Protein AF-A0A961FB56-F1 (afdb_monomer_lite)

Radius of gyration: 32.41 Å; chains: 1; bounding box: 97×81×76 Å

pLDDT: mean 87.28, std 13.01, range [34.78, 98.31]

Secondary structure (DSSP, 8-state):
-------PPP---PPPHHHHHHHHHHHHHHHHHHHHHHHHHHHHHHHHHHHHHHHTT-HHHHHHTTB-HHHHHHS-HHHHHHHHHH-HHHHSEEEEEEEEEEEETTEEEEEEEEEETT--EEEEEEEEEEETTEEEEEEEEEPPGGGS---S---------SHHHHHHHHHHHHTT-HHHHHHHHB-HHHHHHS-HHHHHHHHHH-GGGTSEEEEEEEEEEEETTEEEEEEEEEESS--EEEEEEEEEETTEEEEEEEEEEPPPP---HHHHHHHHHHHHHHHHHHHHHHHTT-HHHHHHTTB-HHHHHHS-HHHHHHHHHT-THHHH---EEE---EEETTEEEEEEEESS-TTTSEEEEEEEEEETTEEEEEEEEEPPP---S-------HHHHHHHHHHHHHHHHTT-HHHHHHTTS-HHHHHHS-HHHHHHHHHH-THHHHEEEEEEEEEEEETTEEEEEEEEEETT--EEEE-

Foldseek 3Di:
DDDDDDDDPPPPPDDPPVVVVVVVVVVVVVVVVVVVVVLFVQVVVLLVVLLVCLLVVNLVCSPPVAADPLCCVVAPSVNSVVVSVVPCLSRQFPDKDWDDKDDDPQKIKIWIWTQGPVRDIWIKIFIWGADPNGTHTHDIDIDPPVVPPPPDDDDDDDPDDPVVLVVQLLVCLLVVNLVCSPPVAADPLQCVVAPSVNSVVVCVVPVLSRAFPDKAKDDKDDDPQKIKTWIWGHHPVGIKIKIFIWGQDPNDTHGHDIDIADPADPDPPVVLVVVQVLVVVLVLVLLVCLLVVVLVCSPPVAADPLLCVPAPSVNSVVVSVLPCLSHPFPDKDWDTWDDDPQKIKIWIFGHDDRLPTFIKIFIWGADPNHIHTHDMDGDPNPPPVPPLPPCDPVNVQVLVVVLLVCLLVVVLVCSPPVRDDPVCCVPQPSVNSVVVCVVPVLSNFFPDKAWDDWDDDPSDTDIWIWGQGPVRDTDIDD

Structure (mmCIF, N/CA/C/O backbone):
data_AF-A0A961FB56-F1
#
_entry.id   AF-A0A961FB56-F1
#
loop_
_atom_site.group_PDB
_atom_site.id
_atom_site.type_symbol
_atom_site.label_atom_id
_atom_site.label_alt_id
_atom_site.label_comp_id
_atom_site.label_asym_id
_atom_site.label_entity_id
_atom_site.label_seq_id
_atom_site.pdbx_PDB_ins_code
_atom_site.Cartn_x
_atom_site.Cartn_y
_atom_site.Cartn_z
_atom_site.occupancy
_atom_site.B_iso_or_equiv
_atom_site.auth_seq_id
_atom_site.auth_comp_id
_atom_site.auth_asym_id
_atom_site.auth_atom_id
_atom_site.pdbx_PDB_model_num
ATOM 1 N N . MET A 1 1 ? 64.991 -54.292 48.739 1.00 47.12 1 MET A N 1
ATOM 2 C CA . MET A 1 1 ? 65.093 -53.098 47.878 1.00 47.12 1 MET A CA 1
ATOM 3 C C . MET A 1 1 ? 63.872 -53.097 46.977 1.00 47.12 1 MET A C 1
ATOM 5 O O . MET A 1 1 ? 63.775 -53.979 46.139 1.00 47.12 1 MET A O 1
ATOM 9 N N . ALA A 1 2 ? 62.910 -52.211 47.222 1.00 45.62 2 ALA A N 1
ATOM 10 C CA . ALA A 1 2 ? 61.749 -52.013 46.357 1.00 45.62 2 ALA A CA 1
ATOM 11 C C . ALA A 1 2 ? 61.564 -50.499 46.202 1.00 45.62 2 ALA A C 1
ATOM 13 O O . ALA A 1 2 ? 61.328 -49.803 47.190 1.00 45.62 2 ALA A O 1
ATOM 14 N N . GLU A 1 3 ? 61.794 -50.005 44.985 1.00 47.41 3 GLU A N 1
ATOM 15 C CA . GLU A 1 3 ? 61.679 -48.600 44.598 1.00 47.41 3 GLU A CA 1
ATOM 16 C C . GLU A 1 3 ? 60.208 -48.169 44.588 1.00 47.41 3 GLU A C 1
ATOM 18 O O . GLU A 1 3 ? 59.379 -48.728 43.871 1.00 47.41 3 GLU A O 1
ATOM 23 N N . TYR A 1 4 ? 59.889 -47.154 45.390 1.00 48.53 4 TYR A N 1
ATOM 24 C CA . TYR A 1 4 ? 58.613 -46.447 45.348 1.00 48.53 4 TYR A CA 1
ATOM 25 C C . TYR A 1 4 ? 58.614 -45.484 44.151 1.00 48.53 4 TYR A C 1
ATOM 27 O O . TYR A 1 4 ? 59.225 -44.417 44.195 1.00 48.53 4 TYR A O 1
ATOM 35 N N . GLY A 1 5 ? 57.926 -45.863 43.072 1.00 52.88 5 GLY A N 1
ATOM 36 C CA . GLY A 1 5 ? 57.632 -44.979 41.946 1.00 52.88 5 GLY A CA 1
ATOM 37 C C . GLY A 1 5 ? 56.586 -43.936 42.338 1.00 52.88 5 GLY A C 1
ATOM 38 O O . GLY A 1 5 ? 55.417 -44.262 42.534 1.00 52.88 5 GLY A O 1
ATOM 39 N N . SER A 1 6 ? 57.015 -42.680 42.465 1.00 54.81 6 SER A N 1
ATOM 40 C CA . SER A 1 6 ? 56.146 -41.529 42.716 1.00 54.81 6 SER A CA 1
ATOM 41 C C . SER A 1 6 ? 55.220 -41.271 41.522 1.00 54.81 6 SER A C 1
ATOM 43 O O . SER A 1 6 ? 55.666 -40.869 40.446 1.00 54.81 6 SER A O 1
ATOM 45 N N . ILE A 1 7 ? 53.920 -41.493 41.717 1.00 60.06 7 ILE A N 1
ATOM 46 C CA . ILE A 1 7 ? 52.865 -41.105 40.779 1.00 60.06 7 ILE A CA 1
ATOM 47 C C . ILE A 1 7 ? 52.485 -39.657 41.105 1.00 60.06 7 ILE A C 1
ATOM 49 O O . ILE A 1 7 ? 51.608 -39.407 41.928 1.00 60.06 7 ILE A O 1
ATOM 53 N N . TYR A 1 8 ? 53.154 -38.688 40.478 1.00 59.50 8 TYR A N 1
ATOM 54 C CA . TYR A 1 8 ? 52.682 -37.303 40.506 1.00 59.50 8 TYR A CA 1
ATOM 55 C C . TYR A 1 8 ? 51.472 -37.160 39.566 1.00 59.50 8 TYR A C 1
ATOM 57 O O . TYR A 1 8 ? 51.590 -37.479 38.376 1.00 59.50 8 TYR A O 1
ATOM 65 N N . PRO A 1 9 ? 50.307 -36.686 40.045 1.00 65.06 9 PRO A N 1
ATOM 66 C CA . PRO A 1 9 ? 49.178 -36.400 39.172 1.00 65.06 9 PRO A CA 1
ATOM 67 C C . PRO A 1 9 ? 49.544 -35.233 38.246 1.00 65.06 9 PRO A C 1
ATOM 69 O O . PRO A 1 9 ? 49.936 -34.161 38.704 1.00 65.06 9 PRO A O 1
ATOM 72 N N . LYS A 1 10 ? 49.435 -35.443 36.927 1.00 66.31 10 LYS A N 1
ATOM 73 C CA . LYS A 1 10 ? 49.568 -34.375 35.925 1.00 66.31 10 LYS A CA 1
ATOM 74 C C . LYS A 1 10 ? 48.579 -33.260 36.264 1.00 66.31 10 LYS A C 1
ATOM 76 O O . LYS A 1 10 ? 47.372 -33.484 36.199 1.00 66.31 10 LYS A O 1
ATOM 81 N N . GLU A 1 11 ? 49.087 -32.070 36.581 1.00 65.69 11 GLU A N 1
ATOM 82 C CA . GLU A 1 11 ? 48.279 -30.860 36.731 1.00 65.69 11 GLU A CA 1
ATOM 83 C C . GLU A 1 11 ? 47.447 -30.635 35.462 1.00 65.69 11 GLU A C 1
ATOM 85 O O . GLU A 1 11 ? 47.959 -30.261 34.402 1.00 65.69 11 GLU A O 1
ATOM 90 N N . GLN A 1 12 ? 46.140 -30.878 35.556 1.00 69.94 12 GLN A N 1
ATOM 91 C CA . GLN A 1 12 ? 45.198 -30.468 34.526 1.00 69.94 12 GLN A CA 1
ATOM 92 C C . GLN A 1 12 ? 45.058 -28.950 34.609 1.00 69.94 12 GLN A C 1
ATOM 94 O O . GLN A 1 12 ? 44.354 -28.415 35.463 1.00 69.94 12 GLN A O 1
ATOM 99 N N . LYS A 1 13 ? 45.754 -28.243 33.714 1.00 75.12 13 LYS A N 1
ATOM 100 C CA . LYS A 1 13 ? 45.573 -26.804 33.521 1.00 75.12 13 LYS A CA 1
ATOM 101 C C . LYS A 1 13 ? 44.148 -26.546 33.027 1.00 75.12 13 LYS A C 1
ATOM 103 O O . LYS A 1 13 ? 43.870 -26.625 31.833 1.00 75.12 13 LYS A O 1
ATOM 108 N N . CYS A 1 14 ? 43.237 -26.249 33.950 1.00 74.94 14 CYS A N 1
ATOM 109 C CA . CYS A 1 14 ? 41.925 -25.711 33.619 1.00 74.94 14 CYS A CA 1
ATOM 110 C C . CYS A 1 14 ? 42.109 -24.370 32.905 1.00 74.94 14 CYS A C 1
ATOM 112 O O . CYS A 1 14 ? 42.721 -23.449 33.444 1.00 74.94 14 CYS A O 1
ATOM 114 N N . LEU A 1 15 ? 41.572 -24.262 31.688 1.00 84.50 15 LEU A N 1
ATOM 115 C CA . LEU A 1 15 ? 41.516 -22.991 30.973 1.00 84.50 15 LEU A CA 1
ATOM 116 C C . LEU A 1 15 ? 40.802 -21.941 31.844 1.00 84.50 15 LEU A C 1
ATOM 118 O O . LEU A 1 15 ? 39.754 -22.256 32.426 1.00 84.50 15 LEU A O 1
ATOM 122 N N . PRO A 1 16 ? 41.333 -20.709 31.929 1.00 90.44 16 PRO A N 1
ATOM 123 C CA . PRO A 1 16 ? 40.699 -19.642 32.686 1.00 90.44 16 PRO A CA 1
ATOM 124 C C . PRO A 1 16 ? 39.315 -19.331 32.101 1.00 90.44 16 PRO A C 1
ATOM 126 O O . PRO A 1 16 ? 39.078 -19.497 30.904 1.00 90.44 16 PRO A O 1
ATOM 129 N N . PHE A 1 17 ? 38.392 -18.879 32.950 1.00 85.31 17 PHE A N 1
ATOM 130 C CA . PHE A 1 17 ? 36.987 -18.651 32.591 1.00 85.31 17 PHE A CA 1
ATOM 131 C C . PHE A 1 17 ? 36.812 -17.794 31.320 1.00 85.31 17 PHE A C 1
ATOM 133 O O . PHE A 1 17 ? 36.027 -18.151 30.444 1.00 85.31 17 PHE A O 1
ATOM 140 N N . TRP A 1 18 ? 37.617 -16.739 31.156 1.00 86.81 18 TRP A N 1
ATOM 141 C CA . TRP A 1 18 ? 37.578 -15.862 29.979 1.00 86.81 18 TRP A CA 1
ATOM 142 C C . TRP A 1 18 ? 37.905 -16.585 28.660 1.00 86.81 18 TRP A C 1
ATOM 144 O O . TRP A 1 18 ? 37.318 -16.269 27.627 1.00 86.81 18 TRP A O 1
ATOM 154 N N . ALA A 1 19 ? 38.784 -17.594 28.680 1.00 89.44 19 ALA A N 1
ATOM 155 C CA . ALA A 1 19 ? 39.139 -18.360 27.485 1.00 89.44 19 ALA A CA 1
ATOM 156 C C . ALA A 1 19 ? 37.982 -19.264 27.033 1.00 89.44 19 ALA A C 1
ATOM 158 O O . ALA A 1 19 ? 37.758 -19.430 25.837 1.00 89.44 19 ALA A O 1
ATOM 159 N N . LYS A 1 20 ? 37.195 -19.797 27.979 1.00 85.62 20 LYS A N 1
ATOM 160 C CA . LYS A 1 20 ? 35.983 -20.573 27.669 1.00 85.62 20 LYS A CA 1
ATOM 161 C C . LYS A 1 20 ? 34.913 -19.698 27.008 1.00 85.62 20 LYS A C 1
ATOM 163 O O . LYS A 1 20 ? 34.306 -20.132 26.035 1.00 85.62 20 LYS A O 1
ATOM 168 N N . VAL A 1 21 ? 34.734 -18.464 27.490 1.00 86.00 21 VAL A N 1
ATOM 169 C CA . VAL A 1 21 ? 33.812 -17.477 26.895 1.00 86.00 21 VAL A CA 1
ATOM 170 C C . VAL A 1 21 ? 34.254 -17.092 25.479 1.00 86.00 21 VAL A C 1
ATOM 172 O O . VAL A 1 21 ? 33.435 -17.098 24.564 1.00 86.00 21 VAL A O 1
ATOM 175 N N . ALA A 1 22 ? 35.548 -16.831 25.269 1.00 86.62 22 ALA A N 1
ATOM 176 C CA . ALA A 1 22 ? 36.084 -16.501 23.947 1.00 86.62 22 ALA A CA 1
ATOM 177 C C . ALA A 1 22 ? 35.884 -17.638 22.926 1.00 86.62 22 ALA A C 1
ATOM 179 O O . ALA A 1 22 ? 35.495 -17.380 21.788 1.00 86.62 22 ALA A O 1
ATOM 180 N N . ILE A 1 23 ? 36.090 -18.897 23.336 1.00 90.94 23 ILE A N 1
ATOM 181 C CA . ILE A 1 23 ? 35.834 -20.071 22.485 1.00 90.94 23 ILE A CA 1
ATOM 182 C C . ILE A 1 23 ? 34.345 -20.166 22.125 1.00 90.94 23 ILE A C 1
ATOM 184 O O . ILE A 1 23 ? 34.016 -20.375 20.961 1.00 90.94 23 ILE A O 1
ATOM 188 N N . TRP A 1 24 ? 33.444 -19.968 23.091 1.00 92.38 24 TRP A N 1
ATOM 189 C CA . TRP A 1 24 ? 31.999 -20.005 22.845 1.00 92.38 24 TRP A CA 1
ATOM 190 C C . TRP A 1 24 ? 31.548 -18.924 21.853 1.00 92.38 24 TRP A C 1
ATOM 192 O O . TRP A 1 24 ? 30.795 -19.214 20.925 1.00 92.38 24 TRP A O 1
ATOM 202 N N . LEU A 1 25 ? 32.057 -17.695 21.994 1.00 84.62 25 LEU A N 1
ATOM 203 C CA . LEU A 1 25 ? 31.776 -16.598 21.061 1.00 84.62 25 LEU A CA 1
ATOM 204 C C . LEU A 1 25 ? 32.316 -16.878 19.654 1.00 84.62 25 LEU A C 1
ATOM 206 O O . LEU A 1 25 ? 31.621 -16.618 18.673 1.00 84.62 25 LEU A O 1
ATOM 210 N N . ALA A 1 26 ? 33.520 -17.444 19.542 1.00 88.31 26 ALA A N 1
ATOM 211 C CA . ALA A 1 26 ? 34.091 -17.821 18.252 1.00 88.31 26 ALA A CA 1
ATOM 212 C C . ALA A 1 26 ? 33.255 -18.906 17.548 1.00 88.31 26 ALA A C 1
ATOM 214 O O . ALA A 1 26 ? 33.010 -18.806 16.346 1.00 88.31 26 ALA A O 1
ATOM 215 N N . VAL A 1 27 ? 32.767 -19.907 18.291 1.00 89.12 27 VAL A N 1
ATOM 216 C CA . VAL A 1 27 ? 31.864 -20.943 17.760 1.00 89.12 27 VAL A CA 1
ATOM 217 C C . VAL A 1 27 ? 30.537 -20.333 17.310 1.00 89.12 27 VAL A C 1
ATOM 219 O O . VAL A 1 27 ? 30.083 -20.624 16.208 1.00 89.12 27 VAL A O 1
ATOM 222 N N . LEU A 1 28 ? 29.940 -19.441 18.105 1.00 84.06 28 LEU A N 1
ATOM 223 C CA . LEU A 1 28 ? 28.677 -18.785 17.758 1.00 84.06 28 LEU A CA 1
ATOM 224 C C . LEU A 1 28 ? 28.812 -17.915 16.499 1.00 84.06 28 LEU A C 1
ATOM 226 O O . LEU A 1 28 ? 27.962 -17.987 15.612 1.00 84.06 28 LEU A O 1
ATOM 230 N N . ALA A 1 29 ? 29.908 -17.161 16.372 1.00 81.25 29 ALA A N 1
ATOM 231 C CA . ALA A 1 29 ? 30.210 -16.385 15.171 1.00 81.25 29 ALA A CA 1
ATOM 232 C C . ALA A 1 29 ? 30.402 -17.282 13.933 1.00 81.25 29 ALA A C 1
ATOM 234 O O . ALA A 1 29 ? 29.872 -16.980 12.864 1.00 81.25 29 ALA A O 1
ATOM 235 N N . ALA A 1 30 ? 31.099 -18.415 14.077 1.00 81.88 30 ALA A N 1
ATOM 236 C CA . ALA A 1 30 ? 31.269 -19.388 12.999 1.00 81.88 30 ALA A CA 1
ATOM 237 C C . ALA A 1 30 ? 29.938 -20.048 12.588 1.00 81.88 30 ALA A C 1
ATOM 239 O O . ALA A 1 30 ? 29.674 -20.200 11.396 1.00 81.88 30 ALA A O 1
ATOM 240 N N . CYS A 1 31 ? 29.068 -20.384 13.547 1.00 81.88 31 CYS A N 1
ATOM 241 C CA . CYS A 1 31 ? 27.727 -20.904 13.276 1.00 81.88 31 CYS A CA 1
ATOM 242 C C . CYS A 1 31 ? 26.851 -19.870 12.559 1.00 81.88 31 CYS A C 1
ATOM 244 O O . CYS A 1 31 ? 26.213 -20.209 11.566 1.00 81.88 31 CYS A O 1
ATOM 246 N N . ALA A 1 32 ? 26.853 -18.610 13.004 1.00 71.81 32 ALA A N 1
ATOM 247 C CA . ALA A 1 32 ? 26.110 -17.534 12.350 1.00 71.81 32 ALA A CA 1
ATOM 248 C C . ALA A 1 32 ? 26.585 -17.311 10.902 1.00 71.81 32 ALA A C 1
ATOM 250 O O . ALA A 1 32 ? 25.761 -17.214 9.991 1.00 71.81 32 ALA A O 1
ATOM 251 N N . ALA A 1 33 ? 27.903 -17.314 10.669 1.00 72.44 33 ALA A N 1
ATOM 252 C CA . ALA A 1 33 ? 28.476 -17.231 9.327 1.00 72.44 33 ALA A CA 1
ATOM 253 C C . ALA A 1 33 ? 28.091 -18.441 8.455 1.00 72.44 33 ALA A C 1
ATOM 255 O O . ALA A 1 33 ? 27.725 -18.270 7.292 1.00 72.44 33 ALA A O 1
ATOM 256 N N . GLY A 1 34 ? 28.111 -19.655 9.018 1.00 74.19 34 GLY A N 1
ATOM 257 C CA . GLY A 1 34 ? 27.692 -20.878 8.327 1.00 74.19 34 GLY A CA 1
ATOM 258 C C . GLY A 1 34 ? 26.208 -20.876 7.947 1.00 74.19 34 GLY A C 1
ATOM 259 O O . GLY A 1 34 ? 25.860 -21.238 6.824 1.00 74.19 34 GLY A O 1
ATOM 260 N N . ILE A 1 35 ? 25.336 -20.403 8.841 1.00 70.69 35 ILE A N 1
ATOM 261 C CA . ILE A 1 35 ? 23.894 -20.275 8.592 1.00 70.69 35 ILE A CA 1
ATOM 262 C C . ILE A 1 35 ? 23.634 -19.236 7.493 1.00 70.69 35 ILE A C 1
ATOM 264 O O . ILE A 1 35 ? 22.925 -19.528 6.530 1.00 70.69 35 ILE A O 1
ATOM 268 N N . ALA A 1 36 ? 24.247 -18.052 7.579 1.00 65.62 36 ALA A N 1
ATOM 269 C CA . ALA A 1 36 ? 24.113 -17.017 6.551 1.00 65.62 36 ALA A CA 1
ATOM 270 C C . ALA A 1 36 ? 24.601 -17.501 5.171 1.00 65.62 36 ALA A C 1
ATOM 272 O O . ALA A 1 36 ? 23.979 -17.221 4.141 1.00 65.62 36 ALA A O 1
ATOM 273 N N . TYR A 1 37 ? 25.682 -18.284 5.140 1.00 73.69 37 TYR A N 1
ATOM 274 C CA . TYR A 1 37 ? 26.187 -18.898 3.916 1.00 73.69 37 TYR A CA 1
ATOM 275 C C . TYR A 1 37 ? 25.198 -19.923 3.332 1.00 73.69 37 TYR A C 1
ATOM 277 O O . TYR A 1 37 ? 24.889 -19.864 2.143 1.00 73.69 37 TYR A O 1
ATOM 285 N N . PHE A 1 38 ? 24.620 -20.795 4.164 1.00 75.06 38 PHE A N 1
ATOM 286 C CA . PHE A 1 38 ? 23.645 -21.801 3.728 1.00 75.06 38 PHE A CA 1
ATOM 287 C C . PHE A 1 38 ? 22.368 -21.179 3.133 1.00 75.06 38 PHE A C 1
ATOM 289 O O . PHE A 1 38 ? 21.880 -21.624 2.096 1.00 75.06 38 PHE A O 1
ATOM 296 N N . PHE A 1 39 ? 21.848 -20.097 3.724 1.00 71.19 39 PHE A N 1
ATOM 297 C CA . PHE A 1 39 ? 20.644 -19.426 3.213 1.00 71.19 39 PHE A CA 1
ATOM 298 C C . PHE A 1 39 ? 20.860 -18.684 1.882 1.00 71.19 39 PHE A C 1
ATOM 300 O O . PHE A 1 39 ? 19.917 -18.541 1.098 1.00 71.19 39 PHE A O 1
ATOM 307 N N . THR A 1 40 ? 22.085 -18.223 1.609 1.00 72.25 40 THR A N 1
ATOM 308 C CA . THR A 1 40 ? 22.410 -17.412 0.420 1.00 72.25 40 THR A CA 1
ATOM 309 C C . THR A 1 40 ? 22.870 -18.228 -0.790 1.00 72.25 40 THR A C 1
ATOM 311 O O . THR A 1 40 ? 22.855 -17.697 -1.904 1.00 72.25 40 THR A O 1
ATOM 314 N N . GLN A 1 41 ? 23.257 -19.498 -0.616 1.00 80.25 41 GLN A N 1
ATOM 315 C CA . GLN A 1 41 ? 23.646 -20.379 -1.728 1.00 80.25 41 GLN A CA 1
ATOM 316 C C . GLN A 1 41 ? 22.485 -20.635 -2.698 1.00 80.25 41 GLN A C 1
ATOM 318 O O . GLN A 1 41 ? 22.658 -20.483 -3.907 1.00 80.25 41 GLN A O 1
ATOM 323 N N . GLY A 1 42 ? 21.276 -20.870 -2.179 1.00 92.25 42 GLY A N 1
ATOM 324 C CA . GLY A 1 42 ? 20.138 -21.272 -3.009 1.00 92.25 42 GLY A CA 1
ATOM 325 C C . GLY A 1 42 ? 19.745 -20.278 -4.115 1.00 92.25 42 GLY A C 1
ATOM 326 O O . GLY A 1 42 ? 19.312 -20.713 -5.177 1.00 92.25 42 GLY A O 1
ATOM 327 N N . MET A 1 43 ? 19.923 -18.962 -3.925 1.00 94.69 43 MET A N 1
ATOM 328 C CA . MET A 1 43 ? 19.654 -17.975 -4.990 1.00 94.69 43 MET A CA 1
ATOM 329 C C . MET A 1 43 ? 20.655 -18.086 -6.143 1.00 94.69 43 MET A C 1
ATOM 331 O O . MET A 1 43 ? 20.275 -18.027 -7.310 1.00 94.69 43 MET A O 1
ATOM 335 N N . VAL A 1 44 ? 21.940 -18.246 -5.816 1.00 96.00 44 VAL A N 1
ATOM 336 C CA . VAL A 1 44 ? 23.000 -18.364 -6.823 1.00 96.00 44 VAL A CA 1
ATOM 337 C C . VAL A 1 44 ? 22.874 -19.666 -7.589 1.00 96.00 44 VAL A C 1
ATOM 339 O O . VAL A 1 44 ? 23.040 -19.661 -8.806 1.00 96.00 44 VAL A O 1
ATOM 342 N N . ASP A 1 45 ? 22.546 -20.751 -6.896 1.00 95.81 45 ASP A N 1
ATOM 343 C CA . ASP A 1 45 ? 22.339 -22.049 -7.528 1.00 95.81 45 ASP A CA 1
ATOM 344 C C . ASP A 1 45 ? 21.130 -21.992 -8.470 1.00 95.81 45 ASP A C 1
ATOM 346 O O . ASP A 1 45 ? 21.259 -22.344 -9.637 1.00 95.81 45 ASP A O 1
ATOM 350 N N . THR A 1 46 ? 20.015 -21.388 -8.038 1.00 97.25 46 THR A N 1
ATOM 351 C CA . THR A 1 46 ? 18.835 -21.154 -8.895 1.00 97.25 46 THR A CA 1
ATOM 352 C C . THR A 1 46 ? 19.191 -20.355 -10.157 1.00 97.25 46 THR A C 1
ATOM 354 O O . THR A 1 46 ? 18.788 -20.727 -11.257 1.00 97.25 46 THR A O 1
ATOM 357 N N . ALA A 1 47 ? 19.966 -19.270 -10.028 1.00 97.81 47 ALA A N 1
ATOM 358 C CA . ALA A 1 47 ? 20.389 -18.459 -11.174 1.00 97.81 47 ALA A CA 1
ATOM 359 C C . ALA A 1 47 ? 21.309 -19.232 -12.134 1.00 97.81 47 ALA A C 1
ATOM 361 O O . ALA A 1 47 ? 21.169 -19.127 -13.351 1.00 97.81 47 ALA A O 1
ATOM 362 N N . ARG A 1 48 ? 22.256 -20.011 -11.599 1.00 97.69 48 ARG A N 1
ATOM 363 C CA . ARG A 1 48 ? 23.177 -20.829 -12.401 1.00 97.69 48 ARG A CA 1
ATOM 364 C C . ARG A 1 48 ? 22.448 -21.944 -13.131 1.00 97.69 48 ARG A C 1
ATOM 366 O O . ARG A 1 48 ? 22.635 -22.083 -14.331 1.00 97.69 48 ARG A O 1
ATOM 373 N N . GLU A 1 49 ? 21.587 -22.680 -12.437 1.00 97.88 49 GLU A N 1
ATOM 374 C CA . GLU A 1 49 ? 20.815 -23.773 -13.026 1.00 97.88 49 GLU A CA 1
ATOM 375 C C . GLU A 1 49 ? 19.848 -23.267 -14.106 1.00 97.88 49 GLU A C 1
ATOM 377 O O . GLU A 1 49 ? 19.702 -23.908 -15.149 1.00 97.88 49 GLU A O 1
ATOM 382 N N . GLN A 1 50 ? 19.252 -22.082 -13.915 1.00 98.19 50 GLN A N 1
ATOM 383 C CA . GLN A 1 50 ? 18.473 -21.428 -14.962 1.00 98.19 50 GLN A CA 1
ATOM 384 C C . GLN A 1 50 ? 19.350 -21.087 -16.176 1.00 98.19 50 GLN A C 1
ATOM 386 O O . GLN A 1 50 ? 19.001 -21.461 -17.295 1.00 98.19 50 GLN A O 1
ATOM 391 N N . LEU A 1 51 ? 20.488 -20.411 -15.979 1.00 97.88 51 LEU A N 1
ATOM 392 C CA . LEU A 1 51 ? 21.408 -20.062 -17.068 1.00 97.88 51 LEU A CA 1
ATOM 393 C C . LEU A 1 51 ? 21.924 -21.308 -17.802 1.00 97.88 51 LEU A C 1
ATOM 395 O O . LEU A 1 51 ? 22.021 -21.295 -19.026 1.00 97.88 51 LEU A O 1
ATOM 399 N N . ASP A 1 52 ? 22.190 -22.401 -17.092 1.00 97.88 52 ASP A N 1
ATOM 400 C CA . ASP A 1 52 ? 22.585 -23.674 -17.692 1.00 97.88 52 ASP A CA 1
ATOM 401 C C . ASP A 1 52 ? 21.438 -24.300 -18.499 1.00 97.88 52 ASP A C 1
ATOM 403 O O . ASP A 1 52 ? 21.659 -24.806 -19.601 1.00 97.88 52 ASP A O 1
ATOM 407 N N . ALA A 1 53 ? 20.193 -24.232 -18.018 1.00 97.81 53 ALA A N 1
ATOM 408 C CA . ALA A 1 53 ? 19.032 -24.656 -18.799 1.00 97.81 53 ALA A CA 1
ATOM 409 C C . ALA A 1 53 ? 18.873 -23.821 -20.084 1.00 97.81 53 ALA A C 1
ATOM 411 O O . ALA A 1 53 ? 18.598 -24.387 -21.144 1.00 97.81 53 ALA A O 1
ATOM 412 N N . LEU A 1 54 ? 19.112 -22.505 -20.013 1.00 97.31 54 LEU A N 1
ATOM 413 C CA . LEU A 1 54 ? 19.085 -21.604 -21.170 1.00 97.31 54 LEU A CA 1
ATOM 414 C C . LEU A 1 54 ? 20.194 -21.925 -22.181 1.00 97.31 54 LEU A C 1
ATOM 416 O O . LEU A 1 54 ? 19.903 -22.033 -23.372 1.00 97.31 54 LEU A O 1
ATOM 420 N N . LYS A 1 55 ? 21.433 -22.154 -21.725 1.00 96.56 55 LYS A N 1
ATOM 421 C CA . LYS A 1 55 ? 22.562 -22.574 -22.581 1.00 96.56 55 LYS A CA 1
ATOM 422 C C . LYS A 1 55 ? 22.284 -23.865 -23.338 1.00 96.56 55 LYS A C 1
ATOM 424 O O . LYS A 1 55 ? 22.647 -23.998 -24.500 1.00 96.56 55 LYS A O 1
ATOM 429 N N . ASN A 1 56 ? 21.606 -24.805 -22.686 1.00 97.44 56 ASN A N 1
ATOM 430 C CA . ASN A 1 56 ? 21.239 -26.090 -23.275 1.00 97.44 56 ASN A CA 1
ATOM 431 C C . ASN A 1 56 ? 19.971 -26.022 -24.151 1.00 97.44 56 ASN A C 1
ATOM 433 O O . ASN A 1 56 ? 19.460 -27.060 -24.568 1.00 97.44 56 ASN A O 1
ATOM 437 N N . GLY A 1 57 ? 19.422 -24.826 -24.404 1.00 96.50 57 GLY A N 1
ATOM 438 C CA . GLY A 1 57 ? 18.206 -24.636 -25.201 1.00 96.50 57 GLY A CA 1
ATOM 439 C C . GLY A 1 57 ? 16.928 -25.163 -24.538 1.00 96.50 57 GLY A C 1
ATOM 440 O O . GLY A 1 57 ? 15.887 -25.252 -25.190 1.00 96.50 57 GLY A O 1
ATOM 441 N N . ASN A 1 58 ? 16.969 -25.506 -23.247 1.00 98.06 58 ASN A N 1
ATOM 442 C CA . ASN A 1 58 ? 15.826 -26.031 -22.508 1.00 98.06 58 ASN A CA 1
ATOM 443 C C . ASN A 1 58 ? 15.011 -24.892 -21.877 1.00 98.06 58 ASN A C 1
ATOM 445 O O . ASN A 1 58 ? 14.941 -24.739 -20.654 1.00 98.06 58 ASN A O 1
ATOM 449 N N . PHE A 1 59 ? 14.390 -24.078 -22.733 1.00 96.94 59 PHE A N 1
ATOM 450 C CA . PHE A 1 59 ? 13.569 -22.942 -22.306 1.00 96.94 59 PHE A CA 1
ATOM 451 C C . PHE A 1 59 ? 12.390 -23.329 -21.397 1.00 96.94 59 PHE A C 1
ATOM 453 O O . PHE A 1 59 ? 12.179 -22.622 -20.412 1.00 96.94 59 PHE A O 1
ATOM 460 N N . PRO A 1 60 ? 11.646 -24.434 -21.638 1.00 97.62 60 PRO A N 1
ATOM 461 C CA . PRO A 1 60 ? 10.563 -24.835 -20.741 1.00 97.62 60 PRO A CA 1
ATOM 462 C C . PRO A 1 60 ? 11.053 -25.113 -19.321 1.00 97.62 60 PRO A C 1
ATOM 464 O O . PRO A 1 60 ? 10.425 -24.671 -18.364 1.00 97.62 60 PRO A O 1
ATOM 467 N N . ARG A 1 61 ? 12.201 -25.785 -19.169 1.00 98.00 61 ARG A N 1
ATOM 468 C CA . ARG A 1 61 ? 12.802 -26.020 -17.854 1.00 98.00 61 ARG A CA 1
ATOM 469 C C . ARG A 1 61 ? 13.244 -24.713 -17.202 1.00 98.00 61 ARG A C 1
ATOM 471 O O . ARG A 1 61 ? 12.889 -24.465 -16.054 1.00 98.00 61 ARG A O 1
ATOM 478 N N . ALA A 1 62 ? 13.962 -23.869 -17.950 1.00 98.25 62 ALA A N 1
ATOM 479 C CA . ALA A 1 62 ? 14.412 -22.556 -17.485 1.00 98.25 62 ALA A CA 1
ATOM 480 C C . ALA A 1 62 ? 13.253 -21.704 -16.926 1.00 98.25 62 ALA A C 1
ATOM 482 O O . ALA A 1 62 ? 13.415 -20.993 -15.937 1.00 98.25 62 ALA A O 1
ATOM 483 N N . TYR A 1 63 ? 12.083 -21.814 -17.556 1.00 98.19 63 TYR A N 1
ATOM 484 C CA . TYR A 1 63 ? 10.855 -21.137 -17.168 1.00 98.19 63 TYR A CA 1
ATOM 485 C C . TYR A 1 63 ? 10.161 -21.833 -15.981 1.00 98.19 63 TYR A C 1
ATOM 487 O O . TYR A 1 63 ? 10.151 -21.307 -14.872 1.00 98.19 63 TYR A O 1
ATOM 495 N N . TYR A 1 64 ? 9.640 -23.052 -16.148 1.00 97.56 64 TYR A N 1
ATOM 496 C CA . TYR A 1 64 ? 8.788 -23.684 -15.131 1.00 97.56 64 TYR A CA 1
ATOM 497 C C . TYR A 1 64 ? 9.524 -24.036 -13.827 1.00 97.56 64 TYR A C 1
ATOM 499 O O . TYR A 1 64 ? 8.943 -23.946 -12.738 1.00 97.56 64 TYR A O 1
ATOM 507 N N . GLU A 1 65 ? 10.799 -24.434 -13.900 1.00 97.62 65 GLU A N 1
ATOM 508 C CA . GLU A 1 65 ? 11.544 -24.890 -12.720 1.00 97.62 65 GLU A CA 1
ATOM 509 C C . GLU A 1 65 ? 12.174 -23.755 -11.920 1.00 97.62 65 GLU A C 1
ATOM 511 O O . GLU A 1 65 ? 12.295 -23.899 -10.702 1.00 97.62 65 GLU A O 1
ATOM 516 N N . PHE A 1 66 ? 12.512 -22.624 -12.540 1.00 98.31 66 PHE A N 1
ATOM 517 C CA . PHE A 1 66 ? 13.294 -21.584 -11.864 1.00 98.31 66 PHE A CA 1
ATOM 518 C C . PHE A 1 66 ? 12.564 -20.263 -11.686 1.00 98.31 66 PHE A C 1
ATOM 520 O O . PHE A 1 66 ? 12.950 -19.517 -10.792 1.00 98.31 66 PHE A O 1
ATOM 527 N N . THR A 1 67 ? 11.507 -19.963 -12.444 1.00 96.81 67 THR A N 1
ATOM 528 C CA . THR A 1 67 ? 10.738 -18.724 -12.241 1.00 96.81 67 THR A CA 1
ATOM 529 C C . THR A 1 67 ? 9.622 -18.909 -11.210 1.00 96.81 67 THR A C 1
ATOM 531 O O . THR A 1 67 ? 9.189 -20.035 -10.936 1.00 96.81 67 THR A O 1
ATOM 534 N N . SER A 1 68 ? 9.187 -17.806 -10.597 1.00 96.50 68 SER A N 1
ATOM 535 C CA . SER A 1 68 ? 8.089 -17.781 -9.622 1.00 96.50 68 SER A CA 1
ATOM 536 C C . SER A 1 68 ? 6.729 -17.952 -10.296 1.00 96.50 68 SER A C 1
ATOM 538 O O . SER A 1 68 ? 6.598 -17.774 -11.512 1.00 96.50 68 SER A O 1
ATOM 540 N N . ARG A 1 69 ? 5.693 -18.254 -9.508 1.00 90.31 69 ARG A N 1
ATOM 541 C CA . ARG A 1 69 ? 4.312 -18.301 -10.012 1.00 90.31 69 ARG A CA 1
ATOM 542 C C . ARG A 1 69 ? 3.860 -16.950 -10.552 1.00 90.31 69 ARG A C 1
ATOM 544 O O . ARG A 1 69 ? 3.223 -16.913 -11.598 1.00 90.31 69 ARG A O 1
ATOM 551 N N . ASP A 1 70 ? 4.243 -15.857 -9.898 1.00 70.44 70 ASP A N 1
ATOM 552 C CA . ASP A 1 70 ? 3.910 -14.499 -10.348 1.00 70.44 70 ASP A CA 1
ATOM 553 C C . ASP A 1 70 ? 4.586 -14.152 -11.681 1.00 70.44 70 ASP A C 1
ATOM 555 O O . ASP A 1 70 ? 3.965 -13.552 -12.564 1.00 70.44 70 ASP A O 1
ATOM 559 N N . PHE A 1 71 ? 5.836 -14.587 -11.879 1.00 90.81 71 PHE A N 1
ATOM 560 C CA . PHE A 1 71 ? 6.509 -14.462 -13.172 1.00 90.81 71 PHE A CA 1
ATOM 561 C C . PHE A 1 71 ? 5.754 -15.250 -14.251 1.00 90.81 71 PHE A C 1
ATOM 563 O O . PHE A 1 71 ? 5.486 -14.728 -15.330 1.00 90.81 71 PHE A O 1
ATOM 570 N N . GLN A 1 72 ? 5.354 -16.489 -13.947 1.00 93.62 72 GLN A N 1
ATOM 571 C CA . GLN A 1 72 ? 4.644 -17.357 -14.894 1.00 93.62 72 GLN A CA 1
ATOM 572 C C . GLN A 1 72 ? 3.230 -16.855 -15.214 1.00 93.62 72 GLN A C 1
ATOM 574 O O . GLN A 1 72 ? 2.753 -17.005 -16.335 1.00 93.62 72 GLN A O 1
ATOM 579 N N . ALA A 1 73 ? 2.563 -16.227 -14.246 1.00 80.25 73 ALA A N 1
ATOM 580 C CA . ALA A 1 73 ? 1.251 -15.620 -14.435 1.00 80.25 73 ALA A CA 1
ATOM 581 C C . ALA A 1 73 ? 1.306 -14.339 -15.284 1.00 80.25 73 ALA A C 1
ATOM 583 O O . ALA A 1 73 ? 0.313 -13.982 -15.916 1.00 80.25 73 ALA A O 1
ATOM 584 N N . SER A 1 74 ? 2.444 -13.635 -15.288 1.00 71.62 74 SER A N 1
ATOM 585 C CA . SER A 1 74 ? 2.605 -12.338 -15.963 1.00 71.62 74 SER A CA 1
ATOM 586 C C . SER A 1 74 ? 3.334 -12.404 -17.306 1.00 71.62 74 SER A C 1
ATOM 588 O O . SER A 1 74 ? 3.136 -11.518 -18.134 1.00 71.62 74 SER A O 1
ATOM 590 N N . THR A 1 75 ? 4.151 -13.432 -17.535 1.00 78.81 75 THR A N 1
ATOM 591 C CA . THR A 1 75 ? 4.957 -13.611 -18.750 1.00 78.81 75 THR A CA 1
ATOM 592 C C . THR A 1 75 ? 4.699 -14.997 -19.310 1.00 78.81 75 THR A C 1
ATOM 594 O O . THR A 1 75 ? 4.963 -15.976 -18.617 1.00 78.81 75 THR A O 1
ATOM 597 N N . THR A 1 76 ? 4.213 -15.116 -20.547 1.00 91.94 76 THR A N 1
ATOM 598 C CA . THR A 1 76 ? 3.991 -16.434 -21.165 1.00 91.94 76 THR A CA 1
ATOM 599 C C . THR A 1 76 ? 5.320 -17.128 -21.491 1.00 91.94 76 THR A C 1
ATOM 601 O O . THR A 1 76 ? 6.368 -16.485 -21.583 1.00 91.94 76 THR A O 1
ATOM 604 N N . LEU A 1 77 ? 5.300 -18.451 -21.693 1.00 96.19 77 LEU A N 1
ATOM 605 C CA . LEU A 1 77 ? 6.498 -19.187 -22.118 1.00 96.19 77 LEU A CA 1
ATOM 606 C C . LEU A 1 77 ? 7.048 -18.661 -23.458 1.00 96.19 77 LEU A C 1
ATOM 608 O O . LEU A 1 77 ? 8.265 -18.592 -23.626 1.00 96.19 77 LEU A O 1
ATOM 612 N N . ASP A 1 78 ? 6.177 -18.271 -24.389 1.00 93.50 78 ASP A N 1
ATOM 613 C CA . ASP A 1 78 ? 6.588 -17.744 -25.694 1.00 93.50 78 ASP A CA 1
ATOM 614 C C . ASP A 1 78 ? 7.246 -16.365 -25.559 1.00 93.50 78 ASP A C 1
ATOM 616 O O . ASP A 1 78 ? 8.315 -16.138 -26.131 1.00 93.50 78 ASP A O 1
ATOM 620 N N . ASP A 1 79 ? 6.686 -15.475 -24.732 1.00 85.81 79 ASP A N 1
ATOM 621 C CA . ASP A 1 79 ? 7.292 -14.169 -24.434 1.00 85.81 79 ASP A CA 1
ATOM 622 C C . ASP A 1 79 ? 8.656 -14.329 -23.764 1.00 85.81 79 ASP A C 1
ATOM 624 O O . ASP A 1 79 ? 9.624 -13.663 -24.136 1.00 85.81 79 ASP A O 1
ATOM 628 N N . PHE A 1 80 ? 8.760 -15.267 -22.819 1.00 94.69 80 PHE A N 1
ATOM 629 C CA . PHE A 1 80 ? 10.023 -15.617 -22.186 1.00 94.69 80 PHE A CA 1
ATOM 630 C C . PHE A 1 80 ? 11.049 -16.095 -23.221 1.00 94.69 80 PHE A C 1
ATOM 632 O O . PHE A 1 80 ? 12.177 -15.607 -23.241 1.00 94.69 80 PHE A O 1
ATOM 639 N N . GLN A 1 81 ? 10.674 -17.004 -24.125 1.00 96.56 81 GLN A N 1
ATOM 640 C CA . GLN A 1 81 ? 11.571 -17.472 -25.184 1.00 96.56 81 GLN A CA 1
ATOM 641 C C . GLN A 1 81 ? 12.014 -16.342 -26.115 1.00 96.56 81 GLN A C 1
ATOM 643 O O . GLN A 1 81 ? 13.192 -16.269 -26.469 1.00 96.56 81 GLN A O 1
ATOM 648 N N . ASN A 1 82 ? 11.093 -15.463 -26.507 1.00 92.62 82 ASN A N 1
ATOM 649 C CA . ASN A 1 82 ? 11.394 -14.314 -27.357 1.00 92.62 82 ASN A CA 1
ATOM 650 C C . ASN A 1 82 ? 12.359 -13.352 -26.659 1.00 92.62 82 ASN A C 1
ATOM 652 O O . ASN A 1 82 ? 13.345 -12.927 -27.266 1.00 92.62 82 ASN A O 1
ATOM 656 N N . PHE A 1 83 ? 12.144 -13.090 -25.367 1.00 93.38 83 PHE A N 1
ATOM 657 C CA . PHE A 1 83 ? 13.066 -12.316 -24.545 1.00 93.38 83 PHE A CA 1
ATOM 658 C C . PHE A 1 83 ? 14.463 -12.946 -24.528 1.00 93.38 83 PHE A C 1
ATOM 660 O O . PHE A 1 83 ? 15.429 -12.268 -24.877 1.00 93.38 83 PHE A O 1
ATOM 667 N N . ILE A 1 84 ? 14.586 -14.244 -24.220 1.00 96.19 84 ILE A N 1
ATOM 668 C CA . ILE A 1 84 ? 15.891 -14.922 -24.192 1.00 96.19 84 ILE A CA 1
ATOM 669 C C . ILE A 1 84 ? 16.585 -14.869 -25.557 1.00 96.19 84 ILE A C 1
ATOM 671 O O . ILE A 1 84 ? 17.765 -14.537 -25.629 1.00 96.19 84 ILE A O 1
ATOM 675 N N . ARG A 1 85 ? 15.868 -15.156 -26.651 1.00 95.31 85 ARG A N 1
ATOM 676 C CA . ARG A 1 85 ? 16.430 -15.127 -28.014 1.00 95.31 85 ARG A CA 1
ATOM 677 C C . ARG A 1 85 ? 16.895 -13.731 -28.423 1.00 95.31 85 ARG A C 1
ATOM 679 O O . ARG A 1 85 ? 17.859 -13.615 -29.173 1.00 95.31 85 ARG A O 1
ATOM 686 N N . SER A 1 86 ? 16.250 -12.681 -27.912 1.00 93.19 86 SER A N 1
ATOM 687 C CA . SER A 1 86 ? 16.674 -11.295 -28.142 1.00 93.19 86 SER A CA 1
ATOM 688 C C . SER A 1 86 ? 17.951 -10.911 -27.383 1.00 93.19 86 SER A C 1
ATOM 690 O O . SER A 1 86 ? 18.550 -9.883 -27.690 1.00 93.19 86 SER A O 1
ATOM 692 N N . GLN A 1 87 ? 18.378 -11.725 -26.410 1.00 93.69 87 GLN A N 1
ATOM 693 C CA . GLN A 1 87 ? 19.507 -11.450 -25.524 1.00 93.69 87 GLN A CA 1
ATOM 694 C C . GLN A 1 87 ? 20.532 -12.601 -25.541 1.00 93.69 87 GLN A C 1
ATOM 696 O O . GLN A 1 87 ? 20.561 -13.421 -24.616 1.00 93.69 87 GLN A O 1
ATOM 701 N N . PRO A 1 88 ? 21.423 -12.661 -26.553 1.00 93.06 88 PRO A N 1
ATOM 702 C CA . PRO A 1 88 ? 22.417 -13.727 -26.687 1.00 93.06 88 PRO A CA 1
ATOM 703 C C . PRO A 1 88 ? 23.271 -13.977 -25.444 1.00 93.06 88 PRO A C 1
ATOM 705 O O . PRO A 1 88 ? 23.621 -15.118 -25.165 1.00 93.06 88 PRO A O 1
ATOM 708 N N . SER A 1 89 ? 23.553 -12.951 -24.639 1.00 92.56 89 SER A N 1
ATOM 709 C CA . SER A 1 89 ? 24.320 -13.094 -23.397 1.00 92.56 89 SER A CA 1
ATOM 710 C C . SER A 1 89 ? 23.678 -14.051 -22.381 1.00 92.56 89 SER A C 1
ATOM 712 O O . SER A 1 89 ? 24.393 -14.645 -21.579 1.00 92.56 89 SER A O 1
ATOM 714 N N . LEU A 1 90 ? 22.363 -14.287 -22.421 1.00 94.81 90 LEU A N 1
ATOM 715 C CA . LEU A 1 90 ? 21.689 -15.201 -21.490 1.00 94.81 90 LEU A CA 1
ATOM 716 C C . LEU A 1 90 ? 21.918 -16.683 -21.814 1.00 94.81 90 LEU A C 1
ATOM 718 O O . LEU A 1 90 ? 22.014 -17.490 -20.893 1.00 94.81 90 LEU A O 1
ATOM 722 N N . TYR A 1 91 ? 22.045 -17.044 -23.094 1.00 94.81 91 TYR A N 1
ATOM 723 C CA . TYR A 1 91 ? 22.182 -18.443 -23.528 1.00 94.81 91 TYR A CA 1
ATOM 724 C C . TYR A 1 91 ? 23.526 -18.761 -24.205 1.00 94.81 91 TYR A C 1
ATOM 726 O O . TYR A 1 91 ? 23.888 -19.926 -24.313 1.00 94.81 91 TYR A O 1
ATOM 734 N N . ALA A 1 92 ? 24.293 -17.752 -24.615 1.00 93.94 92 ALA A N 1
ATOM 735 C CA . ALA A 1 92 ? 25.632 -17.875 -25.194 1.00 93.94 92 ALA A CA 1
ATOM 736 C C . ALA A 1 92 ? 26.706 -17.222 -24.297 1.00 93.94 92 ALA A C 1
ATOM 738 O O . ALA A 1 92 ? 27.670 -16.630 -24.782 1.00 93.94 92 ALA A O 1
ATOM 739 N N . ASN A 1 93 ? 26.538 -17.290 -22.968 1.00 94.56 93 ASN A N 1
ATOM 740 C CA . ASN A 1 93 ? 27.601 -16.899 -22.037 1.00 94.56 93 ASN A CA 1
ATOM 741 C C . ASN A 1 93 ? 28.571 -18.050 -21.759 1.00 94.56 93 ASN A C 1
ATOM 743 O O . ASN A 1 93 ? 28.178 -19.184 -21.479 1.00 94.56 93 ASN A O 1
ATOM 747 N N . LYS A 1 94 ? 29.856 -17.712 -21.723 1.00 96.06 94 LYS A N 1
ATOM 748 C CA . LYS A 1 94 ? 30.951 -18.571 -21.286 1.00 96.06 94 LYS A CA 1
ATOM 749 C C . LYS A 1 94 ? 30.951 -18.756 -19.770 1.00 96.06 94 LYS A C 1
ATOM 751 O O . LYS A 1 94 ? 31.142 -19.868 -19.284 1.00 96.06 94 LYS A O 1
ATOM 756 N N . SER A 1 95 ? 30.715 -17.687 -19.011 1.00 96.06 95 SER A N 1
ATOM 757 C CA . SER A 1 95 ? 30.678 -17.733 -17.546 1.00 96.06 95 SER A CA 1
ATOM 758 C C . SER A 1 95 ? 29.727 -16.697 -16.945 1.00 96.06 95 SER A C 1
ATOM 760 O O . SER A 1 95 ? 29.368 -15.709 -17.586 1.00 96.06 95 SER A O 1
ATOM 762 N N . ALA A 1 96 ? 29.335 -16.937 -15.691 1.00 97.00 96 ALA A N 1
ATOM 763 C CA . ALA A 1 96 ? 28.535 -16.030 -14.876 1.00 97.00 96 ALA A CA 1
ATOM 764 C C . ALA A 1 96 ? 29.196 -15.840 -13.502 1.00 97.00 96 ALA A C 1
ATOM 766 O O . ALA A 1 96 ? 29.602 -16.815 -12.861 1.00 97.00 96 ALA A O 1
ATOM 767 N N . SER A 1 97 ? 29.296 -14.593 -13.044 1.00 95.75 97 SER A N 1
ATOM 768 C CA . SER A 1 97 ? 29.812 -14.226 -11.720 1.00 95.75 97 SER A CA 1
ATOM 769 C C . SER A 1 97 ? 28.776 -13.396 -10.976 1.00 95.75 97 SER A C 1
ATOM 771 O O . SER A 1 97 ? 28.139 -12.545 -11.583 1.00 95.75 97 SER A O 1
ATOM 773 N N . PHE A 1 98 ? 28.610 -13.618 -9.673 1.00 95.50 98 PHE A N 1
ATOM 774 C CA . PHE A 1 98 ? 27.633 -12.898 -8.853 1.00 95.50 98 PHE A CA 1
ATOM 775 C C . PHE A 1 98 ? 28.320 -12.288 -7.633 1.00 95.50 98 PHE A C 1
ATOM 777 O O . PHE A 1 98 ? 28.791 -13.028 -6.761 1.00 95.50 98 PHE A O 1
ATOM 784 N N . SER A 1 99 ? 28.396 -10.956 -7.599 1.00 85.69 99 SER A N 1
ATOM 785 C CA . SER A 1 99 ? 29.144 -10.181 -6.603 1.00 85.69 99 SER A CA 1
ATOM 786 C C . SER A 1 99 ? 28.296 -9.782 -5.403 1.00 85.69 99 SER A C 1
ATOM 788 O O . SER A 1 99 ? 28.774 -9.875 -4.277 1.00 85.69 99 SER A O 1
ATOM 790 N N . ASP A 1 100 ? 27.033 -9.412 -5.627 1.00 84.25 100 ASP A N 1
ATOM 791 C CA . ASP A 1 100 ? 26.212 -8.771 -4.599 1.00 84.25 100 ASP A CA 1
ATOM 792 C C . ASP A 1 100 ? 24.911 -9.523 -4.372 1.00 84.25 100 ASP A C 1
ATOM 794 O O . ASP A 1 100 ? 24.203 -9.893 -5.313 1.00 84.25 100 ASP A O 1
ATOM 798 N N . ARG A 1 101 ? 24.602 -9.753 -3.093 1.00 91.12 101 ARG A N 1
ATOM 799 C CA . ARG A 1 101 ? 23.427 -10.504 -2.651 1.00 91.12 101 ARG A CA 1
ATOM 800 C C . ARG A 1 101 ? 22.776 -9.780 -1.490 1.00 91.12 101 ARG A C 1
ATOM 802 O O . ARG A 1 101 ? 23.459 -9.372 -0.554 1.00 91.12 101 ARG A O 1
ATOM 809 N N . THR A 1 102 ? 21.457 -9.687 -1.515 1.00 80.88 102 THR A N 1
ATOM 810 C CA . THR A 1 102 ? 20.679 -9.143 -0.399 1.00 80.88 102 THR A CA 1
ATOM 811 C C . THR A 1 102 ? 19.471 -10.032 -0.183 1.00 80.88 102 THR A C 1
ATOM 813 O O . THR A 1 102 ? 18.859 -10.470 -1.151 1.00 80.88 102 THR A O 1
ATOM 816 N N . ILE A 1 103 ? 19.152 -10.328 1.076 1.00 84.88 103 ILE A N 1
ATOM 817 C CA . ILE A 1 103 ? 17.952 -11.068 1.467 1.00 84.88 103 ILE A CA 1
ATOM 818 C C . ILE A 1 103 ? 17.198 -10.207 2.472 1.00 84.88 103 ILE A C 1
ATOM 820 O O . ILE A 1 103 ? 17.789 -9.723 3.437 1.00 84.88 103 ILE A O 1
ATOM 824 N N . GLN A 1 104 ? 15.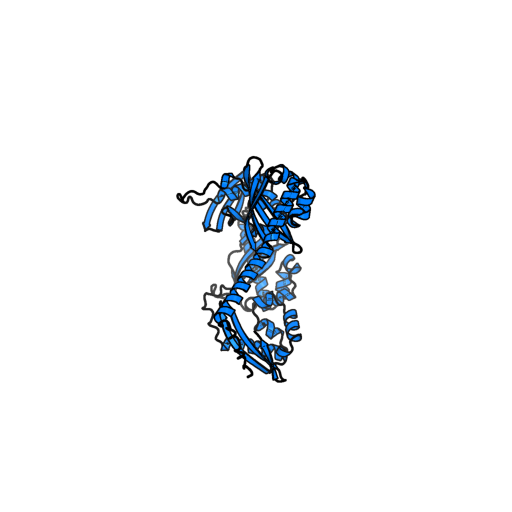900 -10.039 2.250 1.00 75.75 104 GLN A N 1
ATOM 825 C CA . GLN A 1 104 ? 14.990 -9.386 3.177 1.00 75.75 104 GLN A CA 1
ATOM 826 C C . GLN A 1 104 ? 13.706 -10.215 3.249 1.00 75.75 104 GLN A C 1
ATOM 828 O O . GLN A 1 104 ? 12.891 -10.198 2.328 1.00 75.75 104 GLN A O 1
ATOM 833 N N . ASN A 1 105 ? 13.537 -10.952 4.350 1.00 86.50 105 ASN A N 1
ATOM 834 C CA . ASN A 1 105 ? 12.477 -11.952 4.516 1.00 86.50 105 ASN A CA 1
ATOM 835 C C . ASN A 1 105 ? 12.531 -13.012 3.395 1.00 86.50 105 ASN A C 1
ATOM 837 O O . ASN A 1 105 ? 13.589 -13.584 3.136 1.00 86.50 105 ASN A O 1
ATOM 841 N N . ASP A 1 106 ? 11.407 -13.252 2.720 1.00 89.25 106 ASP A N 1
ATOM 842 C CA . ASP A 1 106 ? 11.289 -14.183 1.596 1.00 89.25 106 ASP A CA 1
ATOM 843 C C . ASP A 1 106 ? 11.622 -13.550 0.237 1.00 89.25 106 ASP A C 1
ATOM 845 O O . ASP A 1 106 ? 11.362 -14.159 -0.798 1.00 89.25 106 ASP A O 1
ATOM 849 N N . LEU A 1 107 ? 12.202 -12.344 0.220 1.00 86.31 107 LEU A N 1
ATOM 850 C CA . LEU A 1 107 ? 12.678 -11.674 -0.988 1.00 86.31 107 LEU A CA 1
ATOM 851 C C . LEU A 1 107 ? 14.202 -11.636 -1.027 1.00 86.31 107 LEU A C 1
ATOM 853 O O . LEU A 1 107 ? 14.871 -11.457 -0.007 1.00 86.31 107 LEU A O 1
ATOM 857 N N . GLY A 1 108 ? 14.753 -11.761 -2.229 1.00 87.44 108 GLY A N 1
ATOM 858 C CA . GLY A 1 108 ? 16.187 -11.688 -2.451 1.00 87.44 108 GLY A CA 1
ATOM 859 C C . GLY A 1 108 ? 16.549 -10.940 -3.725 1.00 87.44 108 GLY A C 1
ATOM 860 O O . GLY A 1 108 ? 15.772 -10.888 -4.675 1.00 87.44 108 GLY A O 1
ATOM 861 N N . SER A 1 109 ? 17.742 -10.360 -3.764 1.00 88.69 109 SER A N 1
ATOM 862 C CA . SER A 1 109 ? 18.318 -9.762 -4.968 1.00 88.69 109 SER A CA 1
ATOM 863 C C . SER A 1 109 ? 19.728 -10.273 -5.199 1.00 88.69 109 SER A C 1
ATOM 865 O O . SER A 1 109 ? 20.500 -10.420 -4.248 1.00 88.69 109 SER A O 1
ATOM 867 N N . LEU A 1 110 ? 20.065 -10.506 -6.465 1.00 93.69 110 LEU A N 1
ATOM 868 C CA . LEU A 1 110 ? 21.374 -10.978 -6.900 1.00 93.69 110 LEU A CA 1
ATOM 869 C C . LEU A 1 110 ? 21.855 -10.129 -8.074 1.00 93.69 110 LEU A C 1
ATOM 871 O O . LEU A 1 110 ? 21.161 -10.032 -9.086 1.00 93.69 110 LEU A O 1
ATOM 875 N N . HIS A 1 111 ? 23.050 -9.563 -7.951 1.00 92.88 111 HIS A N 1
ATOM 876 C CA . HIS A 1 111 ? 23.706 -8.823 -9.026 1.00 92.88 111 HIS A CA 1
ATOM 877 C C . HIS A 1 111 ? 24.939 -9.588 -9.486 1.00 92.88 111 HIS A C 1
ATOM 879 O O . HIS A 1 111 ? 25.651 -10.213 -8.692 1.00 92.88 111 HIS A O 1
ATOM 885 N N . GLY A 1 112 ? 25.181 -9.552 -10.788 1.00 94.44 112 GLY A N 1
ATOM 886 C CA . GLY A 1 112 ? 26.290 -10.260 -11.386 1.00 94.44 112 GLY A CA 1
ATOM 887 C C . GLY A 1 112 ? 26.641 -9.776 -12.776 1.00 94.44 112 GLY A C 1
ATOM 888 O O . GLY A 1 112 ? 26.134 -8.774 -13.276 1.00 94.44 112 GLY A O 1
ATOM 889 N N . THR A 1 113 ? 27.531 -10.521 -13.410 1.00 95.94 113 THR A N 1
ATOM 890 C CA . THR A 1 113 ? 27.996 -10.291 -14.769 1.00 95.94 113 THR A CA 1
ATOM 891 C C . THR A 1 113 ? 28.034 -11.604 -15.535 1.00 95.94 113 THR A C 1
ATOM 893 O O . THR A 1 113 ? 28.401 -12.654 -15.004 1.00 95.94 113 THR A O 1
ATOM 896 N N . LEU A 1 114 ? 27.644 -11.535 -16.802 1.00 96.62 114 LEU A N 1
ATOM 897 C CA . LEU A 1 114 ? 27.764 -12.602 -17.782 1.00 96.62 114 LEU A CA 1
ATOM 898 C C . LEU A 1 114 ? 28.908 -12.256 -18.725 1.00 96.62 114 LEU A C 1
ATOM 900 O O . LEU A 1 114 ? 28.984 -11.128 -19.210 1.00 96.62 114 LEU A O 1
ATOM 904 N N . VAL A 1 115 ? 29.783 -13.217 -18.990 1.00 95.06 115 VAL A N 1
ATOM 905 C CA . VAL A 1 115 ? 30.875 -13.073 -19.956 1.00 95.06 115 VAL A CA 1
ATOM 906 C C . VAL A 1 115 ? 30.534 -13.923 -21.169 1.00 95.06 115 VAL A C 1
ATOM 908 O O . VAL A 1 115 ? 30.410 -15.140 -21.038 1.00 95.06 115 VAL A O 1
ATOM 911 N N . ALA A 1 116 ? 30.352 -13.297 -22.328 1.00 91.44 116 ALA A N 1
ATOM 912 C CA . ALA A 1 116 ? 30.121 -13.983 -23.599 1.00 91.44 116 ALA A CA 1
ATOM 913 C C . ALA A 1 116 ? 31.428 -14.534 -24.207 1.00 91.44 116 ALA A C 1
ATOM 915 O O . ALA A 1 116 ? 32.525 -14.268 -23.708 1.00 91.44 116 ALA A O 1
ATOM 916 N N . ASP A 1 117 ? 31.319 -15.333 -25.272 1.00 88.25 117 ASP A N 1
ATOM 917 C CA . ASP A 1 117 ? 32.481 -15.940 -25.945 1.00 88.25 117 ASP A CA 1
ATOM 918 C C . ASP A 1 117 ? 33.440 -14.905 -26.556 1.00 88.25 117 ASP A C 1
ATOM 920 O O . ASP A 1 117 ? 34.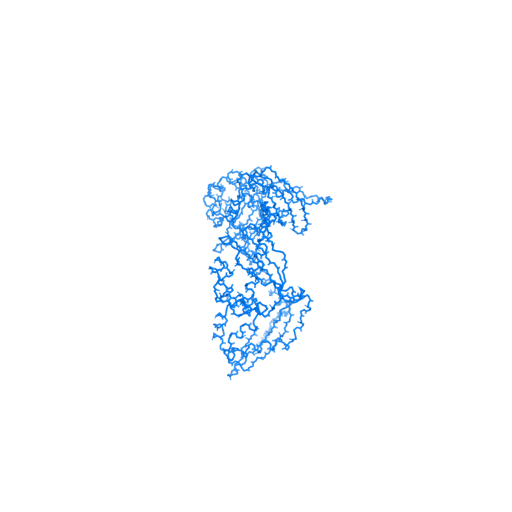654 -15.111 -26.576 1.00 88.25 117 ASP A O 1
ATOM 924 N N . ASP A 1 118 ? 32.908 -13.759 -26.980 1.00 88.69 118 ASP A N 1
ATOM 925 C CA . ASP A 1 118 ? 33.657 -12.599 -27.474 1.00 88.69 118 ASP A CA 1
ATOM 926 C C . ASP A 1 118 ? 34.271 -11.738 -26.348 1.00 88.69 118 ASP A C 1
ATOM 928 O O . ASP A 1 118 ? 34.839 -10.683 -26.616 1.00 88.69 118 ASP A O 1
ATOM 932 N N . GLN A 1 119 ? 34.184 -12.198 -25.092 1.00 89.94 119 GLN A N 1
ATOM 933 C CA . GLN A 1 119 ? 34.581 -11.492 -23.867 1.00 89.94 119 GLN A CA 1
ATOM 934 C C . GLN A 1 119 ? 33.716 -10.273 -23.513 1.00 89.94 119 GLN A C 1
ATOM 936 O O . GLN A 1 119 ? 34.047 -9.549 -22.570 1.00 89.94 119 GLN A O 1
ATOM 941 N N . THR A 1 120 ? 32.583 -10.058 -24.189 1.00 89.75 120 THR A N 1
ATOM 942 C CA . THR A 1 120 ? 31.636 -9.005 -23.817 1.00 89.75 120 THR A CA 1
ATOM 943 C C . THR A 1 120 ? 31.075 -9.278 -22.422 1.00 89.75 120 THR A C 1
ATOM 945 O O . THR A 1 120 ? 30.509 -10.341 -22.152 1.00 89.75 120 THR A O 1
ATOM 948 N N . ILE A 1 121 ? 31.219 -8.297 -21.526 1.00 91.75 121 ILE A N 1
ATOM 949 C CA . ILE A 1 121 ? 30.696 -8.349 -20.159 1.00 91.75 121 ILE A CA 1
ATOM 950 C C . ILE A 1 121 ? 29.320 -7.683 -20.135 1.00 91.75 121 ILE A C 1
ATOM 952 O O . ILE A 1 121 ? 29.189 -6.483 -20.384 1.00 91.75 121 ILE A O 1
ATOM 956 N N . THR A 1 122 ? 28.293 -8.464 -19.808 1.00 93.31 122 THR A N 1
ATOM 957 C CA . THR A 1 122 ? 26.916 -7.987 -19.654 1.00 93.31 122 THR A CA 1
ATOM 958 C C . THR A 1 122 ? 26.506 -8.083 -18.186 1.00 93.31 122 THR A C 1
ATOM 960 O O . THR A 1 122 ? 26.403 -9.194 -17.665 1.00 93.31 122 THR A O 1
ATOM 963 N N . PRO A 1 123 ? 26.269 -6.965 -17.487 1.00 92.75 123 PRO A N 1
ATOM 964 C CA . PRO A 1 123 ? 25.754 -7.014 -16.128 1.00 92.75 123 PRO A CA 1
ATOM 965 C C . PRO A 1 123 ? 24.311 -7.528 -16.110 1.00 92.75 123 PRO A C 1
ATOM 967 O O . PRO A 1 123 ? 23.508 -7.213 -16.992 1.00 92.75 123 PRO A O 1
ATOM 970 N N . ILE A 1 124 ? 23.991 -8.324 -15.097 1.00 95.19 124 ILE A N 1
ATOM 971 C CA . ILE A 1 124 ? 22.691 -8.960 -14.919 1.00 95.19 124 ILE A CA 1
ATOM 972 C C . ILE A 1 124 ? 22.207 -8.791 -13.485 1.00 95.19 124 ILE A C 1
ATOM 974 O O . ILE A 1 124 ? 22.983 -8.870 -12.531 1.00 95.19 124 ILE A O 1
ATOM 978 N N . GLU A 1 125 ? 20.903 -8.596 -13.348 1.00 92.00 125 GLU A N 1
ATOM 979 C CA . GLU A 1 125 ? 20.226 -8.492 -12.066 1.00 92.00 125 GLU A CA 1
ATOM 980 C C . GLU A 1 125 ? 19.061 -9.469 -12.011 1.00 92.00 125 GLU A C 1
ATOM 982 O O . GLU A 1 125 ? 18.267 -9.567 -12.951 1.00 92.00 125 GLU A O 1
ATOM 987 N N . TYR A 1 126 ? 18.944 -10.150 -10.878 1.00 95.06 126 TYR A N 1
ATOM 988 C CA . TYR A 1 126 ? 17.830 -11.023 -10.546 1.00 95.06 126 TYR A CA 1
ATOM 989 C C . TYR A 1 126 ? 17.157 -10.550 -9.264 1.00 95.06 126 TYR A C 1
ATOM 991 O O . TYR A 1 126 ? 17.817 -10.113 -8.314 1.00 95.06 126 TYR A O 1
ATOM 999 N N . GLN A 1 127 ? 15.842 -10.723 -9.209 1.00 86.75 127 GLN A N 1
ATOM 1000 C CA . GLN A 1 127 ? 15.087 -10.714 -7.964 1.00 86.75 127 GLN A CA 1
ATOM 1001 C C . GLN A 1 127 ? 14.477 -12.087 -7.743 1.00 86.75 127 GLN A C 1
ATOM 1003 O O . GLN A 1 127 ? 14.050 -12.744 -8.692 1.00 86.75 127 GLN A O 1
ATOM 1008 N N . PHE A 1 128 ? 14.421 -12.499 -6.485 1.00 94.06 128 PHE A N 1
ATOM 1009 C CA . PHE A 1 128 ? 13.918 -13.792 -6.067 1.00 94.06 128 PHE A CA 1
ATOM 1010 C C . PHE A 1 128 ? 12.812 -13.638 -5.039 1.00 94.06 128 PHE A C 1
ATOM 1012 O O . PHE A 1 128 ? 12.805 -12.694 -4.248 1.00 94.06 128 PHE A O 1
ATOM 1019 N N . VAL A 1 129 ? 11.935 -14.631 -5.022 1.00 93.31 129 VAL A N 1
ATOM 1020 C CA . VAL A 1 129 ? 10.970 -14.879 -3.956 1.00 93.31 129 VAL A CA 1
ATOM 1021 C C . VAL A 1 129 ? 11.089 -16.333 -3.505 1.00 93.31 129 VAL A C 1
ATOM 1023 O O . VAL A 1 129 ? 11.444 -17.210 -4.300 1.00 93.31 129 VAL A O 1
ATOM 1026 N N . LYS A 1 130 ? 10.846 -16.605 -2.224 1.00 93.38 130 LYS A N 1
ATOM 1027 C CA . LYS A 1 130 ? 10.868 -17.962 -1.680 1.00 93.38 130 LYS A CA 1
ATOM 1028 C C . LYS A 1 130 ? 9.488 -18.611 -1.808 1.00 93.38 130 LYS A C 1
ATOM 1030 O O . LYS A 1 130 ? 8.524 -18.167 -1.199 1.00 93.38 130 LYS A O 1
ATOM 1035 N N . GLU A 1 131 ? 9.396 -19.701 -2.566 1.00 91.69 131 GLU A N 1
ATOM 1036 C CA . GLU A 1 131 ? 8.169 -20.483 -2.759 1.00 91.69 131 GLU A CA 1
ATOM 1037 C C . GLU A 1 131 ? 8.398 -21.938 -2.342 1.00 91.69 131 GLU A C 1
ATOM 1039 O O . GLU A 1 131 ? 9.268 -22.632 -2.876 1.00 91.69 131 GLU A O 1
ATOM 1044 N N . GLY A 1 132 ? 7.618 -22.427 -1.373 1.00 90.31 132 GLY A N 1
ATOM 1045 C CA . GLY A 1 132 ? 7.748 -23.809 -0.894 1.00 90.31 132 GLY A CA 1
ATOM 1046 C C . GLY A 1 132 ? 9.162 -24.135 -0.397 1.00 90.31 132 GLY A C 1
ATOM 1047 O O . GLY A 1 132 ? 9.688 -25.208 -0.684 1.00 90.31 132 GLY A O 1
ATOM 1048 N N . GLY A 1 133 ? 9.810 -23.175 0.272 1.00 90.88 133 GLY A N 1
ATOM 1049 C CA . GLY A 1 133 ? 11.166 -23.315 0.807 1.00 90.88 133 GLY A CA 1
ATOM 1050 C C . GLY A 1 133 ? 12.300 -23.176 -0.217 1.00 90.88 133 GLY A C 1
ATOM 1051 O O . GLY A 1 133 ? 13.460 -23.209 0.188 1.00 90.88 133 GLY A O 1
ATOM 1052 N N . ARG A 1 134 ? 12.000 -22.979 -1.507 1.00 95.25 134 ARG A N 1
ATOM 1053 C CA . ARG A 1 134 ? 12.993 -22.826 -2.583 1.00 95.25 134 ARG A CA 1
ATOM 1054 C C . ARG A 1 134 ? 12.967 -21.418 -3.160 1.00 95.25 134 ARG A C 1
ATOM 1056 O O . ARG A 1 134 ? 11.913 -20.795 -3.223 1.00 95.25 134 ARG A O 1
ATOM 1063 N N . TRP A 1 135 ? 14.120 -20.926 -3.597 1.00 97.06 135 TRP A N 1
ATOM 1064 C CA . TRP A 1 135 ? 14.199 -19.651 -4.301 1.00 97.06 135 TRP A CA 1
ATOM 1065 C C . TRP A 1 135 ? 13.678 -19.795 -5.730 1.00 97.06 135 TRP A C 1
ATOM 1067 O O . TRP A 1 135 ? 13.946 -20.787 -6.406 1.00 97.06 135 TRP A O 1
ATOM 1077 N N . LYS A 1 136 ? 12.920 -18.798 -6.175 1.00 97.94 136 LYS A N 1
ATOM 1078 C CA . LYS A 1 136 ? 12.368 -18.688 -7.521 1.00 97.94 136 LYS A CA 1
ATOM 1079 C C . LYS A 1 136 ? 12.614 -17.289 -8.056 1.00 97.94 136 LYS A C 1
ATOM 1081 O O . LYS A 1 136 ? 12.496 -16.319 -7.315 1.00 97.94 136 LYS A O 1
ATOM 1086 N N . ILE A 1 137 ? 12.953 -17.187 -9.332 1.00 97.75 137 ILE A N 1
ATOM 1087 C CA . ILE A 1 137 ? 13.219 -15.930 -10.026 1.00 97.75 137 ILE A CA 1
ATOM 1088 C C . ILE A 1 137 ? 11.894 -15.193 -10.208 1.00 97.75 137 ILE A C 1
ATOM 1090 O O . ILE A 1 137 ? 11.022 -15.634 -10.954 1.00 97.75 137 ILE A O 1
ATOM 1094 N N . LEU A 1 138 ? 11.764 -14.074 -9.502 1.00 86.31 138 LEU A N 1
ATOM 1095 C CA . LEU A 1 138 ? 10.637 -13.156 -9.590 1.00 86.31 138 LEU A CA 1
ATOM 1096 C C . LEU A 1 138 ? 10.789 -12.205 -10.777 1.00 86.31 138 LEU A C 1
ATOM 1098 O O . LEU A 1 138 ? 9.813 -11.937 -11.461 1.00 86.31 138 LEU A O 1
ATOM 1102 N N . THR A 1 139 ? 12.001 -11.701 -11.028 1.00 88.12 139 THR A N 1
ATOM 1103 C CA . THR A 1 139 ? 12.339 -10.896 -12.214 1.00 88.12 139 THR A CA 1
ATOM 1104 C C . THR A 1 139 ? 13.803 -11.103 -12.599 1.00 88.12 139 THR A C 1
ATOM 1106 O O . THR A 1 139 ? 14.637 -11.436 -11.754 1.00 88.12 139 THR A O 1
ATOM 1109 N N . MET A 1 140 ? 14.129 -10.886 -13.875 1.00 93.88 140 MET A N 1
ATOM 1110 C CA . MET A 1 140 ? 15.509 -10.853 -14.364 1.00 93.88 140 MET A CA 1
ATOM 1111 C C . MET A 1 140 ? 15.669 -9.770 -15.429 1.00 93.88 140 MET A C 1
ATOM 1113 O O . MET A 1 140 ? 14.771 -9.574 -16.249 1.00 93.88 140 MET A O 1
ATOM 1117 N N . ARG A 1 141 ? 16.802 -9.064 -15.433 1.00 87.50 141 ARG A N 1
ATOM 1118 C CA . ARG A 1 141 ? 17.099 -8.039 -16.442 1.00 87.50 141 ARG A CA 1
ATOM 1119 C C . ARG A 1 141 ? 18.591 -7.902 -16.710 1.00 87.50 141 ARG A C 1
ATOM 1121 O O . ARG A 1 141 ? 19.409 -8.041 -15.805 1.00 87.50 141 ARG A O 1
ATOM 1128 N N . LEU A 1 142 ? 18.927 -7.563 -17.951 1.00 89.69 142 LEU A N 1
ATOM 1129 C CA . LEU A 1 142 ? 20.271 -7.134 -18.326 1.00 89.69 142 LEU A CA 1
ATOM 1130 C C . LEU A 1 142 ? 20.399 -5.624 -18.127 1.00 89.69 142 LEU A C 1
ATOM 1132 O O . LEU A 1 142 ? 19.495 -4.863 -18.482 1.00 89.69 142 LEU A O 1
ATOM 1136 N N . VAL A 1 143 ? 21.521 -5.182 -17.567 1.00 81.38 143 VAL A N 1
ATOM 1137 C CA . VAL A 1 143 ? 21.818 -3.757 -17.398 1.00 81.38 143 VAL A CA 1
ATOM 1138 C C . VAL A 1 143 ? 22.629 -3.292 -18.609 1.00 81.38 143 VAL A C 1
ATOM 1140 O O . VAL A 1 143 ? 23.678 -3.871 -18.884 1.00 81.38 143 VAL A O 1
ATOM 1143 N N . PRO A 1 144 ? 22.199 -2.250 -19.344 1.00 74.25 144 PRO A N 1
ATOM 1144 C CA . PRO A 1 144 ? 22.954 -1.753 -20.489 1.00 74.25 144 PRO A CA 1
ATOM 1145 C C . PRO A 1 144 ? 24.369 -1.320 -20.080 1.00 74.25 144 PRO A C 1
ATOM 1147 O O . PRO A 1 144 ? 24.538 -0.436 -19.237 1.00 74.25 144 PRO A O 1
ATOM 1150 N N . THR A 1 145 ? 25.390 -1.901 -20.716 1.00 66.56 145 THR A N 1
ATOM 1151 C CA . THR A 1 145 ? 26.817 -1.683 -20.410 1.00 66.56 145 THR A CA 1
ATOM 1152 C C . THR A 1 145 ? 27.241 -0.206 -20.510 1.00 66.56 145 THR A C 1
ATOM 1154 O O . THR A 1 145 ? 28.201 0.210 -19.867 1.00 66.56 145 THR A O 1
ATOM 1157 N N . GLY A 1 146 ? 26.476 0.631 -21.223 1.00 57.34 146 GLY A N 1
ATOM 1158 C CA . GLY A 1 146 ? 26.700 2.078 -21.330 1.00 57.34 146 GLY A CA 1
ATOM 1159 C C . GLY A 1 146 ? 26.477 2.896 -20.046 1.00 57.34 146 GLY A C 1
ATOM 1160 O O . GLY A 1 146 ? 26.827 4.071 -20.029 1.00 57.34 146 GLY A O 1
ATOM 1161 N N . MET A 1 147 ? 25.919 2.317 -18.974 1.00 49.38 147 MET A N 1
ATOM 1162 C CA . MET A 1 147 ? 25.680 3.031 -17.705 1.00 49.38 147 MET A CA 1
ATOM 1163 C C . MET A 1 147 ? 26.778 2.844 -16.645 1.00 49.38 147 MET A C 1
ATOM 1165 O O . MET A 1 147 ? 26.800 3.586 -15.669 1.00 49.38 147 MET A O 1
ATOM 1169 N N . LEU A 1 148 ? 27.712 1.905 -16.827 1.00 48.66 148 LEU A N 1
ATOM 1170 C CA . LEU A 1 148 ? 28.752 1.603 -15.828 1.00 48.66 148 LEU A CA 1
ATOM 1171 C C . LEU A 1 148 ? 30.059 2.399 -16.009 1.00 48.66 148 LEU A C 1
ATOM 1173 O O . LEU A 1 148 ? 31.003 2.216 -15.246 1.00 48.66 148 LEU A O 1
ATOM 1177 N N . ALA A 1 149 ? 30.127 3.312 -16.984 1.00 45.12 149 ALA A N 1
ATOM 1178 C CA . ALA A 1 149 ? 31.329 4.097 -17.287 1.00 45.12 149 ALA A CA 1
ATOM 1179 C C . ALA A 1 149 ? 31.460 5.422 -16.497 1.00 45.12 149 ALA A C 1
ATOM 1181 O O . ALA A 1 149 ? 32.335 6.227 -16.804 1.00 45.12 149 ALA A O 1
ATOM 1182 N N . SER A 1 150 ? 30.625 5.674 -15.481 1.00 41.59 150 SER A N 1
ATOM 1183 C CA . SER A 1 150 ? 30.632 6.933 -14.713 1.00 41.59 150 SER A CA 1
ATOM 1184 C C . SER A 1 150 ? 31.194 6.775 -13.292 1.00 41.59 150 SER A C 1
ATOM 1186 O O . SER A 1 150 ? 30.558 7.173 -12.321 1.00 41.59 150 SER A O 1
ATOM 1188 N N . ASN A 1 151 ? 32.410 6.244 -13.164 1.00 41.72 151 ASN A N 1
ATOM 1189 C CA . ASN A 1 151 ? 33.217 6.401 -11.947 1.00 41.72 151 ASN A CA 1
ATOM 1190 C C . ASN A 1 151 ? 34.361 7.389 -12.220 1.00 41.72 151 ASN A C 1
ATOM 1192 O O . ASN A 1 151 ? 35.510 7.005 -12.422 1.00 41.72 151 ASN A O 1
ATOM 1196 N N . GLY A 1 152 ? 34.016 8.678 -12.255 1.00 34.78 152 GLY A N 1
ATOM 1197 C CA . GLY A 1 152 ? 34.943 9.812 -12.246 1.00 34.78 152 GLY A CA 1
ATOM 1198 C C . GLY A 1 152 ? 34.582 10.788 -11.115 1.00 34.78 152 GLY A C 1
ATOM 1199 O O . GLY A 1 152 ? 33.430 10.803 -10.675 1.00 34.78 152 GLY A O 1
ATOM 1200 N N . PRO A 1 153 ? 35.540 11.580 -10.599 1.00 42.34 153 PRO A N 1
ATOM 1201 C CA . PRO A 1 153 ? 35.332 12.404 -9.416 1.00 42.34 153 PRO A CA 1
ATOM 1202 C C . PRO A 1 153 ? 34.348 13.548 -9.695 1.00 42.34 153 PRO A C 1
ATOM 1204 O O . PRO A 1 153 ? 34.543 14.356 -10.599 1.00 42.34 153 PRO A O 1
ATOM 1207 N N . ILE A 1 154 ? 33.293 13.556 -8.878 1.00 49.38 154 ILE A N 1
ATOM 1208 C CA . ILE A 1 154 ? 32.314 14.606 -8.562 1.00 49.38 154 ILE A CA 1
ATOM 1209 C C . ILE A 1 154 ? 32.538 15.922 -9.328 1.00 49.38 154 ILE A C 1
ATOM 1211 O O . ILE A 1 154 ? 33.320 16.776 -8.913 1.00 49.38 154 ILE A O 1
ATOM 1215 N N . SER A 1 155 ? 31.768 16.115 -10.401 1.00 38.81 155 SER A N 1
ATOM 1216 C CA . SER A 1 155 ? 31.579 17.419 -11.036 1.00 38.81 155 SER A CA 1
ATOM 1217 C C . SER A 1 155 ? 30.147 17.889 -10.780 1.00 38.81 155 SER A C 1
ATOM 1219 O O . SER A 1 155 ? 29.193 17.187 -11.100 1.00 38.81 155 SER A O 1
ATOM 1221 N N . THR A 1 156 ? 30.038 19.043 -10.115 1.00 39.47 156 THR A N 1
ATOM 1222 C CA . THR A 1 156 ? 28.886 19.964 -10.027 1.00 39.47 156 THR A CA 1
ATOM 1223 C C . THR A 1 156 ? 27.499 19.366 -10.298 1.00 39.47 156 THR A C 1
ATOM 1225 O O . THR A 1 156 ? 27.083 19.211 -11.444 1.00 39.47 156 THR A O 1
ATOM 1228 N N . ARG A 1 157 ? 26.767 19.100 -9.204 1.00 45.84 157 ARG A N 1
ATOM 1229 C CA . ARG A 1 157 ? 25.373 18.630 -9.161 1.00 45.84 157 ARG A CA 1
ATOM 1230 C C . ARG A 1 157 ? 24.451 19.522 -10.000 1.00 45.84 157 ARG A C 1
ATOM 1232 O O . ARG A 1 157 ? 23.943 20.530 -9.516 1.00 45.84 157 ARG A O 1
ATOM 1239 N N . VAL A 1 158 ? 24.190 19.110 -11.234 1.00 47.69 158 VAL A N 1
ATOM 1240 C CA . VAL A 1 158 ? 22.946 19.466 -11.918 1.00 47.69 158 VAL A CA 1
ATOM 1241 C C . VAL A 1 158 ? 21.815 18.809 -11.114 1.00 47.69 158 VAL A C 1
ATOM 1243 O O . VAL A 1 158 ? 21.947 17.627 -10.782 1.00 47.69 158 VAL A O 1
ATOM 1246 N N . PRO A 1 159 ? 20.747 19.534 -10.734 1.00 59.91 159 PRO A N 1
ATOM 1247 C CA . PRO A 1 159 ? 19.593 18.927 -10.083 1.00 59.91 159 PRO A CA 1
ATOM 1248 C C . PRO A 1 159 ? 19.094 17.758 -10.934 1.00 59.91 159 PRO A C 1
ATOM 1250 O O . PRO A 1 159 ? 18.853 17.912 -12.131 1.00 59.91 159 PRO A O 1
ATOM 1253 N N . GLU A 1 160 ? 19.002 16.577 -10.334 1.00 75.31 160 GLU A N 1
ATOM 1254 C CA . GLU A 1 160 ? 18.549 15.371 -11.018 1.00 75.31 160 GLU A CA 1
ATOM 1255 C C . GLU A 1 160 ? 17.077 15.562 -11.421 1.00 75.31 160 GLU A C 1
ATOM 1257 O O . GLU A 1 160 ? 16.202 15.648 -10.561 1.00 75.31 160 GLU A O 1
ATOM 1262 N N . SER A 1 161 ? 16.816 15.716 -12.722 1.00 90.50 161 SER A N 1
ATOM 1263 C CA . SER A 1 161 ? 15.471 15.988 -13.244 1.00 90.50 161 SER A CA 1
ATOM 1264 C C . SER A 1 161 ? 14.586 14.742 -13.172 1.00 90.50 161 SER A C 1
ATOM 1266 O O . SER A 1 161 ? 14.990 13.653 -13.590 1.00 90.50 161 SER A O 1
ATOM 1268 N N . LEU A 1 162 ? 13.353 14.917 -12.686 1.00 95.50 162 LEU A N 1
ATOM 1269 C CA . LEU A 1 162 ? 12.336 13.860 -12.619 1.00 95.50 162 LEU A CA 1
ATOM 1270 C C . LEU A 1 162 ? 11.617 13.634 -13.961 1.00 95.50 162 LEU A C 1
ATOM 1272 O O . LEU A 1 162 ? 10.897 12.648 -14.108 1.00 95.50 162 LEU A O 1
ATOM 1276 N N . GLU A 1 163 ? 11.806 14.522 -14.941 1.00 95.94 163 GLU A N 1
ATOM 1277 C CA . GLU A 1 163 ? 11.061 14.515 -16.208 1.00 95.94 163 GLU A CA 1
ATOM 1278 C C . GLU A 1 163 ? 11.338 13.256 -17.029 1.00 95.94 163 GLU A C 1
ATOM 1280 O O . GLU A 1 163 ? 10.409 12.589 -17.472 1.00 95.94 163 GLU A O 1
ATOM 1285 N N . ARG A 1 164 ? 12.612 12.875 -17.177 1.00 94.69 164 ARG A N 1
ATOM 1286 C CA . ARG A 1 164 ? 13.019 11.747 -18.028 1.00 94.69 164 ARG A CA 1
ATOM 1287 C C . ARG A 1 164 ? 12.430 10.395 -17.580 1.00 94.69 164 ARG A C 1
ATOM 1289 O O . ARG A 1 164 ? 11.900 9.690 -18.436 1.00 94.69 164 ARG A O 1
ATOM 1296 N N . PRO A 1 165 ? 12.492 9.996 -16.293 1.00 96.25 165 PRO A N 1
ATOM 1297 C CA . PRO A 1 165 ? 11.817 8.786 -15.817 1.00 96.25 165 PRO A CA 1
ATOM 1298 C C . PRO A 1 165 ? 10.305 8.784 -16.081 1.00 96.25 165 PRO A C 1
ATOM 1300 O O . PRO A 1 165 ? 9.746 7.758 -16.467 1.00 96.25 165 PRO A O 1
ATOM 1303 N N . VAL A 1 166 ? 9.644 9.933 -15.899 1.00 97.56 166 VAL A N 1
ATOM 1304 C CA . VAL A 1 166 ? 8.200 10.064 -16.141 1.00 97.56 166 VAL A CA 1
ATOM 1305 C C . VAL A 1 166 ? 7.885 10.009 -17.635 1.00 97.56 166 VAL A C 1
ATOM 1307 O O . VAL A 1 166 ? 6.952 9.324 -18.037 1.00 97.56 166 VAL A O 1
ATOM 1310 N N . GLU A 1 167 ? 8.688 10.644 -18.483 1.00 97.06 167 GLU A N 1
ATOM 1311 C CA . GLU A 1 167 ? 8.549 10.560 -19.937 1.00 97.06 167 GLU A CA 1
ATOM 1312 C C . GLU A 1 167 ? 8.698 9.117 -20.438 1.00 97.06 167 GLU A C 1
ATOM 1314 O O . GLU A 1 167 ? 7.918 8.673 -21.278 1.00 97.06 167 GLU A O 1
ATOM 1319 N N . GLN A 1 168 ? 9.646 8.352 -19.884 1.00 95.44 168 GLN A N 1
ATOM 1320 C CA . GLN A 1 168 ? 9.812 6.930 -20.206 1.00 95.44 168 GLN A CA 1
ATOM 1321 C C . GLN A 1 168 ? 8.575 6.104 -19.840 1.00 95.44 168 GLN A C 1
ATOM 1323 O O . GLN A 1 168 ? 8.148 5.270 -20.639 1.00 95.44 168 GLN A O 1
ATOM 1328 N N . PHE A 1 169 ? 7.986 6.359 -18.670 1.00 97.69 169 PHE A N 1
ATOM 1329 C CA . PHE A 1 169 ? 6.745 5.716 -18.244 1.00 97.69 169 PHE A CA 1
ATOM 1330 C C . PHE A 1 169 ? 5.594 6.003 -19.216 1.00 97.69 169 PHE A C 1
ATOM 1332 O O . PHE A 1 169 ? 4.977 5.074 -19.734 1.00 97.69 169 PHE A O 1
ATOM 1339 N N . PHE A 1 170 ? 5.338 7.279 -19.516 1.00 97.69 170 PHE A N 1
ATOM 1340 C CA . PHE A 1 170 ? 4.256 7.674 -20.419 1.00 97.69 170 PHE A CA 1
ATOM 1341 C C . PHE A 1 170 ? 4.492 7.218 -21.861 1.00 97.69 170 PHE A C 1
ATOM 1343 O O . PHE A 1 170 ? 3.548 6.788 -22.518 1.00 97.69 170 PHE A O 1
ATOM 1350 N N . SER A 1 171 ? 5.737 7.219 -22.348 1.00 96.62 171 SER A N 1
ATOM 1351 C CA . SER A 1 171 ? 6.041 6.665 -23.670 1.00 96.62 171 SER A CA 1
ATOM 1352 C C . SER A 1 171 ? 5.706 5.178 -23.743 1.00 96.62 171 SER A C 1
ATOM 1354 O O . SER A 1 171 ? 5.146 4.748 -24.743 1.00 96.62 171 SER A O 1
ATOM 1356 N N . ALA A 1 172 ? 6.003 4.399 -22.697 1.00 95.69 172 ALA A N 1
ATOM 1357 C CA . ALA A 1 172 ? 5.640 2.985 -22.665 1.00 95.69 172 ALA A CA 1
ATOM 1358 C C . ALA A 1 172 ? 4.117 2.773 -22.667 1.00 95.69 172 ALA A C 1
ATOM 1360 O O . ALA A 1 172 ? 3.638 1.880 -23.359 1.00 95.69 172 ALA A O 1
ATOM 1361 N N . LEU A 1 173 ? 3.355 3.630 -21.975 1.00 96.75 173 LEU A N 1
ATOM 1362 C CA . LEU A 1 173 ? 1.888 3.620 -22.034 1.00 96.75 173 LEU A CA 1
ATOM 1363 C C . LEU A 1 173 ? 1.346 3.982 -23.424 1.00 96.75 173 LEU A C 1
ATOM 1365 O O . LEU A 1 173 ? 0.410 3.339 -23.893 1.00 96.75 173 LEU A O 1
ATOM 1369 N N . ARG A 1 174 ? 1.933 4.982 -24.093 1.00 96.81 174 ARG A N 1
ATOM 1370 C CA . ARG A 1 174 ? 1.554 5.387 -25.457 1.00 96.81 174 ARG A CA 1
ATOM 1371 C C . ARG A 1 174 ? 1.826 4.300 -26.492 1.00 96.81 174 ARG A C 1
ATOM 1373 O O . ARG A 1 174 ? 1.065 4.165 -27.441 1.00 96.81 174 ARG A O 1
ATOM 1380 N N . ASP A 1 175 ? 2.883 3.519 -26.293 1.00 95.81 175 ASP A N 1
ATOM 1381 C CA . ASP A 1 175 ? 3.222 2.370 -27.139 1.00 95.81 175 ASP A CA 1
ATOM 1382 C C . ASP A 1 175 ? 2.351 1.129 -26.823 1.00 95.81 175 ASP A C 1
ATOM 1384 O O . ASP A 1 175 ? 2.669 0.029 -27.268 1.00 95.81 175 ASP A O 1
ATOM 1388 N N . GLU A 1 176 ? 1.296 1.285 -26.009 1.00 94.00 176 GLU A N 1
ATOM 1389 C CA . GLU A 1 176 ? 0.403 0.225 -25.507 1.00 94.00 176 GLU A CA 1
ATOM 1390 C C . GLU A 1 176 ? 1.121 -0.893 -24.715 1.00 94.00 176 GLU A C 1
ATOM 1392 O O . GLU A 1 176 ? 0.545 -1.931 -24.381 1.00 94.00 176 GLU A O 1
ATOM 1397 N N . ASP A 1 177 ? 2.372 -0.656 -24.315 1.00 95.56 177 ASP A N 1
ATOM 1398 C CA . ASP A 1 177 ? 3.210 -1.586 -23.564 1.00 95.56 177 ASP A CA 1
ATOM 1399 C C . ASP A 1 177 ? 3.097 -1.326 -22.055 1.00 95.56 177 ASP A C 1
ATOM 1401 O O . ASP A 1 177 ? 4.015 -0.862 -21.365 1.00 95.56 177 ASP A O 1
ATOM 1405 N N . VAL A 1 178 ? 1.910 -1.636 -21.528 1.00 93.00 178 VAL A N 1
ATOM 1406 C CA . VAL A 1 178 ? 1.570 -1.438 -20.110 1.00 93.00 178 VAL A CA 1
ATOM 1407 C C . VAL A 1 178 ? 2.497 -2.240 -19.187 1.00 93.00 178 VAL A C 1
ATOM 1409 O O . VAL A 1 178 ? 2.803 -1.796 -18.081 1.00 93.00 178 VAL A O 1
ATOM 1412 N N . ALA A 1 179 ? 2.985 -3.401 -19.636 1.00 87.81 179 ALA A N 1
ATOM 1413 C CA . ALA A 1 179 ? 3.907 -4.226 -18.861 1.00 87.81 179 ALA A CA 1
ATOM 1414 C C . ALA A 1 179 ? 5.275 -3.545 -18.702 1.00 87.81 179 ALA A C 1
ATOM 1416 O O . ALA A 1 179 ? 5.797 -3.488 -17.588 1.00 87.81 179 ALA A O 1
ATOM 1417 N N . ARG A 1 180 ? 5.833 -2.966 -19.774 1.00 90.75 180 ARG A N 1
ATOM 1418 C CA . ARG A 1 180 ? 7.083 -2.196 -19.698 1.00 90.75 180 ARG A CA 1
ATOM 1419 C C . ARG A 1 180 ? 6.934 -0.939 -18.853 1.00 90.75 180 ARG A C 1
ATOM 1421 O O . ARG A 1 180 ? 7.831 -0.660 -18.061 1.00 90.75 180 ARG A O 1
ATOM 1428 N N . ALA A 1 181 ? 5.816 -0.218 -18.967 1.00 95.19 181 ALA A N 1
ATOM 1429 C CA . ALA A 1 181 ? 5.537 0.935 -18.108 1.00 95.19 181 ALA A CA 1
ATOM 1430 C C . ALA A 1 181 ? 5.520 0.528 -16.625 1.00 95.19 181 ALA A C 1
ATOM 1432 O O . ALA A 1 181 ? 6.160 1.162 -15.785 1.00 95.19 181 ALA A O 1
ATOM 1433 N N . TYR A 1 182 ? 4.842 -0.579 -16.315 1.00 94.38 182 TYR A N 1
ATOM 1434 C CA . TYR A 1 182 ? 4.738 -1.109 -14.964 1.00 94.38 182 TYR A CA 1
ATOM 1435 C C . TYR A 1 182 ? 6.098 -1.582 -14.430 1.00 94.38 182 TYR A C 1
ATOM 1437 O O . TYR A 1 182 ? 6.633 -0.983 -13.501 1.00 94.38 182 TYR A O 1
ATOM 1445 N N . PHE A 1 183 ? 6.721 -2.597 -15.029 1.00 90.12 183 PHE A N 1
ATOM 1446 C CA . PHE A 1 183 ? 7.951 -3.187 -14.484 1.00 90.12 183 PHE A CA 1
ATOM 1447 C C . PHE A 1 183 ? 9.189 -2.297 -14.646 1.00 90.12 183 PHE A C 1
ATOM 1449 O O . PHE A 1 183 ? 10.109 -2.355 -13.828 1.00 90.12 183 PHE A O 1
ATOM 1456 N N . GLY A 1 184 ? 9.235 -1.486 -15.706 1.00 87.25 184 GLY A N 1
ATOM 1457 C CA . GLY A 1 184 ? 10.398 -0.672 -16.054 1.00 87.25 184 GLY A CA 1
ATOM 1458 C C . GLY A 1 184 ? 10.469 0.662 -15.318 1.00 87.25 184 GLY A C 1
ATOM 1459 O O . GLY A 1 184 ? 11.573 1.143 -15.054 1.00 87.25 184 GLY A O 1
ATOM 1460 N N . SER A 1 185 ? 9.319 1.246 -14.971 1.00 95.50 185 SER A N 1
ATOM 1461 C CA . SER A 1 185 ? 9.256 2.629 -14.484 1.00 95.50 185 SER A CA 1
ATOM 1462 C C . SER A 1 185 ? 8.582 2.799 -13.123 1.00 95.50 185 SER A C 1
ATOM 1464 O O . SER A 1 185 ? 8.675 3.889 -12.558 1.00 95.50 185 SER A O 1
ATOM 1466 N N . THR A 1 186 ? 7.952 1.762 -12.560 1.00 96.00 186 THR A N 1
ATOM 1467 C CA . THR A 1 186 ? 7.382 1.820 -11.202 1.00 96.00 186 THR A CA 1
ATOM 1468 C C . THR A 1 186 ? 8.312 1.204 -10.155 1.00 96.00 186 THR A C 1
ATOM 1470 O O . THR A 1 186 ? 9.172 0.378 -10.466 1.00 96.00 186 THR A O 1
ATOM 1473 N N . SER A 1 187 ? 8.186 1.653 -8.908 1.00 95.62 187 SER A N 1
ATOM 1474 C CA . SER A 1 187 ? 8.996 1.207 -7.773 1.00 95.62 187 SER A CA 1
ATOM 1475 C C . SER A 1 187 ? 8.609 -0.202 -7.318 1.00 95.62 187 SER A C 1
ATOM 1477 O O . SER A 1 187 ? 7.492 -0.658 -7.570 1.00 95.62 187 SER A O 1
ATOM 1479 N N . LYS A 1 188 ? 9.493 -0.896 -6.589 1.00 87.81 188 LYS A N 1
ATOM 1480 C CA . LYS A 1 188 ? 9.146 -2.221 -6.030 1.00 87.81 188 LYS A CA 1
ATOM 1481 C C . LYS A 1 188 ? 7.966 -2.114 -5.063 1.00 87.81 188 LYS A C 1
ATOM 1483 O O . LYS A 1 188 ? 7.085 -2.965 -5.056 1.00 87.81 188 LYS A O 1
ATOM 1488 N N . ALA A 1 189 ? 7.916 -1.034 -4.282 1.00 72.69 189 ALA A N 1
ATOM 1489 C CA . ALA A 1 189 ? 6.806 -0.763 -3.372 1.00 72.69 189 ALA A CA 1
ATOM 1490 C C . ALA A 1 189 ? 5.467 -0.598 -4.117 1.00 72.69 189 ALA A C 1
ATOM 1492 O O . ALA A 1 189 ? 4.452 -1.133 -3.670 1.00 72.69 189 ALA A O 1
ATOM 1493 N N . PHE A 1 190 ? 5.462 0.085 -5.268 1.00 90.81 190 PHE A N 1
ATOM 1494 C CA . PHE A 1 190 ? 4.274 0.184 -6.120 1.00 90.81 190 PHE A CA 1
ATOM 1495 C C . PHE A 1 190 ? 3.849 -1.203 -6.617 1.00 90.81 190 PHE A C 1
ATOM 1497 O O . PHE A 1 190 ? 2.694 -1.589 -6.462 1.00 90.81 190 PHE A O 1
ATOM 1504 N N . GLN A 1 191 ? 4.795 -1.988 -7.135 1.00 89.00 191 GLN A N 1
ATOM 1505 C CA . GLN A 1 191 ? 4.515 -3.318 -7.686 1.00 89.00 191 GLN A CA 1
ATOM 1506 C C . GLN A 1 191 ? 3.977 -4.300 -6.632 1.00 89.00 191 GLN A C 1
ATOM 1508 O O . GLN A 1 191 ? 3.062 -5.070 -6.910 1.00 89.00 191 GLN A O 1
ATOM 1513 N N . ASN A 1 192 ? 4.477 -4.220 -5.397 1.00 74.25 192 ASN A N 1
ATOM 1514 C CA . ASN A 1 192 ? 4.020 -5.055 -4.284 1.00 74.25 192 ASN A CA 1
ATOM 1515 C C . ASN A 1 192 ? 2.596 -4.720 -3.810 1.00 74.25 192 ASN A C 1
ATOM 1517 O O . ASN A 1 192 ? 1.934 -5.562 -3.210 1.00 74.25 192 ASN A O 1
ATOM 1521 N N . THR A 1 193 ? 2.141 -3.483 -4.023 1.00 67.25 193 THR A N 1
ATOM 1522 C CA . THR A 1 193 ? 0.837 -2.992 -3.538 1.00 67.25 193 THR A CA 1
ATOM 1523 C C . THR A 1 193 ? -0.235 -2.977 -4.620 1.00 67.25 193 THR A C 1
ATOM 1525 O O . THR A 1 193 ? -1.412 -3.158 -4.322 1.00 67.25 193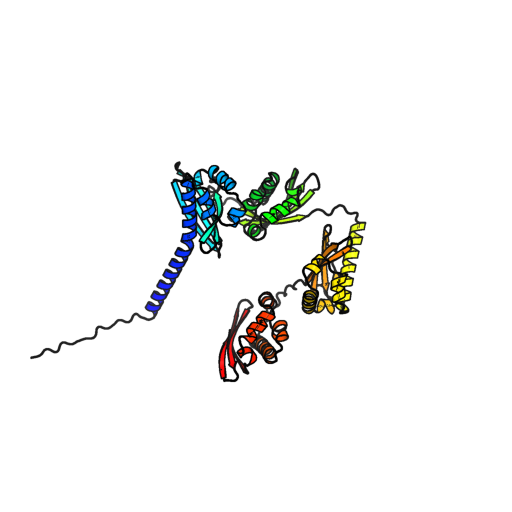 THR A O 1
ATOM 1528 N N . THR A 1 194 ? 0.159 -2.791 -5.878 1.00 79.00 194 THR A N 1
ATOM 1529 C CA . THR A 1 194 ? -0.745 -2.711 -7.026 1.00 79.00 194 THR A CA 1
ATOM 1530 C C . THR A 1 194 ? -0.351 -3.766 -8.038 1.00 79.00 194 THR A C 1
ATOM 1532 O O . THR A 1 194 ? 0.668 -3.615 -8.702 1.00 79.00 194 THR A O 1
ATOM 1535 N N . SER A 1 195 ? -1.154 -4.820 -8.194 1.00 87.75 195 SER A N 1
ATOM 1536 C CA . SER A 1 195 ? -0.886 -5.868 -9.188 1.00 87.75 195 SER A CA 1
ATOM 1537 C C . SER A 1 195 ? -0.896 -5.317 -10.623 1.00 87.75 195 SER A C 1
ATOM 1539 O O . SER A 1 195 ? -1.615 -4.360 -10.920 1.00 87.75 195 SER A O 1
ATOM 1541 N N . LEU A 1 196 ? -0.176 -5.960 -11.553 1.00 89.00 196 LEU A N 1
ATOM 1542 C CA . LEU A 1 196 ? -0.211 -5.591 -12.979 1.00 89.00 196 LEU A CA 1
ATOM 1543 C C . LEU A 1 196 ? -1.641 -5.601 -13.549 1.00 89.00 196 LEU A C 1
ATOM 1545 O O . LEU A 1 196 ? -1.968 -4.771 -14.395 1.00 89.00 196 LEU A O 1
ATOM 1549 N N . LYS A 1 197 ? -2.503 -6.521 -13.091 1.00 87.31 197 LYS A N 1
ATOM 1550 C CA . LYS A 1 197 ? -3.912 -6.582 -13.506 1.00 87.31 197 LYS A CA 1
ATOM 1551 C C . LYS A 1 197 ? -4.662 -5.316 -13.083 1.00 87.31 197 LYS A C 1
ATOM 1553 O O . LYS A 1 197 ? -5.245 -4.654 -13.934 1.00 87.31 197 LYS A O 1
ATOM 1558 N N . THR A 1 198 ? -4.578 -4.954 -11.804 1.00 80.06 198 THR A N 1
ATOM 1559 C CA . THR A 1 198 ? -5.175 -3.724 -11.257 1.00 80.06 198 THR A CA 1
ATOM 1560 C C . THR A 1 198 ? -4.634 -2.484 -11.966 1.00 80.06 198 THR A C 1
ATOM 1562 O O . THR A 1 198 ? -5.383 -1.569 -12.291 1.00 80.06 198 THR A O 1
ATOM 1565 N N . PHE A 1 199 ? -3.335 -2.469 -12.271 1.00 94.62 199 PHE A N 1
ATOM 1566 C CA . PHE A 1 199 ? -2.722 -1.383 -13.024 1.00 94.62 199 PHE A CA 1
ATOM 1567 C C . PHE A 1 199 ? -3.260 -1.290 -14.463 1.00 94.62 199 PHE A C 1
ATOM 1569 O O . PHE A 1 199 ? -3.585 -0.197 -14.915 1.00 94.62 199 PHE A O 1
ATOM 1576 N N . ARG A 1 200 ? -3.432 -2.412 -15.179 1.00 94.19 200 ARG A N 1
ATOM 1577 C CA . ARG A 1 200 ? -4.068 -2.425 -16.513 1.00 94.19 200 ARG A CA 1
ATOM 1578 C C . ARG A 1 200 ? -5.506 -1.911 -16.468 1.00 94.19 200 ARG A C 1
ATOM 1580 O O . ARG A 1 200 ? -5.885 -1.125 -17.331 1.00 94.19 200 ARG A O 1
ATOM 1587 N N . GLU A 1 201 ? -6.284 -2.330 -15.472 1.00 86.31 201 GLU A N 1
ATOM 1588 C CA . GLU A 1 201 ? -7.654 -1.845 -15.261 1.00 86.31 201 GLU A CA 1
ATOM 1589 C C . GLU A 1 201 ? -7.664 -0.327 -15.040 1.00 86.31 201 GLU A C 1
ATOM 1591 O O . GLU A 1 201 ? -8.403 0.383 -15.720 1.00 86.31 201 GLU A O 1
ATOM 1596 N N . PHE A 1 202 ? -6.773 0.187 -14.191 1.00 94.50 202 PHE A N 1
ATOM 1597 C CA . PHE A 1 202 ? -6.597 1.624 -13.982 1.00 94.50 202 PHE A CA 1
ATOM 1598 C C . PHE A 1 202 ? -6.254 2.373 -15.282 1.00 94.50 202 PHE A C 1
ATOM 1600 O O . PHE A 1 202 ? -6.900 3.365 -15.608 1.00 94.50 202 PHE A O 1
ATOM 1607 N N . ILE A 1 203 ? -5.288 1.884 -16.069 1.00 96.25 203 ILE A N 1
ATOM 1608 C CA . ILE A 1 203 ? -4.930 2.508 -17.354 1.00 96.25 203 ILE A CA 1
ATOM 1609 C C . ILE A 1 203 ? -6.109 2.474 -18.340 1.00 96.25 203 ILE A C 1
ATOM 1611 O O . ILE A 1 203 ? -6.335 3.450 -19.051 1.00 96.25 203 ILE A O 1
ATOM 1615 N N . SER A 1 204 ? -6.910 1.402 -18.350 1.00 92.75 204 SER A N 1
ATOM 1616 C CA . SER A 1 204 ? -8.096 1.303 -19.216 1.00 92.75 204 SER A CA 1
ATOM 1617 C C . SER A 1 204 ? -9.203 2.305 -18.863 1.00 92.75 204 SER A C 1
ATOM 1619 O O . SER A 1 204 ? -9.954 2.719 -19.743 1.00 92.75 204 SER A O 1
ATOM 1621 N N . GLN A 1 205 ? -9.279 2.727 -17.596 1.00 91.88 205 GLN A N 1
ATOM 1622 C CA . GLN A 1 205 ? -10.211 3.759 -17.125 1.00 91.88 205 GLN A CA 1
ATOM 1623 C C . GLN A 1 205 ? -9.739 5.184 -17.454 1.00 91.88 205 GLN A C 1
ATOM 1625 O O . GLN A 1 205 ? -10.528 6.122 -17.354 1.00 91.88 205 GLN A O 1
ATOM 1630 N N . HIS A 1 206 ? -8.480 5.348 -17.868 1.00 93.75 206 HIS A N 1
ATOM 1631 C CA . HIS A 1 206 ? -7.860 6.633 -18.184 1.00 93.75 206 HIS A CA 1
ATOM 1632 C C . HIS A 1 206 ? -7.191 6.597 -19.569 1.00 93.75 206 HIS A C 1
ATOM 1634 O O . HIS A 1 206 ? -5.958 6.668 -19.670 1.00 93.75 206 HIS A O 1
ATOM 1640 N N . PRO A 1 207 ? -7.976 6.482 -20.661 1.00 94.62 207 PRO A N 1
ATOM 1641 C CA . PRO A 1 207 ? -7.440 6.408 -22.021 1.00 94.62 207 PRO A CA 1
ATOM 1642 C C . PRO A 1 207 ? -6.557 7.612 -22.382 1.00 94.62 207 PRO A C 1
ATOM 1644 O O . PRO A 1 207 ? -5.646 7.479 -23.197 1.00 94.62 207 PRO A O 1
ATOM 1647 N N . GLU A 1 208 ? -6.739 8.761 -21.728 1.00 94.50 208 GLU A N 1
ATOM 1648 C CA . GLU A 1 208 ? -5.910 9.958 -21.884 1.00 94.50 208 GLU A CA 1
ATOM 1649 C C . GLU A 1 208 ? -4.430 9.701 -21.564 1.00 94.50 208 GLU A C 1
ATOM 1651 O O . GLU A 1 208 ? -3.569 10.357 -22.141 1.00 94.50 208 GLU A O 1
ATOM 1656 N N . LEU A 1 209 ? -4.112 8.733 -20.694 1.00 95.81 209 LEU A N 1
ATOM 1657 C CA . LEU A 1 209 ? -2.730 8.366 -20.355 1.00 95.81 209 LEU A CA 1
ATOM 1658 C C . LEU A 1 209 ? -2.016 7.605 -21.483 1.00 95.81 209 LEU A C 1
ATOM 1660 O O . LEU A 1 209 ? -0.788 7.567 -21.506 1.00 95.81 209 LEU A O 1
ATOM 1664 N N . THR A 1 210 ? -2.771 7.008 -22.409 1.00 96.31 210 THR A N 1
ATOM 1665 C CA . THR A 1 210 ? -2.242 6.242 -23.555 1.00 96.31 210 THR A CA 1
ATOM 1666 C C . THR A 1 210 ? -2.387 7.009 -24.872 1.00 96.31 210 THR A C 1
ATOM 1668 O O . THR A 1 210 ? -1.531 6.910 -25.744 1.00 96.31 210 THR A O 1
ATOM 1671 N N . GLN A 1 211 ? -3.421 7.846 -25.000 1.00 95.19 211 GLN A N 1
ATOM 1672 C CA . GLN A 1 211 ? -3.770 8.583 -26.223 1.00 95.19 211 GLN A CA 1
ATOM 1673 C C . GLN A 1 211 ? -3.425 10.079 -26.146 1.00 95.19 211 GLN A C 1
ATOM 1675 O O . GLN A 1 211 ? -4.108 10.922 -26.738 1.00 95.19 211 GLN A O 1
ATOM 1680 N N . TYR A 1 212 ? -2.389 10.440 -25.390 1.00 95.81 212 TYR A N 1
ATOM 1681 C CA . TYR A 1 212 ? -1.985 11.836 -25.249 1.00 95.81 212 TYR A CA 1
ATOM 1682 C C . TYR A 1 212 ? -1.234 12.354 -26.481 1.00 95.81 212 TYR A C 1
ATOM 1684 O O . TYR A 1 212 ? -0.429 11.658 -27.100 1.00 95.81 212 TYR A O 1
ATOM 1692 N N . GLU A 1 213 ? -1.449 13.628 -26.796 1.00 97.00 213 GLU A N 1
ATOM 1693 C CA . GLU A 1 213 ? -0.732 14.350 -27.850 1.00 97.00 213 GLU A CA 1
ATOM 1694 C C . GLU A 1 213 ? 0.527 15.027 -27.298 1.00 97.00 213 GLU A C 1
ATOM 1696 O O . GLU A 1 213 ? 1.559 15.089 -27.967 1.00 97.00 213 GLU A O 1
ATOM 1701 N N . LYS A 1 214 ? 0.460 15.532 -26.058 1.00 96.75 214 LYS A N 1
ATOM 1702 C CA . LYS A 1 214 ? 1.551 16.289 -25.434 1.00 96.75 214 LYS A CA 1
ATOM 1703 C C . LYS A 1 214 ? 1.578 16.119 -23.916 1.00 96.75 214 LYS A C 1
ATOM 1705 O O . LYS A 1 214 ? 0.536 16.171 -23.266 1.00 96.75 214 LYS A O 1
ATOM 1710 N N . LEU A 1 215 ? 2.786 16.007 -23.362 1.00 97.19 215 LEU A N 1
ATOM 1711 C CA . LEU A 1 215 ? 3.057 16.127 -21.928 1.00 97.19 215 LEU A CA 1
ATOM 1712 C C . LEU A 1 215 ? 3.605 17.528 -21.636 1.00 97.19 215 LEU A C 1
ATOM 1714 O O . LEU A 1 215 ? 4.478 18.020 -22.354 1.00 97.19 215 LEU A O 1
ATOM 1718 N N . GLN A 1 216 ? 3.090 18.180 -20.599 1.00 96.19 216 GLN A N 1
ATOM 1719 C CA . GLN A 1 216 ? 3.609 19.455 -20.104 1.00 96.19 216 GLN A CA 1
ATOM 1720 C C . GLN A 1 216 ? 4.010 19.290 -18.644 1.00 96.19 216 GLN A C 1
ATOM 1722 O O . GLN A 1 216 ? 3.146 19.134 -17.784 1.00 96.19 216 GLN A O 1
ATOM 1727 N N . PHE A 1 217 ? 5.313 19.298 -18.370 1.00 96.19 217 PHE A N 1
ATOM 1728 C CA . PHE A 1 217 ? 5.835 19.169 -17.014 1.00 96.19 217 PHE A CA 1
ATOM 1729 C C . PHE A 1 217 ? 5.639 20.470 -16.231 1.00 96.19 217 PHE A C 1
ATOM 1731 O O . PHE A 1 217 ? 5.907 21.564 -16.726 1.00 96.19 217 PHE A O 1
ATOM 1738 N N . GLY A 1 218 ? 5.119 20.329 -15.017 1.00 93.44 218 GLY A N 1
ATOM 1739 C CA . GLY A 1 218 ? 4.812 21.407 -14.092 1.00 93.44 218 GLY A CA 1
ATOM 1740 C C . GLY A 1 218 ? 5.837 21.511 -12.967 1.00 93.44 218 GLY A C 1
ATOM 1741 O O . GLY A 1 218 ? 7.047 21.402 -13.165 1.00 93.44 218 GLY A O 1
ATOM 1742 N N . LYS A 1 219 ? 5.344 21.758 -11.751 1.00 92.38 219 LYS A N 1
ATOM 1743 C CA . LYS A 1 219 ? 6.194 21.924 -10.571 1.00 92.38 219 LYS A CA 1
ATOM 1744 C C . LYS A 1 219 ? 6.849 20.589 -10.220 1.00 92.38 219 LYS A C 1
ATOM 1746 O O . LYS A 1 219 ? 6.165 19.579 -10.073 1.00 92.38 219 LYS A O 1
ATOM 1751 N N . GLN A 1 220 ? 8.162 20.622 -10.007 1.00 95.44 220 GLN A N 1
ATOM 1752 C CA . GLN A 1 220 ? 8.916 19.506 -9.447 1.00 95.44 220 GLN A CA 1
ATOM 1753 C C . GLN A 1 220 ? 9.480 19.857 -8.069 1.00 95.44 220 GLN A C 1
ATOM 1755 O O . GLN A 1 220 ? 9.792 21.010 -7.772 1.00 95.44 220 GLN A O 1
ATOM 1760 N N . THR A 1 221 ? 9.582 18.864 -7.195 1.00 89.50 221 THR A N 1
ATOM 1761 C CA . THR A 1 221 ? 10.223 18.964 -5.880 1.00 89.50 221 THR A CA 1
ATOM 1762 C C . THR A 1 221 ? 11.067 17.719 -5.680 1.00 89.50 221 THR A C 1
ATOM 1764 O O . THR A 1 221 ? 10.547 16.610 -5.740 1.00 89.50 221 THR A O 1
ATOM 1767 N N . VAL A 1 222 ? 12.369 17.900 -5.463 1.00 90.38 222 VAL A N 1
ATOM 1768 C CA . VAL A 1 222 ? 13.330 16.804 -5.305 1.00 90.38 222 VAL A CA 1
ATOM 1769 C C . VAL A 1 222 ? 13.899 16.874 -3.893 1.00 90.38 222 VAL A C 1
ATOM 1771 O O . VAL A 1 222 ? 14.613 17.815 -3.556 1.00 90.38 222 VAL A O 1
ATOM 1774 N N . ASN A 1 223 ? 13.563 15.887 -3.065 1.00 81.00 223 ASN A N 1
ATOM 1775 C CA . ASN A 1 223 ? 14.101 15.704 -1.719 1.00 81.00 223 ASN A CA 1
ATOM 1776 C C . ASN A 1 223 ? 14.518 14.232 -1.556 1.00 81.00 223 ASN A C 1
ATOM 1778 O O . ASN A 1 223 ? 13.729 13.425 -1.050 1.00 81.00 223 ASN A O 1
ATOM 1782 N N . PRO A 1 224 ? 15.709 13.850 -2.061 1.00 80.25 224 PRO A N 1
ATOM 1783 C CA . PRO A 1 224 ? 16.131 12.459 -2.122 1.00 80.25 224 PRO A CA 1
ATOM 1784 C C . PRO A 1 224 ? 15.996 11.750 -0.762 1.00 80.25 224 PRO A C 1
ATOM 1786 O O . PRO A 1 224 ? 16.330 12.334 0.267 1.00 80.25 224 PRO A O 1
ATOM 1789 N N . PRO A 1 225 ? 15.503 10.500 -0.746 1.00 87.88 225 PRO A N 1
ATOM 1790 C CA . PRO A 1 225 ? 15.270 9.645 -1.909 1.00 87.88 225 PRO A CA 1
ATOM 1791 C C . PRO A 1 225 ? 13.903 9.856 -2.582 1.00 87.88 225 PRO A C 1
ATOM 1793 O O . PRO A 1 225 ? 13.514 9.019 -3.382 1.00 87.88 225 PRO A O 1
ATOM 1796 N N . LYS A 1 226 ? 13.145 10.916 -2.270 1.00 87.50 226 LYS A N 1
ATOM 1797 C CA . LYS A 1 226 ? 11.796 11.158 -2.807 1.00 87.50 226 LYS A CA 1
ATOM 1798 C C . LYS A 1 226 ? 11.741 12.348 -3.764 1.00 87.50 226 LYS A C 1
ATOM 1800 O O . LYS A 1 226 ? 12.502 13.307 -3.654 1.00 87.50 226 LYS A O 1
ATOM 1805 N N . GLY A 1 227 ? 10.810 12.291 -4.701 1.00 92.44 227 GLY A N 1
ATOM 1806 C CA . GLY A 1 227 ? 10.556 13.360 -5.650 1.00 92.44 227 GLY A CA 1
ATOM 1807 C C . GLY A 1 227 ? 9.080 13.425 -5.999 1.00 92.44 227 GLY A C 1
ATOM 1808 O O . GLY A 1 227 ? 8.397 12.408 -5.978 1.00 92.44 227 GLY A O 1
ATOM 1809 N N . THR A 1 228 ? 8.591 14.607 -6.336 1.00 92.50 228 THR A N 1
ATOM 1810 C CA . THR A 1 228 ? 7.238 14.794 -6.861 1.00 92.50 228 THR A CA 1
ATOM 1811 C C . THR A 1 228 ? 7.318 15.661 -8.101 1.00 92.50 228 THR A C 1
ATOM 1813 O O . THR A 1 228 ? 8.038 16.660 -8.105 1.00 92.50 228 THR A O 1
ATOM 1816 N N . ILE A 1 229 ? 6.577 15.297 -9.140 1.00 96.69 229 ILE A N 1
ATOM 1817 C CA . ILE A 1 229 ? 6.421 16.101 -10.348 1.00 96.69 229 ILE A CA 1
ATOM 1818 C C . ILE A 1 229 ? 4.963 16.071 -10.792 1.00 96.69 229 ILE A C 1
ATOM 1820 O O . ILE A 1 229 ? 4.345 15.009 -10.855 1.00 96.69 229 ILE A O 1
ATOM 1824 N N . THR A 1 230 ? 4.410 17.244 -11.083 1.00 95.44 230 THR A N 1
ATOM 1825 C CA . THR A 1 230 ? 3.097 17.359 -11.719 1.00 95.44 230 THR A CA 1
ATOM 1826 C C . THR A 1 230 ? 3.263 17.500 -13.224 1.00 95.44 230 THR A C 1
ATOM 1828 O O . THR A 1 230 ? 4.238 18.083 -13.695 1.00 95.44 230 THR A O 1
ATOM 1831 N N . LEU A 1 231 ? 2.322 16.973 -13.998 1.00 96.75 231 LEU A N 1
ATOM 1832 C CA . LEU A 1 231 ? 2.271 17.174 -15.438 1.00 96.75 231 LEU A CA 1
ATOM 1833 C C . LEU A 1 231 ? 0.833 17.292 -15.937 1.00 96.75 231 LEU A C 1
ATOM 1835 O O . LEU A 1 231 ? -0.085 16.703 -15.377 1.00 96.75 231 LEU A O 1
ATOM 1839 N N . THR A 1 232 ? 0.640 18.056 -17.006 1.00 95.62 232 THR A N 1
ATOM 1840 C CA . THR A 1 232 ? -0.615 18.087 -17.762 1.00 95.62 232 THR A CA 1
ATOM 1841 C C . THR A 1 232 ? -0.476 17.199 -18.992 1.00 95.62 232 THR A C 1
ATOM 1843 O O . THR A 1 232 ? 0.381 17.429 -19.849 1.00 95.62 232 THR A O 1
ATOM 1846 N N . VAL A 1 233 ? -1.329 16.188 -19.077 1.00 96.12 233 VAL A N 1
ATOM 1847 C CA . VAL A 1 233 ? -1.450 15.243 -20.184 1.00 96.12 233 VAL A CA 1
ATOM 1848 C C . VAL A 1 233 ? -2.547 15.763 -21.109 1.00 96.12 233 VAL A C 1
ATOM 1850 O O . VAL A 1 233 ? -3.728 15.719 -20.780 1.00 96.12 233 VAL A O 1
ATOM 1853 N N . SER A 1 234 ? -2.162 16.336 -22.248 1.00 93.44 234 SER A N 1
ATOM 1854 C CA . SER A 1 234 ? -3.115 16.866 -23.232 1.00 93.44 234 SER A CA 1
ATOM 1855 C C . SER A 1 234 ? -3.567 15.744 -24.164 1.00 93.44 234 SER A C 1
ATOM 1857 O O . SER A 1 234 ? -2.727 15.130 -24.819 1.00 93.44 234 SER A O 1
ATOM 1859 N N . SER A 1 235 ? -4.874 15.494 -24.239 1.00 91.44 235 SER A N 1
ATOM 1860 C CA . SER A 1 235 ? -5.492 14.508 -25.135 1.00 91.44 235 SER A CA 1
ATOM 1861 C C . SER A 1 235 ? -6.638 15.143 -25.933 1.00 91.44 235 SER A C 1
ATOM 1863 O O . SER A 1 235 ? -7.042 16.272 -25.649 1.00 91.44 235 SER A O 1
ATOM 1865 N N . LYS A 1 236 ? -7.196 14.407 -26.902 1.00 89.38 236 LYS A N 1
ATOM 1866 C CA . LYS A 1 236 ? -8.353 14.861 -27.696 1.00 89.38 236 LYS A CA 1
ATOM 1867 C C . LYS A 1 236 ? -9.636 15.036 -26.881 1.00 89.38 236 LYS A C 1
ATOM 1869 O O . LYS A 1 236 ? -10.481 15.837 -27.267 1.00 89.38 236 LYS A O 1
ATOM 1874 N N . ASN A 1 237 ? -9.790 14.283 -25.792 1.00 82.81 237 ASN A N 1
ATOM 1875 C CA . ASN A 1 237 ? -11.023 14.267 -25.003 1.00 82.81 237 ASN A CA 1
ATOM 1876 C C . ASN A 1 237 ? -11.030 15.400 -23.975 1.00 82.81 237 ASN A C 1
ATOM 1878 O O . ASN A 1 237 ? -11.977 16.180 -23.911 1.00 82.81 237 ASN A O 1
ATOM 1882 N N . ALA A 1 238 ? -9.957 15.498 -23.190 1.00 84.31 238 ALA A N 1
ATOM 1883 C CA . ALA A 1 238 ? -9.728 16.558 -22.218 1.00 84.31 238 ALA A CA 1
ATOM 1884 C C . ALA A 1 238 ? -8.261 16.545 -21.749 1.00 84.31 238 ALA A C 1
ATOM 1886 O O . ALA A 1 238 ? -7.614 15.489 -21.769 1.00 84.31 238 ALA A O 1
ATOM 1887 N N . PRO A 1 239 ? -7.710 17.691 -21.311 1.00 88.50 239 PRO A N 1
ATOM 1888 C CA . PRO A 1 239 ? -6.461 17.698 -20.567 1.00 88.50 239 PRO A CA 1
ATOM 1889 C C . PRO A 1 239 ? -6.665 17.055 -19.190 1.00 88.50 239 PRO A C 1
ATOM 1891 O O . PRO A 1 239 ? -7.667 17.294 -18.521 1.00 88.50 239 PRO A O 1
ATOM 1894 N N . LEU A 1 240 ? -5.686 16.270 -18.760 1.00 92.44 240 LEU A N 1
ATOM 1895 C CA . LEU A 1 240 ? -5.666 15.584 -17.476 1.00 92.44 240 LEU A CA 1
ATOM 1896 C C . LEU A 1 240 ? -4.455 16.056 -16.673 1.00 92.44 240 LEU A C 1
ATOM 1898 O O . LEU A 1 240 ? -3.352 16.125 -17.214 1.00 92.44 240 LEU A O 1
ATOM 1902 N N . THR A 1 241 ? -4.624 16.358 -15.389 1.00 93.81 241 THR A N 1
ATOM 1903 C CA . THR A 1 241 ? -3.483 16.650 -14.513 1.00 93.81 241 THR A CA 1
ATOM 1904 C C . THR A 1 241 ? -3.053 15.364 -13.827 1.00 93.81 241 THR A C 1
ATOM 1906 O O . THR A 1 241 ? -3.874 14.647 -13.265 1.00 93.81 241 THR A O 1
ATOM 1909 N N . VAL A 1 242 ? -1.762 15.056 -13.861 1.00 96.44 242 VAL A N 1
ATOM 1910 C CA . VAL A 1 242 ? -1.191 13.877 -13.211 1.00 96.44 242 VAL A CA 1
ATOM 1911 C C . VAL A 1 242 ? -0.115 14.324 -12.234 1.00 96.44 242 VAL A C 1
ATOM 1913 O O . VAL A 1 242 ? 0.757 15.118 -12.579 1.00 96.44 242 VAL A O 1
ATOM 1916 N N . GLU A 1 243 ? -0.167 13.818 -11.008 1.00 95.94 243 GLU A N 1
ATOM 1917 C CA . GLU A 1 243 ? 0.912 13.935 -10.032 1.00 95.94 243 GLU A CA 1
ATOM 1918 C C . GLU A 1 243 ? 1.628 12.587 -9.926 1.00 95.94 243 GLU A C 1
ATOM 1920 O O . GLU A 1 243 ? 1.030 11.568 -9.571 1.00 95.94 243 GLU A O 1
ATOM 1925 N N . CYS A 1 244 ? 2.925 12.591 -10.221 1.00 96.88 244 CYS A N 1
ATOM 1926 C CA . CYS A 1 244 ? 3.804 11.447 -10.036 1.00 96.88 244 CYS A CA 1
ATOM 1927 C C . CYS A 1 244 ? 4.636 11.667 -8.773 1.00 96.88 244 CYS A C 1
ATOM 1929 O O . CYS A 1 244 ? 5.382 12.646 -8.681 1.00 96.88 244 CYS A O 1
ATOM 1931 N N . GLN A 1 245 ? 4.567 10.729 -7.832 1.00 90.62 245 GLN A N 1
ATOM 1932 C CA . GLN A 1 245 ? 5.510 10.654 -6.719 1.00 90.62 245 GLN A CA 1
ATOM 1933 C C . GLN A 1 245 ? 6.529 9.568 -7.039 1.00 90.62 245 GLN A C 1
ATOM 1935 O O . GLN A 1 245 ? 6.171 8.445 -7.395 1.00 90.62 245 GLN A O 1
ATOM 1940 N N . LEU A 1 246 ? 7.806 9.909 -6.933 1.00 97.31 246 LEU A N 1
ATOM 1941 C CA . LEU A 1 246 ? 8.931 9.067 -7.288 1.00 97.31 246 LEU A CA 1
ATOM 1942 C C . LEU A 1 246 ? 9.789 8.771 -6.063 1.00 97.31 246 LEU A C 1
ATOM 1944 O O . LEU A 1 246 ? 9.906 9.578 -5.138 1.00 97.31 246 LEU A O 1
ATOM 1948 N N . VAL A 1 247 ? 10.431 7.612 -6.094 1.00 92.19 247 VAL A N 1
ATOM 1949 C CA . VAL A 1 247 ? 11.461 7.204 -5.143 1.00 92.19 247 VAL A CA 1
ATOM 1950 C C . VAL A 1 247 ? 12.712 6.792 -5.911 1.00 92.19 247 VAL A C 1
ATOM 1952 O O . VAL A 1 247 ? 12.620 6.210 -6.993 1.00 92.19 247 VAL A O 1
ATOM 1955 N N . LYS A 1 248 ? 13.883 7.128 -5.378 1.00 92.25 248 LYS A N 1
ATOM 1956 C CA . LYS A 1 248 ? 15.168 6.735 -5.941 1.00 92.25 248 LYS A CA 1
ATOM 1957 C C . LYS A 1 248 ? 15.509 5.320 -5.468 1.00 92.25 248 LYS A C 1
ATOM 1959 O O . LYS A 1 248 ? 15.758 5.104 -4.286 1.00 92.25 248 LYS A O 1
ATOM 1964 N N . GLU A 1 249 ? 15.493 4.368 -6.395 1.00 87.44 249 GLU A N 1
ATOM 1965 C CA . GLU A 1 249 ? 15.876 2.965 -6.211 1.00 87.44 249 GLU A CA 1
ATOM 1966 C C . GLU A 1 249 ? 17.027 2.636 -7.162 1.00 87.44 249 GLU A C 1
ATOM 1968 O O . GLU A 1 249 ? 16.913 2.879 -8.364 1.00 87.44 249 GLU A O 1
ATOM 1973 N N . ASP A 1 250 ? 18.113 2.058 -6.647 1.00 85.75 250 ASP A N 1
ATOM 1974 C CA . ASP A 1 250 ? 19.271 1.645 -7.456 1.00 85.75 250 ASP A CA 1
ATOM 1975 C C . ASP A 1 250 ? 19.819 2.803 -8.321 1.00 85.75 250 ASP A C 1
ATOM 1977 O O . ASP A 1 250 ? 20.038 2.669 -9.525 1.00 85.75 250 ASP A O 1
ATOM 1981 N N . GLU A 1 251 ? 19.956 3.988 -7.713 1.00 86.94 251 GLU A N 1
ATOM 1982 C CA . GLU A 1 251 ? 20.344 5.244 -8.374 1.00 86.94 251 GLU A CA 1
ATOM 1983 C C . GLU A 1 251 ? 19.404 5.725 -9.501 1.00 86.94 251 GLU A C 1
ATOM 1985 O O . GLU A 1 251 ? 19.762 6.613 -10.273 1.00 86.94 251 GLU A O 1
ATOM 1990 N N . ARG A 1 252 ? 18.174 5.199 -9.590 1.00 90.56 252 ARG A N 1
ATOM 1991 C CA . ARG A 1 252 ? 17.171 5.618 -10.580 1.00 90.56 252 ARG A CA 1
ATOM 1992 C C . ARG A 1 252 ? 15.865 6.033 -9.924 1.00 90.56 252 ARG A C 1
ATOM 1994 O O . ARG A 1 252 ? 15.348 5.363 -9.038 1.00 90.56 252 ARG A O 1
ATOM 2001 N N . TRP A 1 253 ? 15.284 7.118 -10.413 1.00 96.12 253 TRP A N 1
ATOM 2002 C CA . TRP A 1 253 ? 13.934 7.518 -10.037 1.00 96.12 253 TRP A CA 1
ATOM 2003 C C . TRP A 1 253 ? 12.902 6.565 -10.639 1.00 96.12 253 TRP A C 1
ATOM 2005 O O . TRP A 1 253 ? 12.889 6.343 -11.849 1.00 96.12 253 TRP A O 1
ATOM 2015 N N . LYS A 1 254 ? 12.023 6.028 -9.795 1.00 96.31 254 LYS A N 1
ATOM 2016 C CA . LYS A 1 254 ? 10.886 5.198 -10.197 1.00 96.31 254 LYS A CA 1
ATOM 2017 C C . LYS A 1 254 ? 9.602 5.720 -9.581 1.00 96.31 254 LYS A C 1
ATOM 2019 O O . LYS A 1 254 ? 9.615 6.232 -8.464 1.00 96.31 254 LYS A O 1
ATOM 2024 N N . ILE A 1 255 ? 8.495 5.567 -10.293 1.00 97.50 255 ILE A N 1
ATOM 2025 C CA . ILE A 1 255 ? 7.173 6.002 -9.848 1.00 97.50 255 ILE A CA 1
ATOM 2026 C C . ILE A 1 255 ? 6.722 5.108 -8.694 1.00 97.50 255 ILE A C 1
ATOM 2028 O O . ILE A 1 255 ? 6.530 3.907 -8.854 1.00 97.50 255 ILE A O 1
ATOM 2032 N N . TRP A 1 256 ? 6.576 5.706 -7.519 1.00 89.06 256 TRP A N 1
ATOM 2033 C CA . TRP A 1 256 ? 6.034 5.064 -6.328 1.00 89.06 256 TRP A CA 1
ATOM 2034 C C . TRP A 1 256 ? 4.529 5.291 -6.186 1.00 89.06 256 TRP A C 1
ATOM 2036 O O . TRP A 1 256 ? 3.844 4.441 -5.630 1.00 89.06 256 TRP A O 1
ATOM 2046 N N . ASN A 1 257 ? 4.005 6.404 -6.694 1.00 91.12 257 ASN A N 1
ATOM 2047 C CA . ASN A 1 257 ? 2.576 6.685 -6.679 1.00 91.12 257 ASN A CA 1
ATOM 2048 C C . ASN A 1 257 ? 2.187 7.530 -7.895 1.00 91.12 257 ASN A C 1
ATOM 2050 O O . ASN A 1 257 ? 2.963 8.376 -8.348 1.00 91.12 257 ASN A O 1
ATOM 2054 N N . LEU A 1 258 ? 0.977 7.307 -8.395 1.00 94.31 258 LEU A N 1
ATOM 2055 C CA . LEU A 1 258 ? 0.409 8.004 -9.538 1.00 94.31 258 LEU A CA 1
ATOM 2056 C C . LEU A 1 258 ? -0.992 8.478 -9.160 1.00 94.31 258 LEU A C 1
ATOM 2058 O O . LEU A 1 258 ? -1.869 7.667 -8.873 1.00 94.31 258 LEU A O 1
ATOM 2062 N N . LYS A 1 259 ? -1.207 9.791 -9.171 1.00 91.00 259 LYS A N 1
ATOM 2063 C CA . LYS A 1 259 ? -2.508 10.394 -8.888 1.00 91.00 259 LYS A CA 1
ATOM 2064 C C . LYS A 1 259 ? -3.001 11.120 -10.128 1.00 91.00 259 LYS A C 1
ATOM 2066 O O . LYS A 1 259 ? -2.354 12.044 -10.612 1.00 91.00 259 LYS A O 1
ATOM 2071 N N . VAL A 1 260 ? -4.156 10.700 -10.623 1.00 92.81 260 VAL A N 1
ATOM 2072 C CA . VAL A 1 260 ? -4.825 11.316 -11.766 1.00 92.81 260 VAL A CA 1
ATOM 2073 C C . VAL A 1 260 ? -5.907 12.263 -11.257 1.00 92.81 260 VAL A C 1
ATOM 2075 O O . VAL A 1 260 ? -6.804 11.863 -10.517 1.00 92.81 260 VAL A O 1
ATOM 2078 N N . GLU A 1 261 ? -5.819 13.528 -11.647 1.00 86.75 261 GLU A N 1
ATOM 2079 C CA . GLU A 1 261 ? -6.822 14.549 -11.381 1.00 86.75 261 GLU A CA 1
ATOM 2080 C C . GLU A 1 261 ? -7.516 14.914 -12.690 1.00 86.75 261 GLU A C 1
ATOM 2082 O O . GLU A 1 261 ? -6.968 15.606 -13.553 1.00 86.75 261 GLU A O 1
ATOM 2087 N N . VAL A 1 262 ? -8.748 14.424 -12.836 1.00 76.75 262 VAL A N 1
ATOM 2088 C CA . VAL A 1 262 ? -9.650 14.898 -13.882 1.00 76.75 262 VAL A CA 1
ATOM 2089 C C . VAL A 1 262 ? -10.054 16.314 -13.474 1.00 76.75 262 VAL A C 1
ATOM 2091 O O . VAL A 1 262 ? -10.602 16.473 -12.375 1.00 76.75 262 VAL A O 1
ATOM 2094 N N . PRO A 1 263 ? -9.760 17.354 -14.280 1.00 66.12 263 PRO A N 1
ATOM 2095 C CA . PRO A 1 263 ? -10.287 18.676 -13.988 1.00 66.12 263 PRO A CA 1
ATOM 2096 C C . PRO A 1 263 ? -11.805 18.542 -13.871 1.00 66.12 263 PRO A C 1
ATOM 2098 O O . PRO A 1 263 ? -12.400 17.820 -14.679 1.00 66.12 263 PRO A O 1
ATOM 2101 N N . PRO A 1 264 ? -12.437 19.164 -12.858 1.00 58.47 264 PRO A N 1
ATOM 2102 C CA . PRO A 1 264 ? -13.877 19.067 -12.714 1.00 58.47 264 PRO A CA 1
ATOM 2103 C C . PRO A 1 264 ? -14.491 19.418 -14.073 1.00 58.47 264 PRO A C 1
ATOM 2105 O O . PRO A 1 264 ? -14.058 20.413 -14.676 1.00 58.47 264 PRO A O 1
ATOM 2108 N N . PRO A 1 265 ? -15.434 18.604 -14.598 1.00 57.56 265 PRO A N 1
ATOM 2109 C CA . PRO A 1 265 ? -16.175 19.006 -15.785 1.00 57.56 265 PRO A CA 1
ATOM 2110 C C . PRO A 1 265 ? -16.638 20.430 -15.523 1.00 57.56 265 PRO A C 1
ATOM 2112 O O . PRO A 1 265 ? -16.960 20.735 -14.375 1.00 57.56 265 PRO A O 1
ATOM 2115 N N . SER A 1 266 ? -16.585 21.310 -16.524 1.00 52.72 266 SER A N 1
ATOM 2116 C CA . SER A 1 266 ? -17.019 22.702 -16.389 1.00 52.72 266 SER A CA 1
ATOM 2117 C C . SER A 1 266 ? -18.514 22.740 -16.051 1.00 52.72 266 SER A C 1
ATOM 2119 O O . SER A 1 266 ? -19.365 22.995 -16.894 1.00 52.72 266 SER A O 1
ATOM 2121 N N . GLN A 1 267 ? -18.839 22.395 -14.812 1.00 53.88 267 GLN A N 1
ATOM 2122 C CA . GLN A 1 267 ? -20.141 22.449 -14.207 1.00 53.88 267 GLN A CA 1
ATOM 2123 C C . GLN A 1 267 ? -20.366 23.926 -13.958 1.00 53.88 267 GLN A C 1
ATOM 2125 O O . GLN A 1 267 ? -19.506 24.623 -13.413 1.00 53.88 267 GLN A O 1
ATOM 2130 N N . SER A 1 268 ? -21.505 24.428 -14.420 1.00 56.25 268 SER A N 1
ATOM 2131 C CA . SER A 1 268 ? -21.925 25.783 -14.100 1.00 56.25 268 SER A CA 1
ATOM 2132 C C . SER A 1 268 ? -21.829 25.981 -12.588 1.00 56.25 268 SER A C 1
ATOM 2134 O O . SER A 1 268 ? -22.320 25.130 -11.845 1.00 56.25 268 SER A O 1
ATOM 2136 N N . VAL A 1 269 ? -21.243 27.097 -12.151 1.00 65.69 269 VAL A N 1
ATOM 2137 C CA . VAL A 1 269 ? -21.026 27.458 -10.736 1.00 65.69 269 VAL A CA 1
ATOM 2138 C C . VAL A 1 269 ? -22.259 27.171 -9.860 1.00 65.69 269 VAL A C 1
ATOM 2140 O O . VAL A 1 269 ? -22.127 26.628 -8.771 1.00 65.69 269 VAL A O 1
ATOM 2143 N N . ALA A 1 270 ? -23.464 27.392 -10.396 1.00 70.44 270 ALA A N 1
ATOM 2144 C CA . ALA A 1 270 ? -24.733 27.130 -9.717 1.00 70.44 270 ALA A CA 1
ATOM 2145 C C . ALA A 1 270 ? -24.973 25.662 -9.288 1.00 70.44 270 ALA A C 1
ATOM 2147 O O . ALA A 1 270 ? -25.594 25.429 -8.257 1.00 70.44 270 ALA A O 1
ATOM 2148 N N . VAL A 1 271 ? -24.500 24.669 -10.052 1.00 74.94 271 VAL A N 1
ATOM 2149 C CA . VAL A 1 271 ? -24.683 23.238 -9.718 1.00 74.94 271 VAL A CA 1
ATOM 2150 C C . VAL A 1 271 ? -23.739 22.826 -8.588 1.00 74.94 271 VAL A C 1
ATOM 2152 O O . VAL A 1 271 ? -24.130 22.081 -7.694 1.00 74.94 271 VAL A O 1
ATOM 2155 N N . VAL A 1 272 ? -22.519 23.370 -8.590 1.00 80.31 272 VAL A N 1
ATOM 2156 C CA . VAL A 1 272 ? -21.517 23.103 -7.550 1.00 80.31 272 VAL A CA 1
ATOM 2157 C C . VAL A 1 272 ? -21.991 23.633 -6.197 1.00 80.31 272 VAL A C 1
ATOM 2159 O O . VAL A 1 272 ? -21.853 22.941 -5.191 1.00 80.31 272 VAL A O 1
ATOM 2162 N N . ASP A 1 273 ? -22.594 24.822 -6.167 1.00 86.94 273 ASP A N 1
ATOM 2163 C CA . ASP A 1 273 ? -23.117 25.404 -4.927 1.00 86.94 273 ASP A CA 1
ATOM 2164 C C . ASP A 1 273 ? -24.284 24.584 -4.352 1.00 86.94 273 ASP A C 1
ATOM 2166 O O . ASP A 1 273 ? -24.341 24.352 -3.143 1.00 86.94 273 ASP A O 1
ATOM 2170 N N . GLN A 1 274 ? -25.171 24.064 -5.209 1.00 91.56 274 GLN A N 1
ATOM 2171 C CA . GLN A 1 274 ? -26.266 23.190 -4.779 1.00 91.56 274 GLN A CA 1
ATOM 2172 C C . GLN A 1 274 ? -25.753 21.869 -4.185 1.00 91.56 274 GLN A C 1
ATOM 2174 O O . GLN A 1 274 ? -26.259 21.417 -3.159 1.00 91.56 274 GLN A O 1
ATOM 2179 N N . ASP A 1 275 ? -24.745 21.251 -4.805 1.00 93.00 275 ASP A N 1
ATOM 2180 C CA . ASP A 1 275 ? -24.166 20.007 -4.297 1.00 93.00 275 ASP A CA 1
ATOM 2181 C C . ASP A 1 275 ? -23.440 20.208 -2.963 1.00 93.00 275 ASP A C 1
ATOM 2183 O O . ASP A 1 275 ? -23.550 19.369 -2.069 1.00 93.00 275 ASP A O 1
ATOM 2187 N N . LYS A 1 276 ? -22.728 21.329 -2.800 1.00 94.81 276 LYS A N 1
ATOM 2188 C CA . LYS A 1 276 ? -22.058 21.658 -1.536 1.00 94.81 276 LYS A CA 1
ATOM 2189 C C . LYS A 1 276 ? -23.047 21.773 -0.384 1.00 94.81 276 LYS A C 1
ATOM 2191 O O . LYS A 1 276 ? -22.794 21.232 0.690 1.00 94.81 276 LYS A O 1
ATOM 2196 N N . GLU A 1 277 ? -24.163 22.455 -0.618 1.00 95.31 277 GLU A N 1
ATOM 2197 C CA . GLU A 1 277 ? -25.215 22.615 0.382 1.00 95.31 277 GLU A CA 1
ATOM 2198 C C . GLU A 1 277 ? -25.890 21.273 0.703 1.00 95.31 277 GLU A C 1
ATOM 2200 O O . GLU A 1 277 ? -26.055 20.927 1.871 1.00 95.31 277 GLU A O 1
ATOM 2205 N N . ALA A 1 278 ? -26.182 20.457 -0.316 1.00 96.38 278 ALA A N 1
ATOM 2206 C CA . ALA A 1 278 ? -26.748 19.121 -0.125 1.00 96.38 278 ALA A CA 1
ATOM 2207 C C . ALA A 1 278 ? -25.829 18.197 0.700 1.00 96.38 278 ALA A C 1
ATOM 2209 O O . ALA A 1 278 ? -26.310 17.441 1.542 1.00 96.38 278 ALA A O 1
ATOM 2210 N N . ILE A 1 279 ? -24.508 18.269 0.492 1.00 97.25 279 ILE A N 1
ATOM 2211 C CA . ILE A 1 279 ? -23.522 17.504 1.271 1.00 97.25 279 ILE A CA 1
ATOM 2212 C C . ILE A 1 279 ? -23.505 17.950 2.739 1.00 97.25 279 ILE A C 1
ATOM 2214 O O . ILE A 1 279 ? -23.478 17.097 3.627 1.00 97.25 279 ILE A O 1
ATOM 2218 N N . LYS A 1 280 ? -23.526 19.263 3.006 1.00 96.62 280 LYS A N 1
ATOM 2219 C CA . LYS A 1 280 ? -23.550 19.791 4.381 1.00 96.62 280 LYS A CA 1
ATOM 2220 C C . LYS A 1 280 ? -24.820 19.346 5.114 1.00 96.62 280 LYS A C 1
ATOM 2222 O O . LYS A 1 280 ? -24.719 18.773 6.194 1.0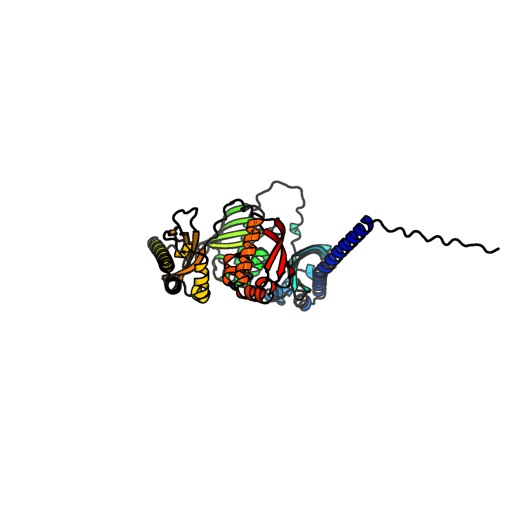0 96.62 280 LYS A O 1
ATOM 2227 N N . GLN A 1 281 ? -25.984 19.480 4.474 1.00 96.69 281 GLN A N 1
ATOM 2228 C CA . GLN A 1 281 ? -27.273 19.052 5.034 1.00 96.69 281 GLN A CA 1
ATOM 2229 C C . GLN A 1 281 ? -27.323 17.552 5.353 1.00 96.69 281 GLN A C 1
ATOM 2231 O O . GLN A 1 281 ? -27.831 17.164 6.403 1.00 96.69 281 GLN A O 1
ATOM 2236 N N . LEU A 1 282 ? -26.774 16.710 4.475 1.00 97.88 282 LEU A N 1
ATOM 2237 C CA . LEU A 1 282 ? -26.673 15.265 4.693 1.00 97.88 282 LEU A CA 1
ATOM 2238 C C . LEU A 1 282 ? -25.853 14.928 5.949 1.00 97.88 282 LEU A C 1
ATOM 2240 O O . LEU A 1 282 ? -26.257 14.091 6.755 1.00 97.88 282 LEU A O 1
ATOM 2244 N N . ILE A 1 283 ? -24.705 15.583 6.129 1.00 97.50 283 ILE A N 1
ATOM 2245 C CA . ILE A 1 283 ? -23.829 15.329 7.278 1.00 97.50 283 ILE A CA 1
ATOM 2246 C C . ILE A 1 283 ? -24.452 15.867 8.569 1.00 97.50 283 ILE A C 1
ATOM 2248 O O . ILE A 1 283 ? -24.435 15.173 9.587 1.00 97.50 283 ILE A O 1
ATOM 2252 N N . ASP A 1 284 ? -25.071 17.046 8.523 1.00 96.38 284 ASP A N 1
ATOM 2253 C CA . ASP A 1 284 ? -25.811 17.598 9.659 1.00 96.38 284 ASP A CA 1
ATOM 2254 C C . ASP A 1 284 ? -26.963 16.677 10.087 1.00 96.38 284 ASP A C 1
ATOM 2256 O O . ASP A 1 284 ? -27.140 16.429 11.283 1.00 96.38 284 ASP A O 1
ATOM 2260 N N . SER A 1 285 ? -27.699 16.111 9.122 1.00 97.25 285 SER A N 1
ATOM 2261 C CA . SER A 1 285 ? -28.762 15.129 9.370 1.00 97.25 285 SER A CA 1
ATOM 2262 C C . SER A 1 285 ? -28.219 13.868 10.050 1.00 97.25 285 SER A C 1
ATOM 2264 O O . SER A 1 285 ? -28.733 13.448 11.091 1.00 97.25 285 SER A O 1
ATOM 2266 N N . GLN A 1 286 ? -27.113 13.306 9.545 1.00 97.62 286 GLN A N 1
ATOM 2267 C CA . GLN A 1 286 ? -26.499 12.126 10.158 1.00 97.62 286 GLN A CA 1
ATOM 2268 C C . GLN A 1 286 ? -26.061 12.392 11.603 1.00 97.62 286 GLN A C 1
ATOM 2270 O O . GLN A 1 286 ? -26.392 11.613 12.500 1.00 97.62 286 GLN A O 1
ATOM 2275 N N . LEU A 1 287 ? -25.347 13.494 11.848 1.00 96.62 287 LEU A N 1
ATOM 2276 C CA . LEU A 1 287 ? -24.893 13.853 13.191 1.00 96.62 287 LEU A CA 1
ATOM 2277 C C . LEU A 1 287 ? -26.074 14.137 14.129 1.00 96.62 287 LEU A C 1
ATOM 2279 O O . LEU A 1 287 ? -26.023 13.778 15.304 1.00 96.62 287 LEU A O 1
ATOM 2283 N N . ALA A 1 288 ? -27.165 14.729 13.634 1.00 96.81 288 ALA A N 1
ATOM 2284 C CA . ALA A 1 288 ? -28.384 14.920 14.415 1.00 96.81 288 ALA A CA 1
ATOM 2285 C C . ALA A 1 288 ? -29.015 13.584 14.844 1.00 96.81 288 ALA A C 1
ATOM 2287 O O . ALA A 1 288 ? -29.354 13.427 16.019 1.00 96.81 288 ALA A O 1
ATOM 2288 N N . HIS A 1 289 ? -29.111 12.602 13.941 1.00 97.81 289 HIS A N 1
ATOM 2289 C CA . HIS A 1 289 ? -29.594 11.262 14.286 1.00 97.81 289 HIS A CA 1
ATOM 2290 C C . HIS A 1 289 ? -28.688 10.560 15.306 1.00 97.81 289 HIS A C 1
ATOM 2292 O O . HIS A 1 289 ? -29.197 9.940 16.242 1.00 97.81 289 HIS A O 1
ATOM 2298 N N . LEU A 1 290 ? -27.362 10.686 15.182 1.00 96.56 290 LEU A N 1
ATOM 2299 C CA . LEU A 1 290 ? -26.418 10.126 16.158 1.00 96.56 290 LEU A CA 1
ATOM 2300 C C . LEU A 1 290 ? -26.602 10.749 17.550 1.00 96.56 290 LEU A C 1
ATOM 2302 O O . LEU A 1 290 ? -26.748 10.016 18.528 1.00 96.56 290 LEU A O 1
ATOM 2306 N N . ARG A 1 291 ? -26.700 12.080 17.639 1.00 95.75 291 ARG A N 1
ATOM 2307 C CA . ARG A 1 291 ? -26.946 12.812 18.898 1.00 95.75 291 ARG A CA 1
ATOM 2308 C C . ARG A 1 291 ? -28.291 12.484 19.540 1.00 95.75 291 ARG A C 1
ATOM 2310 O O . ARG A 1 291 ? -28.424 12.510 20.759 1.00 95.75 291 ARG A O 1
ATOM 2317 N N . ALA A 1 292 ? -29.299 12.174 18.729 1.00 96.81 292 ALA A N 1
ATOM 2318 C CA . ALA A 1 292 ? -30.610 11.744 19.207 1.00 96.81 292 ALA A CA 1
ATOM 2319 C C . ALA A 1 292 ? -30.634 10.276 19.682 1.00 96.81 292 ALA A C 1
ATOM 2321 O O . ALA A 1 292 ? -31.676 9.794 20.124 1.00 96.81 292 ALA A O 1
ATOM 2322 N N . GLY A 1 293 ? -29.520 9.540 19.569 1.00 96.12 293 GLY A N 1
ATOM 2323 C CA . GLY A 1 293 ? -29.467 8.100 19.834 1.00 96.12 293 GLY A CA 1
ATOM 2324 C C . GLY A 1 293 ? -30.153 7.253 18.754 1.00 96.12 293 GLY A C 1
ATOM 2325 O O . GLY A 1 293 ? -30.278 6.036 18.894 1.00 96.12 293 GLY A O 1
ATOM 2326 N N . GLU A 1 294 ? -30.566 7.858 17.638 1.00 98.06 294 GLU A N 1
ATOM 2327 C CA . GLU A 1 294 ? -31.220 7.202 16.504 1.00 98.06 294 GLU A CA 1
ATOM 2328 C C . GLU A 1 294 ? -30.188 6.558 15.556 1.00 98.06 294 GLU A C 1
ATOM 2330 O O . GLU A 1 294 ? -30.247 6.718 14.337 1.00 98.06 294 GLU A O 1
ATOM 2335 N N . ILE A 1 295 ? -29.238 5.790 16.105 1.00 97.12 295 ILE A N 1
ATOM 2336 C CA . ILE A 1 295 ? -28.082 5.246 15.362 1.00 97.12 295 ILE A CA 1
ATOM 2337 C C . ILE A 1 295 ? -28.518 4.435 14.130 1.00 97.12 295 ILE A C 1
ATOM 2339 O O . ILE A 1 295 ? -27.883 4.489 13.080 1.00 97.12 295 ILE A O 1
ATOM 2343 N N . SER A 1 296 ? -29.637 3.710 14.224 1.00 97.62 296 SER A N 1
ATOM 2344 C CA . SER A 1 296 ? -30.165 2.938 13.093 1.00 97.62 296 SER A CA 1
ATOM 2345 C C . SER A 1 296 ? -30.621 3.828 11.930 1.00 97.62 296 SER A C 1
ATOM 2347 O O . SER A 1 296 ? -30.441 3.432 10.785 1.00 97.62 296 SER A O 1
ATOM 2349 N N . ARG A 1 297 ? -31.177 5.020 12.193 1.00 97.56 297 ARG A N 1
ATOM 2350 C CA . ARG A 1 297 ? -31.554 5.977 11.136 1.00 97.56 297 ARG A CA 1
ATOM 2351 C C . ARG A 1 297 ? -30.327 6.623 10.515 1.00 97.56 297 ARG A C 1
ATOM 2353 O O . ARG A 1 297 ? -30.182 6.570 9.300 1.00 97.56 297 ARG A O 1
ATOM 2360 N N . ALA A 1 298 ? -29.388 7.087 11.344 1.00 97.75 298 ALA A N 1
ATOM 2361 C CA . ALA A 1 298 ? -28.093 7.594 10.878 1.00 97.75 298 ALA A CA 1
ATOM 2362 C C . ALA A 1 298 ? -27.386 6.603 9.931 1.00 97.75 298 ALA A C 1
ATOM 2364 O O . ALA A 1 298 ? -26.725 7.007 8.975 1.00 97.75 298 ALA A O 1
ATOM 2365 N N . TYR A 1 299 ? -27.549 5.302 10.192 1.00 97.88 299 TYR A N 1
ATOM 2366 C CA . TYR A 1 299 ? -27.073 4.229 9.330 1.00 97.88 299 TYR A CA 1
ATOM 2367 C C . TYR A 1 299 ? -27.935 4.059 8.069 1.00 97.88 299 TYR A C 1
ATOM 2369 O O . TYR A 1 299 ? -27.439 4.243 6.962 1.00 97.88 299 TYR A O 1
ATOM 2377 N N . TYR A 1 300 ? -29.217 3.704 8.183 1.00 97.31 300 TYR A N 1
ATOM 2378 C CA . TYR A 1 300 ? -30.010 3.313 7.011 1.00 97.31 300 TYR A CA 1
ATOM 2379 C C . TYR A 1 300 ? -30.316 4.469 6.059 1.00 97.31 300 TYR A C 1
ATOM 2381 O O . TYR A 1 300 ? -30.303 4.252 4.840 1.00 97.31 300 TYR A O 1
ATOM 2389 N N . ASP A 1 301 ? -30.555 5.657 6.612 1.00 97.44 301 ASP A N 1
ATOM 2390 C CA . ASP A 1 301 ? -31.076 6.801 5.874 1.00 97.44 301 ASP A CA 1
ATOM 2391 C C . ASP A 1 301 ? -29.956 7.618 5.234 1.00 97.44 301 ASP A C 1
ATOM 2393 O O . ASP A 1 301 ? -30.147 8.092 4.119 1.00 97.44 301 ASP A O 1
ATOM 2397 N N . GLU A 1 302 ? -28.782 7.712 5.870 1.00 97.69 302 GLU A N 1
ATOM 2398 C CA . GLU A 1 302 ? -27.716 8.635 5.440 1.00 97.69 302 GLU A CA 1
ATOM 2399 C C . GLU A 1 302 ? -26.512 7.948 4.783 1.00 97.69 302 GLU A C 1
ATOM 2401 O O . GLU A 1 302 ? -25.775 8.580 4.018 1.00 97.69 302 GLU A O 1
ATOM 2406 N N . THR A 1 303 ? -26.315 6.647 5.022 1.00 96.88 303 THR A N 1
ATOM 2407 C CA . THR A 1 303 ? -25.193 5.902 4.428 1.00 96.88 303 THR A CA 1
ATOM 2408 C C . THR A 1 303 ? -25.534 5.290 3.069 1.00 96.88 303 THR A C 1
ATOM 2410 O O . THR A 1 303 ? -26.694 4.997 2.744 1.00 96.88 303 THR A O 1
ATOM 2413 N N . SER A 1 304 ? -24.496 5.115 2.256 1.00 96.88 304 SER A N 1
ATOM 2414 C CA . SER A 1 304 ? -24.571 4.569 0.902 1.00 96.88 304 SER A CA 1
ATOM 2415 C C . SER A 1 304 ? -24.879 3.064 0.910 1.00 96.88 304 SER A C 1
ATOM 2417 O O . SER A 1 304 ? -24.686 2.382 1.919 1.00 96.88 304 SER A O 1
ATOM 2419 N N . GLY A 1 305 ? -25.381 2.529 -0.204 1.00 91.12 305 GLY A N 1
ATOM 2420 C CA . GLY A 1 305 ? -25.554 1.087 -0.401 1.00 91.12 305 GLY A CA 1
ATOM 2421 C C . GLY A 1 305 ? -24.243 0.329 -0.191 1.00 91.12 305 GLY A C 1
ATOM 2422 O O . GLY A 1 305 ? -24.190 -0.558 0.655 1.00 91.12 305 GLY A O 1
ATOM 2423 N N . ASP A 1 306 ? -23.170 0.776 -0.850 1.00 79.81 306 ASP A N 1
ATOM 2424 C CA . ASP A 1 306 ? -21.830 0.182 -0.725 1.00 79.81 306 ASP A CA 1
ATOM 2425 C C . ASP A 1 306 ? -21.319 0.128 0.731 1.00 79.81 306 ASP A C 1
ATOM 2427 O O . ASP A 1 306 ? -20.701 -0.856 1.152 1.00 79.81 306 ASP A O 1
ATOM 2431 N N . PHE A 1 307 ? -21.583 1.171 1.529 1.00 89.81 307 PHE A N 1
ATOM 2432 C CA . PHE A 1 307 ? -21.232 1.173 2.951 1.00 89.81 307 PHE A CA 1
ATOM 2433 C C . PHE A 1 307 ? -21.990 0.081 3.710 1.00 89.81 307 PHE A C 1
ATOM 2435 O O . PHE A 1 307 ? -21.395 -0.673 4.477 1.00 89.81 307 PHE A O 1
ATOM 2442 N N . LYS A 1 308 ? -23.298 -0.044 3.464 1.00 94.81 308 LYS A N 1
ATOM 2443 C CA . LYS A 1 308 ? -24.160 -1.040 4.117 1.00 94.81 308 LYS A CA 1
ATOM 2444 C C . LYS A 1 308 ? -23.842 -2.476 3.701 1.00 94.81 308 LYS A C 1
ATOM 2446 O O . LYS A 1 308 ? -24.031 -3.388 4.503 1.00 94.81 308 LYS A O 1
ATOM 2451 N N . ASP A 1 309 ? -23.337 -2.670 2.487 1.00 84.81 309 ASP A N 1
ATOM 2452 C CA . ASP A 1 309 ? -22.900 -3.977 1.989 1.00 84.81 309 ASP A CA 1
ATOM 2453 C C . ASP A 1 309 ? -21.613 -4.461 2.682 1.00 84.81 309 ASP A C 1
ATOM 2455 O O . ASP A 1 309 ? -21.385 -5.665 2.814 1.00 84.81 309 ASP A O 1
ATOM 2459 N N . THR A 1 310 ? -20.774 -3.532 3.150 1.00 76.62 310 THR A N 1
ATOM 2460 C CA . THR A 1 310 ? -19.455 -3.829 3.736 1.00 76.62 310 THR A CA 1
ATOM 2461 C C . THR A 1 310 ? -19.396 -3.678 5.256 1.00 76.62 310 THR A C 1
ATOM 2463 O O . THR A 1 310 ? -18.590 -4.345 5.906 1.00 76.62 310 THR A O 1
ATOM 2466 N N . THR A 1 311 ? -20.252 -2.845 5.844 1.00 81.00 311 THR A N 1
ATOM 2467 C CA . THR A 1 311 ? -20.254 -2.528 7.276 1.00 81.00 311 THR A CA 1
ATOM 2468 C C . THR A 1 311 ? -21.628 -2.792 7.855 1.00 81.00 311 THR A C 1
ATOM 2470 O O . THR A 1 311 ? -22.553 -2.034 7.612 1.00 81.00 311 THR A O 1
ATOM 2473 N N . SER A 1 312 ? -21.772 -3.842 8.665 1.00 93.06 312 SER A N 1
ATOM 2474 C CA . SER A 1 312 ? -23.055 -4.135 9.316 1.00 93.06 312 SER A CA 1
ATOM 2475 C C . SER A 1 312 ? -23.475 -3.046 10.316 1.00 93.06 312 SER A C 1
ATOM 2477 O O . SER A 1 312 ? -22.632 -2.384 10.923 1.00 93.06 312 SER A O 1
ATOM 2479 N N . LEU A 1 313 ? -24.781 -2.933 10.590 1.00 96.56 313 LEU A N 1
ATOM 2480 C CA . LEU A 1 313 ? -25.306 -2.031 11.627 1.00 96.56 313 LEU A CA 1
ATOM 2481 C C . LEU A 1 313 ? -24.676 -2.281 13.012 1.00 96.56 313 LEU A C 1
ATOM 2483 O O . LEU A 1 313 ? -24.505 -1.339 13.780 1.00 96.56 313 LEU A O 1
ATOM 2487 N N . ALA A 1 314 ? -24.350 -3.534 13.349 1.00 89.44 314 ALA A N 1
ATOM 2488 C CA . ALA A 1 314 ? -23.689 -3.862 14.613 1.00 89.44 314 ALA A CA 1
ATOM 2489 C C . ALA A 1 314 ? -22.274 -3.269 14.662 1.00 89.44 314 ALA A C 1
ATOM 2491 O O . ALA A 1 314 ? -21.970 -2.505 15.571 1.00 89.44 314 ALA A O 1
ATOM 2492 N N . ALA A 1 315 ? -21.468 -3.505 13.622 1.00 81.25 315 ALA A N 1
ATOM 2493 C CA . ALA A 1 315 ? -20.131 -2.921 13.506 1.00 81.25 315 ALA A CA 1
ATOM 2494 C C . ALA A 1 315 ? -20.167 -1.383 13.500 1.00 81.25 315 ALA A C 1
ATOM 2496 O O . ALA A 1 315 ? -19.307 -0.735 14.089 1.00 81.25 315 ALA A O 1
ATOM 2497 N N . PHE A 1 316 ? -21.190 -0.794 12.875 1.00 94.56 316 PHE A N 1
ATOM 2498 C CA . PHE A 1 316 ? -21.412 0.645 12.909 1.00 94.56 316 PHE A CA 1
ATOM 2499 C C . PHE A 1 316 ? -21.684 1.156 14.330 1.00 94.56 316 PHE A C 1
ATOM 2501 O O . PHE A 1 316 ? -21.052 2.113 14.763 1.00 94.56 316 PHE A O 1
ATOM 2508 N N . LYS A 1 317 ? -22.576 0.501 15.086 1.00 94.06 317 LYS A N 1
ATOM 2509 C CA . LYS A 1 317 ? -22.841 0.842 16.496 1.00 94.06 317 LYS A CA 1
ATOM 2510 C C . LYS A 1 317 ? -21.584 0.726 17.353 1.00 94.06 317 LYS A C 1
ATOM 2512 O O . LYS A 1 317 ? -21.298 1.639 18.124 1.00 94.06 317 LYS A O 1
ATOM 2517 N N . ASP A 1 318 ? -20.826 -0.351 17.173 1.00 86.25 318 ASP A N 1
ATOM 2518 C CA . ASP A 1 318 ? -19.573 -0.571 17.892 1.00 86.25 318 ASP A CA 1
ATOM 2519 C C . ASP A 1 318 ? -18.555 0.527 17.567 1.00 86.25 318 ASP A C 1
ATOM 2521 O O . ASP A 1 318 ? -17.861 1.012 18.460 1.00 86.25 318 ASP A O 1
ATOM 2525 N N . TYR A 1 319 ? -18.485 0.975 16.310 1.00 91.25 319 TYR A N 1
ATOM 2526 C CA . TYR A 1 319 ? -17.638 2.099 15.915 1.00 91.25 319 TYR A CA 1
ATOM 2527 C C . TYR A 1 319 ? -18.084 3.405 16.580 1.00 91.25 319 TYR A C 1
ATOM 2529 O O . TYR A 1 319 ? -17.266 4.064 17.213 1.00 91.25 319 TYR A O 1
ATOM 2537 N N . ILE A 1 320 ? -19.373 3.758 16.508 1.00 95.19 320 ILE A N 1
ATOM 2538 C CA . ILE A 1 320 ? -19.906 4.977 17.142 1.00 95.19 320 ILE A CA 1
ATOM 2539 C C . ILE A 1 320 ? -19.627 4.985 18.653 1.00 95.19 320 ILE A C 1
ATOM 2541 O O . ILE A 1 320 ? -19.243 6.017 19.194 1.00 95.19 320 ILE A O 1
ATOM 2545 N N . SER A 1 321 ? -19.738 3.834 19.326 1.00 90.56 321 SER A N 1
ATOM 2546 C CA . SER A 1 321 ? -19.481 3.728 20.771 1.00 90.56 321 SER A CA 1
ATOM 2547 C C . SER A 1 321 ? -18.037 4.049 21.183 1.00 90.56 321 SER A C 1
ATOM 2549 O O . SER A 1 321 ? -17.794 4.415 22.329 1.00 90.56 321 SER A O 1
ATOM 2551 N N . GLN A 1 322 ? -17.080 3.947 20.256 1.00 89.62 322 GLN A N 1
ATOM 2552 C CA . GLN A 1 322 ? -15.672 4.278 20.500 1.00 89.62 322 GLN A CA 1
ATOM 2553 C C . GLN A 1 322 ? -15.383 5.782 20.417 1.00 89.62 322 GLN A C 1
ATOM 2555 O O . GLN A 1 322 ? -14.294 6.203 20.802 1.00 89.62 322 GLN A O 1
ATOM 2560 N N . TYR A 1 323 ? -16.333 6.586 19.930 1.00 92.75 323 TYR A N 1
ATOM 2561 C CA . TYR A 1 323 ? -16.165 8.023 19.721 1.00 92.75 323 TYR A CA 1
ATOM 2562 C C . TYR A 1 323 ? -17.374 8.793 20.276 1.00 92.75 323 TYR A C 1
ATOM 2564 O O . TYR A 1 323 ? -18.232 9.225 19.499 1.00 92.75 323 TYR A O 1
ATOM 2572 N N . PRO A 1 324 ? -17.447 8.989 21.609 1.00 91.62 324 PRO A N 1
ATOM 2573 C CA . PRO A 1 324 ? -18.563 9.677 22.264 1.00 91.62 324 PRO A CA 1
ATOM 2574 C C . PRO A 1 324 ? -18.870 11.056 21.670 1.00 91.62 324 PRO A C 1
ATOM 2576 O O . PRO A 1 324 ? -20.040 11.418 21.544 1.00 91.62 324 PRO A O 1
ATOM 2579 N N . ASP A 1 325 ? -17.849 11.772 21.192 1.00 92.31 325 ASP A N 1
ATOM 2580 C CA . ASP A 1 325 ? -17.980 13.082 20.542 1.00 92.31 325 ASP A CA 1
ATOM 2581 C C . ASP A 1 325 ? -18.957 13.079 19.356 1.00 92.31 325 ASP A C 1
ATOM 2583 O O . ASP A 1 325 ? -19.612 14.084 19.095 1.00 92.31 325 ASP A O 1
ATOM 2587 N N . LEU A 1 326 ? -19.123 11.953 18.651 1.00 93.19 326 LEU A N 1
ATOM 2588 C CA . LEU A 1 326 ? -20.106 11.834 17.563 1.00 93.19 326 LEU A CA 1
ATOM 2589 C C . LEU A 1 326 ? -21.554 11.936 18.057 1.00 93.19 326 LEU A C 1
ATOM 2591 O O . LEU A 1 326 ? -22.450 12.290 17.290 1.00 93.19 326 LEU A O 1
ATOM 2595 N N . THR A 1 327 ? -21.783 11.605 19.325 1.00 93.75 327 THR A N 1
ATOM 2596 C CA . THR A 1 327 ? -23.103 11.585 19.964 1.00 93.75 327 THR A CA 1
ATOM 2597 C C . THR A 1 327 ? -23.305 12.728 20.959 1.00 93.75 327 THR A C 1
ATOM 2599 O O . THR A 1 327 ? -24.437 13.165 21.153 1.00 93.75 327 THR A O 1
ATOM 2602 N N . GLU A 1 328 ? -22.234 13.253 21.556 1.00 90.25 328 GLU A N 1
ATOM 2603 C CA . GLU A 1 328 ? -22.307 14.246 22.634 1.00 90.25 328 GLU A CA 1
ATOM 2604 C C . GLU A 1 328 ? -22.082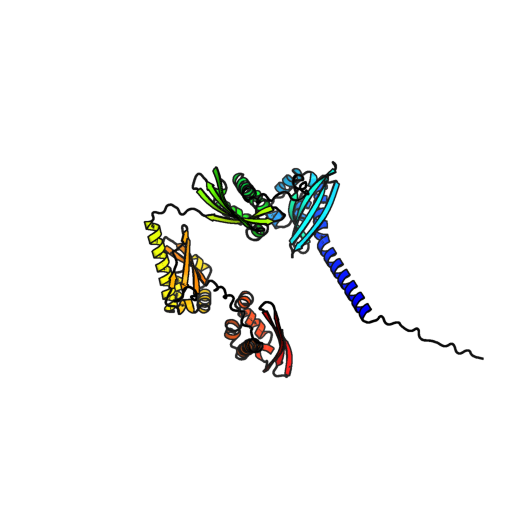 15.687 22.145 1.00 90.25 328 GLU A C 1
ATOM 2606 O O . GLU A 1 328 ? -22.741 16.616 22.629 1.00 90.25 328 GLU A O 1
ATOM 2611 N N . GLU A 1 329 ? -21.212 15.899 21.151 1.00 89.00 329 GLU A N 1
ATOM 2612 C CA . GLU A 1 329 ? -20.837 17.245 20.710 1.00 89.00 329 GLU A CA 1
ATOM 2613 C C . GLU A 1 329 ? -21.887 17.867 19.796 1.00 89.00 329 GLU A C 1
ATOM 2615 O O . GLU A 1 329 ? -22.190 17.363 18.712 1.00 89.00 329 GLU A O 1
ATOM 2620 N N . LYS A 1 330 ? -22.420 19.025 20.199 1.00 86.00 330 LYS A N 1
ATOM 2621 C CA . LYS A 1 330 ? -23.483 19.736 19.464 1.00 86.00 330 LYS A CA 1
ATOM 2622 C C . LYS A 1 330 ? -22.963 20.582 18.309 1.00 86.00 330 LYS A C 1
ATOM 2624 O O . LYS A 1 330 ? -23.709 20.848 17.370 1.00 86.00 330 LYS A O 1
ATOM 2629 N N . ASN A 1 331 ? -21.702 20.991 18.379 1.00 90.31 331 ASN A N 1
ATOM 2630 C CA . ASN A 1 331 ? -21.104 21.887 17.404 1.00 90.31 331 ASN A CA 1
ATOM 2631 C C . ASN A 1 331 ? -20.288 21.073 16.408 1.00 90.31 331 ASN A C 1
ATOM 2633 O O . ASN A 1 331 ? -19.376 20.345 16.789 1.00 90.31 331 ASN A O 1
ATOM 2637 N N . PHE A 1 332 ? -20.629 21.203 15.132 1.00 93.75 332 PHE A N 1
ATOM 2638 C CA . PHE A 1 332 ? -19.836 20.680 14.035 1.00 93.75 332 PHE A CA 1
ATOM 2639 C C . PHE A 1 332 ? -19.527 21.835 13.098 1.00 93.75 332 PHE A C 1
ATOM 2641 O O . PHE A 1 332 ? -20.433 22.527 12.642 1.00 93.75 332 PHE A O 1
ATOM 2648 N N . THR A 1 333 ? -18.245 22.074 12.853 1.00 94.00 333 THR A N 1
ATOM 2649 C CA . THR A 1 333 ? -17.813 23.123 11.932 1.00 94.00 333 THR A CA 1
ATOM 2650 C C . THR A 1 333 ? -17.074 22.476 10.775 1.00 94.00 333 THR A C 1
ATOM 2652 O O . THR A 1 333 ? -16.179 21.652 10.970 1.00 94.00 333 THR A O 1
ATOM 2655 N N . THR A 1 334 ? -17.450 22.850 9.558 1.00 92.75 334 THR A N 1
ATOM 2656 C CA . THR A 1 334 ? -16.981 22.207 8.329 1.00 92.75 334 THR A CA 1
ATOM 2657 C C . THR A 1 334 ? -16.204 23.165 7.450 1.00 92.75 334 THR A C 1
ATOM 2659 O O . THR A 1 334 ? -16.522 24.352 7.381 1.00 92.75 334 THR A O 1
ATOM 2662 N N . GLY A 1 335 ? -15.253 22.626 6.691 1.00 92.12 335 GLY A N 1
ATOM 2663 C CA . GLY A 1 335 ? -14.733 23.304 5.509 1.00 92.12 335 GLY A CA 1
ATOM 2664 C C . GLY A 1 335 ? -15.729 23.310 4.342 1.00 92.12 335 GLY A C 1
ATOM 2665 O O . GLY A 1 335 ? -16.912 22.991 4.479 1.00 92.12 335 GLY A O 1
ATOM 2666 N N . GLU A 1 336 ? -15.226 23.655 3.162 1.00 93.75 336 GLU A N 1
ATOM 2667 C CA . GLU A 1 336 ? -15.965 23.500 1.911 1.00 93.75 336 GLU A CA 1
ATOM 2668 C C . GLU A 1 336 ? -15.840 22.055 1.397 1.00 93.75 336 GLU A C 1
ATOM 2670 O O . GLU A 1 336 ? -14.731 21.515 1.408 1.00 93.75 336 GLU A O 1
ATOM 2675 N N . PRO A 1 337 ? -16.933 21.419 0.930 1.00 95.19 337 PRO A N 1
ATOM 2676 C CA . PRO A 1 337 ? -16.855 20.106 0.301 1.00 95.19 337 PRO A CA 1
ATOM 2677 C C . PRO A 1 337 ? -15.955 20.115 -0.939 1.00 95.19 337 PRO A C 1
ATOM 2679 O O . PRO A 1 337 ? -16.112 20.942 -1.842 1.00 95.19 337 PRO A O 1
ATOM 2682 N N . GLU A 1 338 ? -15.048 19.147 -1.014 1.00 91.56 338 GLU A N 1
ATOM 2683 C CA . GLU A 1 338 ? -14.246 18.868 -2.200 1.00 91.56 338 GLU A CA 1
ATOM 2684 C C . GLU A 1 338 ? -14.993 17.872 -3.091 1.00 91.56 338 GLU A C 1
ATOM 2686 O O . GLU A 1 338 ? -14.937 16.663 -2.864 1.00 91.56 338 GLU A O 1
ATOM 2691 N N . ILE A 1 339 ? -15.707 18.376 -4.100 1.00 90.44 339 ILE A N 1
ATOM 2692 C CA . ILE A 1 339 ? -16.497 17.557 -5.031 1.00 90.44 339 ILE A CA 1
ATOM 2693 C C . ILE A 1 339 ? -15.645 17.169 -6.244 1.00 90.44 339 ILE A C 1
ATOM 2695 O O . ILE A 1 339 ? -15.039 18.020 -6.897 1.00 90.44 339 ILE A O 1
ATOM 2699 N N . ARG A 1 340 ? -15.627 15.875 -6.570 1.00 82.81 340 ARG A N 1
ATOM 2700 C CA . ARG A 1 340 ? -14.946 15.294 -7.733 1.00 82.81 340 ARG A CA 1
ATOM 2701 C C . ARG A 1 340 ? -15.878 14.288 -8.414 1.00 82.81 340 ARG A C 1
ATOM 2703 O O . ARG A 1 340 ? -15.887 13.108 -8.078 1.00 82.81 340 ARG A O 1
ATOM 2710 N N . GLY A 1 341 ? -16.670 14.770 -9.373 1.00 86.06 341 GLY A N 1
ATOM 2711 C CA . GLY A 1 341 ? -17.635 13.944 -10.104 1.00 86.06 341 GLY A CA 1
ATOM 2712 C C . GLY A 1 341 ? -18.776 13.456 -9.208 1.00 86.06 341 GLY A C 1
ATOM 2713 O O . GLY A 1 341 ? -19.562 14.255 -8.701 1.00 86.06 341 GLY A O 1
ATOM 2714 N N . ASP A 1 342 ? -18.868 12.142 -9.032 1.00 90.62 342 ASP A N 1
ATOM 2715 C CA . ASP A 1 342 ? -19.829 11.452 -8.168 1.00 90.62 342 ASP A CA 1
ATOM 2716 C C . ASP A 1 342 ? -19.298 11.203 -6.749 1.00 90.62 342 ASP A C 1
ATOM 2718 O O . ASP A 1 342 ? -19.988 10.580 -5.949 1.00 90.62 342 ASP A O 1
ATOM 2722 N N . LYS A 1 343 ? -18.097 11.691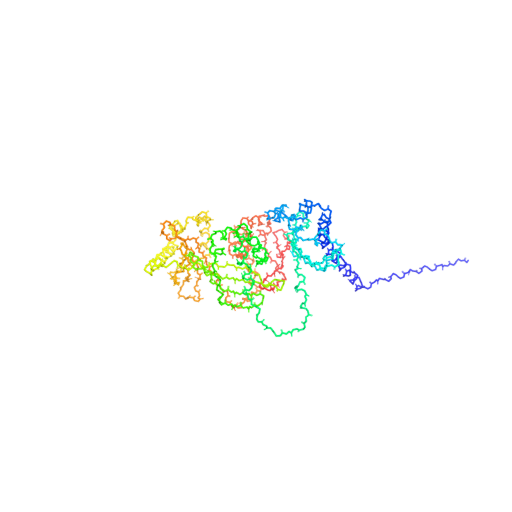 -6.420 1.00 91.38 343 LYS A N 1
ATOM 2723 C CA . LYS A 1 343 ? -17.493 11.581 -5.090 1.00 91.38 343 LYS A CA 1
ATOM 2724 C C . LYS A 1 343 ? -17.300 12.948 -4.461 1.00 91.38 343 LYS A C 1
ATOM 2726 O O . LYS A 1 343 ? -17.060 13.935 -5.158 1.00 91.38 343 LYS A O 1
ATOM 2731 N N . ALA A 1 344 ? -17.350 13.002 -3.139 1.00 95.31 344 ALA A N 1
ATOM 2732 C CA . ALA A 1 344 ? -16.972 14.195 -2.403 1.00 95.31 344 ALA A CA 1
ATOM 2733 C C . ALA A 1 344 ? -16.255 13.851 -1.100 1.00 95.31 344 ALA A C 1
ATOM 2735 O O . ALA A 1 344 ? -16.448 12.777 -0.532 1.00 95.31 344 ALA A O 1
ATOM 2736 N N . THR A 1 345 ? -15.422 14.777 -0.635 1.00 93.62 345 THR A N 1
ATOM 2737 C CA . THR A 1 345 ? -14.848 14.739 0.713 1.00 93.62 345 THR A CA 1
ATOM 2738 C C . THR A 1 345 ? -15.288 15.981 1.468 1.00 93.62 345 THR A C 1
ATOM 2740 O O . THR A 1 345 ? -15.192 17.084 0.930 1.00 93.62 345 THR A O 1
ATOM 2743 N N . LEU A 1 346 ? -15.726 15.827 2.716 1.00 96.81 346 LEU A N 1
ATOM 2744 C CA . LEU A 1 346 ? -15.908 16.955 3.625 1.00 96.81 346 LEU A CA 1
ATOM 2745 C C . LEU A 1 346 ? -15.118 16.727 4.907 1.00 96.81 346 LEU A C 1
ATOM 2747 O O . LEU A 1 346 ? -15.267 15.700 5.563 1.00 96.81 346 LEU A O 1
ATOM 2751 N N . LYS A 1 347 ? -14.288 17.703 5.271 1.00 95.75 347 LYS A N 1
ATOM 2752 C CA . LYS A 1 347 ? -13.556 17.711 6.538 1.00 95.75 347 LYS A CA 1
ATOM 2753 C C . LYS A 1 347 ? -14.172 18.716 7.499 1.00 95.75 347 LYS A C 1
ATOM 2755 O O . LYS A 1 347 ? -14.574 19.807 7.088 1.00 95.75 347 LYS A O 1
ATOM 2760 N N . GLY A 1 348 ? -14.199 18.359 8.774 1.00 95.38 348 GLY A N 1
ATOM 2761 C CA . GLY A 1 348 ? -14.679 19.228 9.837 1.00 95.38 348 GLY A CA 1
ATOM 2762 C C . GLY A 1 348 ? -14.145 18.826 11.203 1.00 95.38 348 GLY A C 1
ATOM 2763 O O . GLY A 1 348 ? -13.307 17.930 11.327 1.00 95.38 348 GLY A O 1
ATOM 2764 N N . TYR A 1 349 ? -14.629 19.517 12.224 1.00 94.56 349 TYR A N 1
ATOM 2765 C CA . TYR A 1 349 ? -14.268 19.294 13.617 1.00 94.56 349 TYR A CA 1
ATOM 2766 C C . TYR A 1 349 ? -15.513 19.355 14.500 1.00 94.56 349 TYR A C 1
ATOM 2768 O O . TYR A 1 349 ? -16.381 20.214 14.320 1.00 94.56 349 TYR A O 1
ATOM 2776 N N . LEU A 1 350 ? -15.593 18.405 15.429 1.00 94.06 350 LEU A N 1
ATOM 2777 C CA . LEU A 1 350 ? -16.613 18.309 16.467 1.00 94.06 350 LEU A CA 1
ATOM 2778 C C . LEU A 1 350 ? -16.114 19.041 17.713 1.00 94.06 350 LEU A C 1
ATOM 2780 O O . LEU A 1 350 ? -15.020 18.758 18.194 1.00 94.06 350 LEU A O 1
ATOM 2784 N N . GLY A 1 351 ? -16.896 19.992 18.213 1.00 91.56 351 GLY A N 1
ATOM 2785 C CA . GLY A 1 351 ? -16.539 20.841 19.349 1.00 91.56 351 GLY A CA 1
ATOM 2786 C C . GLY A 1 351 ? -16.443 22.326 18.992 1.00 91.56 351 GLY A C 1
ATOM 2787 O O . GLY A 1 351 ? -16.541 22.734 17.835 1.00 91.56 351 GLY A O 1
ATOM 2788 N N . SER A 1 352 ? -16.291 23.161 20.022 1.00 86.69 352 SER A N 1
ATOM 2789 C CA . SER A 1 352 ? -16.304 24.630 19.877 1.00 86.69 352 SER A CA 1
ATOM 2790 C C . SER A 1 352 ? -14.944 25.235 19.507 1.00 86.69 352 SER A C 1
ATOM 2792 O O . SER A 1 352 ? -14.886 26.382 19.074 1.00 86.69 352 SER A O 1
ATOM 2794 N N . ASP A 1 353 ? -13.858 24.483 19.692 1.00 87.00 353 ASP A N 1
ATOM 2795 C CA . ASP A 1 353 ? -12.481 24.909 19.434 1.00 87.00 353 ASP A CA 1
ATOM 2796 C C . ASP A 1 353 ? -11.884 24.031 18.315 1.00 87.00 353 ASP A C 1
ATOM 2798 O O . ASP A 1 353 ? -11.715 22.833 18.537 1.00 87.00 353 ASP A O 1
ATOM 2802 N N . PRO A 1 354 ? -11.560 24.576 17.127 1.00 84.19 354 PRO A N 1
ATOM 2803 C CA . PRO A 1 354 ? -10.983 23.810 16.018 1.00 84.19 354 PRO A CA 1
ATOM 2804 C C . PRO A 1 354 ? -9.651 23.118 16.343 1.00 84.19 354 PRO A C 1
ATOM 2806 O O . PRO A 1 354 ? -9.294 22.142 15.682 1.00 84.19 354 PRO A O 1
ATOM 2809 N N . GLU A 1 355 ? -8.892 23.631 17.318 1.00 84.69 355 GLU A N 1
ATOM 2810 C CA . GLU A 1 355 ? -7.593 23.067 17.695 1.00 84.69 355 GLU A CA 1
ATOM 2811 C C . GLU A 1 355 ? -7.730 21.874 18.643 1.00 84.69 355 GLU A C 1
ATOM 2813 O O . GLU A 1 355 ? -6.875 20.991 18.638 1.00 84.69 355 GLU A O 1
ATOM 2818 N N . LYS A 1 356 ? -8.814 21.828 19.425 1.00 86.00 356 LYS A N 1
ATOM 2819 C CA . LYS A 1 356 ? -9.076 20.774 20.421 1.00 86.00 356 LYS A CA 1
ATOM 2820 C C . LYS A 1 356 ? -10.178 19.807 20.007 1.00 86.00 356 LYS A C 1
ATOM 2822 O O . LYS A 1 356 ? -10.257 18.706 20.537 1.00 86.00 356 LYS A O 1
ATOM 2827 N N . GLY A 1 357 ? -11.038 20.230 19.089 1.00 88.56 357 GLY A N 1
ATOM 2828 C CA . GLY A 1 357 ? -12.196 19.482 18.637 1.00 88.56 357 GLY A CA 1
ATOM 2829 C C . GLY A 1 357 ? -11.814 18.297 17.766 1.00 88.56 357 GLY A C 1
ATOM 2830 O O . GLY A 1 357 ? -10.868 18.367 16.980 1.00 88.56 357 GLY A O 1
ATOM 2831 N N . THR A 1 358 ? -12.564 17.209 17.890 1.00 92.25 358 THR A N 1
ATOM 2832 C CA . THR A 1 358 ? -12.311 15.945 17.201 1.00 92.25 358 THR A CA 1
ATOM 2833 C C . THR A 1 358 ? -12.466 16.101 15.696 1.00 92.25 358 THR A C 1
ATOM 2835 O O . THR A 1 358 ? -13.545 16.400 15.180 1.00 92.25 358 THR A O 1
ATOM 2838 N N . LYS A 1 359 ? -11.355 15.916 14.979 1.00 94.19 359 LYS A N 1
ATOM 2839 C CA . LYS A 1 359 ? -11.298 16.036 13.522 1.00 94.19 359 LYS A CA 1
ATOM 2840 C C . LYS A 1 359 ? -11.965 14.832 12.878 1.00 94.19 359 LYS A C 1
ATOM 2842 O O . LYS A 1 359 ? -11.671 13.689 13.219 1.00 94.19 359 LYS A O 1
ATOM 2847 N N . ILE A 1 360 ? -12.832 15.088 11.911 1.00 95.69 360 ILE A N 1
ATOM 2848 C CA . ILE A 1 360 ? -13.545 14.050 11.172 1.00 95.69 360 ILE A CA 1
ATOM 2849 C C . ILE A 1 360 ? -13.508 14.346 9.676 1.00 95.69 360 ILE A C 1
ATOM 2851 O O . ILE A 1 360 ? -13.650 15.491 9.235 1.00 95.69 360 ILE A O 1
ATOM 2855 N N . ALA A 1 361 ? -13.314 13.293 8.889 1.00 95.19 361 ALA A N 1
ATOM 2856 C CA . ALA A 1 361 ? -13.386 13.329 7.440 1.00 95.19 361 ALA A CA 1
ATOM 2857 C C . ALA A 1 361 ? -14.517 12.418 6.956 1.00 95.19 361 ALA A C 1
ATOM 2859 O O . ALA A 1 361 ? -14.523 11.223 7.247 1.00 95.19 361 ALA A O 1
ATOM 2860 N N . PHE A 1 362 ? -15.446 12.982 6.190 1.00 97.19 362 PHE A N 1
ATOM 2861 C CA . PHE A 1 362 ? -16.527 12.273 5.515 1.00 97.19 362 PHE A CA 1
ATOM 2862 C C . PHE A 1 362 ? -16.158 12.024 4.058 1.00 97.19 362 PHE A C 1
ATOM 2864 O O . PHE A 1 362 ? -15.701 12.929 3.357 1.00 97.19 362 PHE A O 1
ATOM 2871 N N . GLN A 1 363 ? -16.401 10.803 3.601 1.00 93.38 363 GLN A N 1
ATOM 2872 C CA . GLN A 1 363 ? -16.311 10.392 2.209 1.00 93.38 363 GLN A CA 1
ATOM 2873 C C . GLN A 1 363 ? -17.720 10.113 1.702 1.00 93.38 363 GLN A C 1
ATOM 2875 O O . GLN A 1 363 ? -18.481 9.359 2.309 1.00 93.38 363 GLN A O 1
ATOM 2880 N N . LEU A 1 364 ? -18.078 10.743 0.589 1.00 97.31 364 LEU A N 1
ATOM 2881 C CA . LEU A 1 364 ? -19.422 10.701 0.035 1.00 97.31 364 LEU A CA 1
ATOM 2882 C C . LEU A 1 364 ? -19.396 10.187 -1.398 1.00 97.31 364 LEU A C 1
ATOM 2884 O O . LEU A 1 364 ? -18.440 10.427 -2.139 1.00 97.31 364 LEU A O 1
ATOM 2888 N N . SER A 1 365 ? -20.474 9.519 -1.787 1.00 92.38 365 SER A N 1
ATOM 2889 C CA . SER A 1 365 ? -20.728 9.080 -3.157 1.00 92.38 365 SER A CA 1
ATOM 2890 C C . SER A 1 365 ? -22.147 9.457 -3.584 1.00 92.38 365 SER A C 1
ATOM 2892 O O . SER A 1 365 ? -23.030 9.648 -2.744 1.00 92.38 365 SER A O 1
ATOM 2894 N N . ARG A 1 366 ? -22.370 9.619 -4.890 1.00 95.12 366 ARG A N 1
ATOM 2895 C CA . ARG A 1 366 ? -23.679 9.955 -5.450 1.00 95.12 366 ARG A CA 1
ATOM 2896 C C . ARG A 1 366 ? -24.394 8.688 -5.918 1.00 95.12 366 ARG A C 1
ATOM 2898 O O . ARG A 1 366 ? -23.999 8.065 -6.896 1.00 95.12 366 ARG A O 1
ATOM 2905 N N . GLU A 1 367 ? -25.512 8.362 -5.282 1.00 92.44 367 GLU A N 1
ATOM 2906 C CA . GLU A 1 367 ? -26.369 7.229 -5.631 1.00 92.44 367 GLU A CA 1
ATOM 2907 C C . GLU A 1 367 ? -27.711 7.733 -6.157 1.00 92.44 367 GLU A C 1
ATOM 2909 O O . GLU A 1 367 ? -28.451 8.433 -5.466 1.00 92.44 367 GLU A O 1
ATOM 2914 N N . LYS A 1 368 ? -28.047 7.383 -7.406 1.00 92.31 368 LYS A N 1
ATOM 2915 C CA . LYS A 1 368 ? -29.306 7.802 -8.059 1.00 92.31 368 LYS A CA 1
ATOM 2916 C C . LYS A 1 368 ? -29.527 9.326 -8.017 1.00 92.31 368 LYS A C 1
ATOM 2918 O O . LYS A 1 368 ? -30.654 9.795 -7.900 1.00 92.31 368 LYS A O 1
ATOM 2923 N N . GLY A 1 369 ? -28.441 10.095 -8.111 1.00 91.62 369 GLY A N 1
ATOM 2924 C CA . GLY A 1 369 ? -28.468 11.560 -8.094 1.00 91.62 369 GLY A CA 1
ATOM 2925 C C . GLY A 1 369 ? -28.422 12.200 -6.702 1.00 91.62 369 GLY A C 1
ATOM 2926 O O . GLY A 1 369 ? -28.275 13.417 -6.630 1.00 91.62 369 GLY A O 1
ATOM 2927 N N . LEU A 1 370 ? -28.487 11.416 -5.623 1.00 95.88 370 LEU A N 1
ATOM 2928 C CA . LEU A 1 370 ? -28.435 11.901 -4.242 1.00 95.88 370 LEU A CA 1
ATOM 2929 C C . LEU A 1 370 ? -27.083 11.587 -3.605 1.00 95.88 370 LEU A C 1
ATOM 2931 O O . LEU A 1 370 ? -26.537 10.505 -3.809 1.00 95.88 370 LEU A O 1
ATOM 2935 N N . TRP A 1 371 ? -26.553 12.516 -2.816 1.00 97.94 371 TRP A N 1
ATOM 2936 C CA . TRP A 1 371 ? -25.361 12.263 -2.011 1.00 97.94 371 TRP A CA 1
ATOM 2937 C C . TRP A 1 371 ? -25.679 11.294 -0.871 1.00 97.94 371 TRP A C 1
ATOM 2939 O O . TRP A 1 371 ? -26.742 11.376 -0.256 1.00 97.94 371 TRP A O 1
ATOM 2949 N N . ARG A 1 372 ? -24.753 10.372 -0.607 1.00 98.00 372 ARG A N 1
ATOM 2950 C CA . ARG A 1 372 ? -24.786 9.405 0.492 1.00 98.00 372 ARG A CA 1
ATOM 2951 C C . ARG A 1 372 ? -23.407 9.288 1.122 1.00 98.00 372 ARG A C 1
ATOM 2953 O O . ARG A 1 372 ? -22.391 9.458 0.447 1.00 98.00 372 ARG A O 1
ATOM 2960 N N . ILE A 1 373 ? -23.369 8.977 2.412 1.00 97.75 373 ILE A N 1
ATOM 2961 C CA . ILE A 1 373 ? -22.118 8.808 3.152 1.00 97.75 373 ILE A CA 1
ATOM 2962 C C . ILE A 1 373 ? -21.571 7.416 2.847 1.00 97.75 373 ILE A C 1
ATOM 2964 O O . ILE A 1 373 ? -22.145 6.406 3.248 1.00 97.75 373 ILE A O 1
ATOM 2968 N N . TRP A 1 374 ? -20.479 7.379 2.088 1.00 91.81 374 TRP A N 1
ATOM 2969 C CA . TRP A 1 374 ? -19.760 6.154 1.740 1.00 91.81 374 TRP A CA 1
ATOM 2970 C C . TRP A 1 374 ? -18.852 5.686 2.880 1.00 91.81 374 TRP A C 1
ATOM 2972 O O . TRP A 1 374 ? -18.554 4.506 2.992 1.00 91.81 374 TRP A O 1
ATOM 2982 N N . GLY A 1 375 ? -18.424 6.609 3.739 1.00 91.62 375 GLY A N 1
ATOM 2983 C CA . GLY A 1 375 ? -17.667 6.316 4.946 1.00 91.62 375 GLY A CA 1
ATOM 2984 C C . GLY A 1 375 ? -17.294 7.595 5.682 1.00 91.62 375 GLY A C 1
ATOM 2985 O O . GLY A 1 375 ? -17.420 8.700 5.153 1.00 91.62 375 GLY A O 1
ATOM 2986 N N . PHE A 1 376 ? -16.818 7.457 6.910 1.00 94.06 376 PHE A N 1
ATOM 2987 C CA . PHE A 1 376 ? -16.173 8.550 7.623 1.00 94.06 376 PHE A CA 1
ATOM 2988 C C . PHE A 1 376 ? -15.110 8.009 8.565 1.00 94.06 376 PHE A C 1
ATOM 2990 O O . PHE A 1 376 ? -15.110 6.834 8.931 1.00 94.06 376 PHE A O 1
ATOM 2997 N N . GLN A 1 377 ? -14.184 8.884 8.929 1.00 90.81 377 GLN A N 1
ATOM 2998 C CA . GLN A 1 377 ? -13.067 8.556 9.790 1.00 90.81 377 GLN A CA 1
ATOM 2999 C C . GLN A 1 377 ? -12.839 9.698 10.769 1.00 90.81 377 GLN A C 1
ATOM 3001 O O . GLN A 1 377 ? -12.642 10.844 10.358 1.00 90.81 377 GLN A O 1
ATOM 3006 N N . VAL A 1 378 ? -12.819 9.369 12.058 1.00 92.50 378 VAL A N 1
ATOM 3007 C CA . VAL A 1 378 ? -12.239 10.246 13.074 1.00 92.50 378 VAL A CA 1
ATOM 3008 C C . VAL A 1 378 ? -10.725 10.246 12.871 1.00 92.50 378 VAL A C 1
ATOM 3010 O O . VAL A 1 378 ? -10.071 9.204 12.986 1.00 92.50 378 VAL A O 1
ATOM 3013 N N . GLU A 1 379 ? -10.171 11.394 12.483 1.00 88.94 379 GLU A N 1
ATOM 3014 C CA . GLU A 1 379 ? -8.729 11.547 12.337 1.00 88.94 379 GLU A CA 1
ATOM 3015 C C . GLU A 1 379 ? -8.120 11.485 13.746 1.00 88.94 379 GLU A C 1
ATOM 3017 O O . GLU A 1 379 ? -8.586 12.200 14.639 1.00 88.94 379 GLU A O 1
ATOM 3022 N N . PRO A 1 380 ? -7.100 10.640 13.985 1.00 76.38 380 PRO A N 1
ATOM 3023 C CA . PRO A 1 380 ? -6.394 10.685 15.250 1.00 76.38 380 PRO A CA 1
ATOM 3024 C C . PRO A 1 380 ? -5.864 12.106 15.408 1.00 76.38 380 PRO A C 1
ATOM 3026 O O . PRO A 1 380 ? -5.139 12.598 14.535 1.00 76.38 380 PRO A O 1
ATOM 3029 N N . GLN A 1 381 ? -6.250 12.773 16.499 1.00 71.31 381 GLN A N 1
ATOM 3030 C CA . GLN A 1 381 ? -5.564 13.989 16.908 1.00 71.31 381 GLN A CA 1
ATOM 3031 C C . GLN A 1 381 ? -4.076 13.645 16.879 1.00 71.31 381 GLN A C 1
ATOM 3033 O O . GLN A 1 381 ? -3.711 12.593 17.424 1.00 71.31 381 GLN A O 1
ATOM 3038 N N . PRO A 1 382 ? -3.217 14.438 16.209 1.00 57.72 382 PRO A N 1
ATOM 3039 C CA . PRO A 1 382 ? -1.804 14.324 16.490 1.00 57.72 382 PRO A CA 1
ATOM 3040 C C . PRO A 1 382 ? -1.744 14.491 17.995 1.00 57.72 382 PRO A C 1
ATOM 3042 O O . PRO A 1 382 ? -2.105 15.557 18.493 1.00 57.72 382 PRO A O 1
ATOM 3045 N N . VAL A 1 383 ? -1.408 13.407 18.704 1.00 52.50 383 VAL A N 1
ATOM 3046 C CA . VAL A 1 383 ? -1.024 13.510 20.102 1.00 52.50 383 VAL A CA 1
ATOM 3047 C C . VAL A 1 383 ? -0.004 14.615 20.017 1.00 52.50 383 VAL A C 1
ATOM 3049 O O . VAL A 1 383 ? 0.976 14.481 19.266 1.00 52.50 383 VAL A O 1
ATOM 3052 N N . ALA A 1 384 ? -0.324 15.780 20.586 1.00 50.06 384 ALA A N 1
ATOM 3053 C CA . ALA A 1 384 ? 0.634 16.853 20.569 1.00 50.06 384 ALA A CA 1
ATOM 3054 C C . ALA A 1 384 ? 1.928 16.218 21.083 1.00 50.06 384 ALA A C 1
ATOM 3056 O O . ALA A 1 384 ? 1.903 15.214 21.800 1.00 50.06 384 ALA A O 1
ATOM 3057 N N . ASN A 1 385 ? 3.074 16.792 20.778 1.00 44.66 385 ASN A N 1
ATOM 3058 C CA . ASN A 1 385 ? 4.266 16.465 21.548 1.00 44.66 385 ASN A CA 1
ATOM 3059 C C . ASN A 1 385 ? 4.081 16.903 23.035 1.00 44.66 385 ASN A C 1
ATOM 3061 O O . ASN A 1 385 ? 5.018 17.410 23.642 1.00 44.66 385 ASN A O 1
ATOM 3065 N N . GLU A 1 386 ? 2.868 16.802 23.617 1.00 43.31 386 GLU A N 1
ATOM 3066 C CA . GLU A 1 386 ? 2.644 16.258 24.945 1.00 43.31 386 GLU A CA 1
ATOM 3067 C C . GLU A 1 386 ? 3.770 15.274 25.174 1.00 43.31 386 GLU A C 1
ATOM 3069 O O . GLU A 1 386 ? 3.869 14.230 24.524 1.00 43.31 386 GLU A O 1
ATOM 3074 N N . MET A 1 387 ? 4.700 15.728 26.017 1.00 42.53 387 MET A N 1
ATOM 3075 C CA . MET A 1 387 ? 5.621 14.866 26.724 1.00 42.53 387 MET A CA 1
ATOM 3076 C C . MET A 1 387 ? 4.860 13.577 26.943 1.00 42.53 387 MET A C 1
ATOM 3078 O O . MET A 1 387 ? 3.803 13.647 27.568 1.00 42.53 387 MET A O 1
ATOM 3082 N N . ILE A 1 388 ? 5.329 12.470 26.350 1.00 47.53 388 ILE A N 1
ATOM 3083 C CA . ILE A 1 388 ? 4.850 11.139 26.715 1.00 47.53 388 ILE A CA 1
ATOM 3084 C C . ILE A 1 388 ? 4.771 11.223 28.233 1.00 47.53 388 ILE A C 1
ATOM 3086 O O . ILE A 1 388 ? 5.838 11.452 28.821 1.00 47.53 388 ILE A O 1
ATOM 3090 N N . PRO A 1 389 ? 3.563 11.248 28.839 1.00 50.22 389 PRO A N 1
ATOM 3091 C CA . PRO A 1 389 ? 3.476 11.411 30.272 1.00 50.22 389 PRO A CA 1
ATOM 3092 C C . PRO A 1 389 ? 4.376 10.315 30.799 1.00 50.22 389 PRO A C 1
ATOM 3094 O O . PRO A 1 389 ? 4.310 9.179 30.320 1.00 50.22 389 PRO A O 1
ATOM 3097 N N . GLU A 1 390 ? 5.362 10.717 31.593 1.00 60.09 390 GLU A N 1
ATOM 3098 C CA . GLU A 1 390 ? 6.330 9.792 32.145 1.00 60.09 390 GLU A CA 1
ATOM 3099 C C . GLU A 1 390 ? 5.502 8.878 33.040 1.00 60.09 390 GLU A C 1
ATOM 3101 O O . GLU A 1 390 ? 5.201 9.238 34.173 1.00 60.09 390 GLU A O 1
ATOM 3106 N N . PHE A 1 391 ? 5.003 7.780 32.460 1.00 69.69 391 PHE A N 1
ATOM 3107 C CA . PHE A 1 391 ? 4.115 6.863 33.143 1.00 69.69 391 PHE A CA 1
ATOM 3108 C C . PHE A 1 391 ? 4.887 6.398 34.353 1.00 69.69 391 PHE A C 1
ATOM 3110 O O . PHE A 1 391 ? 5.971 5.813 34.229 1.00 69.69 391 PHE A O 1
ATOM 3117 N N . SER A 1 392 ? 4.360 6.715 35.528 1.00 80.12 392 SER A N 1
ATOM 3118 C CA . SER A 1 392 ? 5.014 6.259 36.731 1.00 80.12 392 SER A CA 1
ATOM 3119 C C . SER A 1 392 ? 4.890 4.737 36.788 1.00 80.12 392 SER A C 1
ATOM 3121 O O . SER A 1 392 ? 3.991 4.117 36.206 1.00 80.12 392 SER A O 1
ATOM 3123 N N . ALA A 1 393 ? 5.813 4.109 37.508 1.00 80.56 393 ALA A N 1
ATOM 3124 C CA . ALA A 1 393 ? 5.726 2.679 37.751 1.00 80.56 393 ALA A CA 1
ATOM 3125 C C . ALA A 1 393 ? 4.403 2.265 38.405 1.00 80.56 393 ALA A C 1
ATOM 3127 O O . ALA A 1 393 ? 3.898 1.171 38.161 1.00 80.56 393 ALA A O 1
ATOM 3128 N N . GLU A 1 394 ? 3.850 3.169 39.207 1.00 84.56 394 GLU A N 1
ATOM 3129 C CA . GLU A 1 394 ? 2.605 2.997 39.940 1.00 84.56 394 GLU A CA 1
ATOM 3130 C C . GLU A 1 394 ? 1.406 3.053 38.988 1.00 84.56 394 GLU A C 1
ATOM 3132 O O . GLU A 1 394 ? 0.558 2.173 39.043 1.00 84.56 394 GLU A O 1
ATOM 3137 N N . GLU A 1 395 ? 1.381 3.990 38.036 1.00 86.38 395 GLU A N 1
ATOM 3138 C CA . GLU A 1 395 ? 0.289 4.103 37.058 1.00 86.38 395 GLU A CA 1
ATOM 3139 C C . GLU A 1 395 ? 0.186 2.870 36.154 1.00 86.38 395 GLU A C 1
ATOM 3141 O O . GLU A 1 395 ? -0.913 2.394 35.857 1.00 86.38 395 GLU A O 1
ATOM 3146 N N . LEU A 1 396 ? 1.328 2.323 35.725 1.00 86.75 396 LEU A N 1
ATOM 3147 C CA . LEU A 1 396 ? 1.342 1.108 34.914 1.00 86.75 396 LEU A CA 1
ATOM 3148 C C . LEU A 1 396 ? 0.908 -0.115 35.736 1.00 86.75 396 LEU A C 1
ATOM 3150 O O . LEU A 1 396 ? 0.112 -0.922 35.253 1.00 86.75 396 LEU A O 1
ATOM 3154 N N . ALA A 1 397 ? 1.381 -0.230 36.981 1.00 88.38 397 ALA A N 1
ATOM 3155 C CA . ALA A 1 397 ? 0.957 -1.285 37.898 1.00 88.38 397 ALA A CA 1
ATOM 3156 C C . ALA A 1 397 ? -0.556 -1.226 38.169 1.00 88.38 397 ALA A C 1
ATOM 3158 O O . ALA A 1 397 ? -1.229 -2.255 38.092 1.00 88.38 397 ALA A O 1
ATOM 3159 N N . ASP A 1 398 ? -1.102 -0.029 38.395 1.00 90.81 398 ASP A N 1
ATOM 3160 C CA . ASP A 1 398 ? -2.532 0.200 38.601 1.00 90.81 398 ASP A CA 1
ATOM 3161 C C . ASP A 1 398 ? -3.347 -0.175 37.360 1.00 90.81 398 ASP A C 1
ATOM 3163 O O . ASP A 1 398 ? -4.399 -0.805 37.476 1.00 90.81 398 ASP A O 1
ATOM 3167 N N . LEU A 1 399 ? -2.875 0.165 36.156 1.00 92.19 399 LEU A N 1
ATOM 3168 C CA . LEU A 1 399 ? -3.544 -0.208 34.907 1.00 92.19 399 LEU A CA 1
ATOM 3169 C C . LEU A 1 399 ? -3.678 -1.734 34.776 1.00 92.19 399 LEU A C 1
ATOM 3171 O O . LEU A 1 399 ? -4.764 -2.239 34.484 1.00 92.19 399 LEU A O 1
ATOM 3175 N N . ILE A 1 400 ? -2.590 -2.465 35.031 1.00 92.12 400 ILE A N 1
ATOM 3176 C CA . ILE A 1 400 ? -2.555 -3.931 34.947 1.00 92.12 400 ILE A CA 1
ATOM 3177 C C . ILE A 1 400 ? -3.422 -4.550 36.044 1.00 92.12 400 ILE A C 1
ATOM 3179 O O . ILE A 1 400 ? -4.207 -5.461 35.780 1.00 92.12 400 ILE A O 1
ATOM 3183 N N . GLN A 1 401 ? -3.326 -4.034 37.268 1.00 93.44 401 GLN A N 1
ATOM 3184 C CA . GLN A 1 401 ? -4.123 -4.494 38.398 1.00 93.44 401 GLN A CA 1
ATOM 3185 C C . GLN A 1 401 ? -5.625 -4.329 38.117 1.00 93.44 401 GLN A C 1
ATOM 3187 O O . GLN A 1 401 ? -6.385 -5.283 38.280 1.00 93.44 401 GLN A O 1
ATOM 3192 N N . ASN A 1 402 ? -6.036 -3.173 37.590 1.00 94.75 402 ASN A N 1
ATOM 3193 C CA . ASN A 1 402 ? -7.420 -2.906 37.204 1.00 94.75 402 ASN A CA 1
ATOM 3194 C C . ASN A 1 402 ? -7.912 -3.821 36.070 1.00 94.75 402 ASN A C 1
ATOM 3196 O O . ASN A 1 402 ? -9.071 -4.247 36.076 1.00 94.75 402 ASN A O 1
ATOM 3200 N N . GLN A 1 403 ? -7.047 -4.156 35.108 1.00 96.12 403 GLN A N 1
ATOM 3201 C CA . GLN A 1 403 ? -7.378 -5.135 34.073 1.00 96.12 403 GLN A CA 1
ATOM 3202 C C . GLN A 1 403 ? -7.609 -6.527 34.673 1.00 96.12 403 GLN A C 1
ATOM 3204 O O . GLN A 1 403 ? -8.600 -7.179 34.343 1.00 96.12 403 GLN A O 1
ATOM 3209 N N . LEU A 1 404 ? -6.731 -6.975 35.575 1.00 95.50 404 LEU A N 1
ATOM 3210 C CA . LEU A 1 404 ? -6.876 -8.256 36.271 1.00 95.50 404 LEU A CA 1
ATOM 3211 C C . LEU A 1 404 ? -8.133 -8.288 37.151 1.00 95.50 404 LEU A C 1
ATOM 3213 O O . LEU A 1 404 ? -8.807 -9.313 37.208 1.00 95.50 404 LEU A O 1
ATOM 3217 N N . ASP A 1 405 ? -8.490 -7.175 37.794 1.00 95.56 405 ASP A N 1
ATOM 3218 C CA . ASP A 1 405 ? -9.736 -7.047 38.559 1.00 95.56 405 ASP A CA 1
ATOM 3219 C C . ASP A 1 405 ? -10.981 -7.176 37.669 1.00 95.56 405 ASP A C 1
ATOM 3221 O O . ASP A 1 405 ? -11.947 -7.849 38.045 1.00 95.56 405 ASP A O 1
ATOM 3225 N N . ALA A 1 406 ? -10.955 -6.602 36.463 1.00 95.56 406 ALA A N 1
ATOM 3226 C CA . ALA A 1 406 ? -12.018 -6.799 35.479 1.00 95.56 406 ALA A CA 1
ATOM 3227 C C . ALA A 1 406 ? -12.119 -8.270 35.034 1.00 95.56 406 ALA A C 1
ATOM 3229 O O . ALA A 1 406 ? -13.218 -8.814 34.969 1.00 95.56 406 ALA A O 1
ATOM 3230 N N . ILE A 1 407 ? -10.986 -8.951 34.819 1.00 96.44 407 ILE A N 1
ATOM 3231 C CA . ILE A 1 407 ? -10.967 -10.386 34.487 1.00 96.44 407 ILE A CA 1
ATOM 3232 C C . ILE A 1 407 ? -11.535 -11.233 35.637 1.00 96.44 407 ILE A C 1
ATOM 3234 O O . ILE A 1 407 ? -12.377 -12.098 35.402 1.00 96.44 407 ILE A O 1
ATOM 3238 N N . ARG A 1 408 ? -11.117 -10.973 36.883 1.00 95.56 408 ARG A N 1
ATOM 3239 C CA . ARG A 1 408 ? -11.601 -11.678 38.085 1.00 95.56 408 ARG A CA 1
ATOM 3240 C C . ARG A 1 408 ? -13.099 -11.522 38.322 1.00 95.56 408 ARG A C 1
ATOM 3242 O O . ARG A 1 408 ? -13.729 -12.428 38.852 1.00 95.56 408 ARG A O 1
ATOM 3249 N N . SER A 1 409 ? -13.649 -10.361 37.978 1.00 96.50 409 SER A N 1
ATOM 3250 C CA . SER A 1 409 ? -15.081 -10.068 38.110 1.00 96.50 409 SER A CA 1
ATOM 3251 C C . SER A 1 409 ? -15.911 -10.550 36.916 1.00 96.50 409 SER A C 1
ATOM 3253 O O . SER A 1 409 ? -17.088 -10.211 36.829 1.00 96.50 409 SER A O 1
ATOM 3255 N N . GLU A 1 410 ? -15.310 -11.340 36.017 1.00 96.25 410 GLU A N 1
ATOM 3256 C CA . GLU A 1 410 ? -15.917 -11.857 34.784 1.00 96.25 410 GLU A CA 1
ATOM 3257 C C . GLU A 1 410 ? -16.382 -10.752 33.808 1.00 96.25 410 GLU A C 1
ATOM 3259 O O . GLU A 1 410 ? -17.082 -11.021 32.832 1.00 96.25 410 GLU A O 1
ATOM 3264 N N . ASP A 1 411 ? -15.933 -9.506 33.998 1.00 96.75 411 ASP A N 1
ATOM 3265 C CA . ASP A 1 411 ? -16.190 -8.380 33.095 1.00 96.75 411 ASP A CA 1
ATOM 3266 C C . ASP A 1 411 ? -15.117 -8.315 31.993 1.00 96.75 411 ASP A C 1
ATOM 3268 O O . ASP A 1 411 ? -14.304 -7.387 31.891 1.00 96.75 411 ASP A O 1
ATOM 3272 N N . ILE A 1 412 ? -15.102 -9.355 31.152 1.00 96.50 412 ILE A N 1
ATOM 3273 C CA . ILE A 1 412 ? -14.133 -9.519 30.055 1.00 96.50 412 ILE A CA 1
ATOM 3274 C C . ILE A 1 412 ? -14.212 -8.355 29.061 1.00 96.50 412 ILE A C 1
ATOM 3276 O O . ILE A 1 412 ? -13.186 -7.887 28.561 1.00 96.50 412 ILE A O 1
ATOM 3280 N N . SER A 1 413 ? -15.417 -7.834 28.821 1.00 89.12 413 SER A N 1
ATOM 3281 C CA . SER A 1 413 ? -15.637 -6.672 27.958 1.00 89.12 413 SER A CA 1
ATOM 3282 C C . SER A 1 413 ? -14.910 -5.441 28.485 1.00 89.12 413 SER A C 1
ATOM 3284 O O . SER A 1 413 ? -14.192 -4.791 27.726 1.00 89.12 413 SER A O 1
ATOM 3286 N N . LYS A 1 414 ? -15.026 -5.128 29.781 1.00 92.81 414 LYS A N 1
ATOM 3287 C CA . LYS A 1 414 ? -14.277 -4.021 30.381 1.00 92.81 414 LYS A CA 1
ATOM 3288 C C . LYS A 1 414 ? -12.773 -4.278 30.343 1.00 92.81 414 LYS A C 1
ATOM 3290 O O . LYS A 1 414 ? -12.024 -3.383 29.949 1.00 92.81 414 LYS A O 1
ATOM 3295 N N . ALA A 1 415 ? -12.335 -5.496 30.675 1.00 95.75 415 ALA A N 1
ATOM 3296 C CA . ALA A 1 415 ? -10.923 -5.883 30.629 1.00 95.75 415 ALA A CA 1
ATOM 3297 C C . ALA A 1 415 ? -10.292 -5.628 29.246 1.00 95.75 415 ALA A C 1
ATOM 3299 O O . ALA A 1 415 ? -9.148 -5.182 29.137 1.00 95.75 415 ALA A O 1
ATOM 3300 N N . TYR A 1 416 ? -11.072 -5.869 28.191 1.00 94.12 416 TYR A N 1
ATOM 3301 C CA . TYR A 1 416 ? -10.672 -5.688 26.805 1.00 94.12 416 TYR A CA 1
ATOM 3302 C C . TYR A 1 416 ? -10.816 -4.234 26.326 1.00 94.12 416 TYR A C 1
ATOM 3304 O O . TYR A 1 416 ? -9.845 -3.623 25.883 1.00 94.12 416 TYR A O 1
ATOM 3312 N N . TYR A 1 417 ? -12.000 -3.629 26.403 1.00 87.31 417 TYR A N 1
ATOM 3313 C CA . TYR A 1 417 ? -12.252 -2.316 25.797 1.00 87.31 417 TYR A CA 1
ATOM 3314 C C . TYR A 1 417 ? -11.679 -1.139 26.593 1.00 87.31 417 TYR A C 1
ATOM 3316 O O . TYR A 1 417 ? -11.347 -0.114 25.994 1.00 87.31 417 TYR A O 1
ATOM 3324 N N . VAL A 1 418 ? -11.518 -1.272 27.910 1.00 89.69 418 VAL A N 1
ATOM 3325 C CA . VAL A 1 418 ? -11.001 -0.180 28.749 1.00 89.69 418 VAL A CA 1
ATOM 3326 C C . VAL A 1 418 ? -9.486 -0.260 28.897 1.00 89.69 418 VAL A C 1
ATOM 3328 O O . VAL A 1 418 ? -8.814 0.758 28.775 1.00 89.69 418 VAL A O 1
ATOM 3331 N N . TYR A 1 419 ? -8.939 -1.460 29.110 1.00 94.25 419 TYR A N 1
ATOM 3332 C CA . TYR A 1 419 ? -7.538 -1.619 29.522 1.00 94.25 419 TYR A CA 1
ATOM 3333 C C . TYR A 1 419 ? -6.596 -2.146 28.431 1.00 94.25 419 TYR A C 1
ATOM 3335 O O . TYR A 1 419 ? -5.415 -2.348 28.695 1.00 94.25 419 TYR A O 1
ATOM 3343 N N . THR A 1 420 ? -7.069 -2.347 27.195 1.00 90.19 420 THR A N 1
ATOM 3344 C CA . THR A 1 420 ? -6.185 -2.664 26.056 1.00 90.19 420 THR A CA 1
ATOM 3345 C C . THR A 1 420 ? -6.107 -1.514 25.060 1.00 90.19 420 THR A C 1
ATOM 3347 O O . THR A 1 420 ? -7.042 -0.729 24.903 1.00 90.19 420 THR A O 1
ATOM 3350 N N . SER A 1 421 ? -4.980 -1.408 24.354 1.00 86.94 421 SER A N 1
ATOM 3351 C CA . SER A 1 421 ? -4.791 -0.381 23.331 1.00 86.94 421 SER A CA 1
ATOM 3352 C C . SER A 1 421 ? -5.579 -0.693 22.056 1.00 86.94 421 SER A C 1
ATOM 3354 O O . SER A 1 421 ? -5.838 -1.850 21.716 1.00 86.94 421 SER A O 1
ATOM 3356 N N . SER A 1 422 ? -5.901 0.339 21.275 1.00 74.62 422 SER A N 1
ATOM 3357 C CA . SER A 1 422 ? -6.499 0.165 19.943 1.00 74.62 422 SER A CA 1
ATOM 3358 C C . SER A 1 422 ? -5.619 -0.687 19.017 1.00 74.62 422 SER A C 1
ATOM 3360 O O . SER A 1 422 ? -6.138 -1.489 18.240 1.00 74.62 422 SER A O 1
ATOM 3362 N N . ALA A 1 423 ? -4.292 -0.566 19.137 1.00 73.81 423 ALA A N 1
ATOM 3363 C CA . ALA A 1 423 ? -3.336 -1.390 18.406 1.00 73.81 423 ALA A CA 1
ATOM 3364 C C . ALA A 1 423 ? -3.460 -2.877 18.774 1.00 73.81 423 ALA A C 1
ATOM 3366 O O . ALA A 1 423 ? -3.480 -3.709 17.873 1.00 73.81 423 ALA A O 1
ATOM 3367 N N . PHE A 1 424 ? -3.606 -3.213 20.061 1.00 88.50 424 PHE A N 1
ATOM 3368 C CA . PHE A 1 424 ? -3.839 -4.592 20.502 1.00 88.50 424 PHE A CA 1
ATOM 3369 C C . PHE A 1 424 ? -5.155 -5.139 19.938 1.00 88.50 424 PHE A C 1
ATOM 3371 O O . PHE A 1 424 ? -5.166 -6.182 19.286 1.00 88.50 424 PHE A O 1
ATOM 3378 N N . ARG A 1 425 ? -6.252 -4.386 20.090 1.00 89.88 425 ARG A N 1
ATOM 3379 C CA . ARG A 1 425 ? -7.591 -4.790 19.624 1.00 89.88 425 ARG A CA 1
ATOM 3380 C C . ARG A 1 425 ? -7.685 -5.009 18.116 1.00 89.88 425 ARG A C 1
ATOM 3382 O O . ARG A 1 425 ? -8.523 -5.776 17.652 1.00 89.88 425 ARG A O 1
ATOM 3389 N N . LYS A 1 426 ? -6.824 -4.346 17.340 1.00 78.38 426 LYS A N 1
ATOM 3390 C CA . LYS A 1 426 ? -6.722 -4.548 15.890 1.00 78.38 426 LYS A CA 1
ATOM 3391 C C . LYS A 1 426 ? -6.233 -5.955 15.526 1.00 78.38 426 LYS A C 1
ATOM 3393 O O . LYS A 1 426 ? -6.637 -6.474 14.490 1.00 78.38 426 LYS A O 1
ATOM 3398 N N . TYR A 1 427 ? -5.354 -6.546 16.337 1.00 84.75 427 TYR A N 1
ATOM 3399 C CA . TYR A 1 427 ? -4.731 -7.845 16.054 1.00 84.75 427 TYR A CA 1
ATOM 3400 C C . TYR A 1 427 ? -5.305 -8.993 16.889 1.00 84.75 427 TYR A C 1
ATOM 3402 O O . TYR A 1 427 ? -5.246 -10.141 16.455 1.00 84.75 427 TYR A O 1
ATOM 3410 N N . THR A 1 428 ? -5.899 -8.686 18.039 1.00 87.75 428 THR A N 1
ATOM 3411 C CA . THR A 1 428 ? -6.487 -9.668 18.950 1.00 87.75 428 THR A CA 1
ATOM 3412 C C . THR A 1 428 ? -7.959 -9.329 19.154 1.00 87.75 428 THR A C 1
ATOM 3414 O O . THR A 1 428 ? -8.252 -8.528 20.033 1.00 87.75 428 THR A O 1
ATOM 3417 N N . PRO A 1 429 ? -8.892 -9.881 18.358 1.00 88.44 429 PRO A N 1
ATOM 3418 C CA . PRO A 1 429 ? -10.319 -9.625 18.542 1.00 88.44 429 PRO A CA 1
ATOM 3419 C C . PRO A 1 429 ? -10.818 -10.143 19.903 1.00 88.44 429 PRO A C 1
ATOM 3421 O O . PRO A 1 429 ? -10.223 -11.054 20.482 1.00 88.44 429 PRO A O 1
ATOM 3424 N N . LEU A 1 430 ? -11.937 -9.593 20.397 1.00 90.88 430 LEU A N 1
ATOM 3425 C CA . LEU A 1 430 ? -12.477 -9.878 21.738 1.00 90.88 430 LEU A CA 1
ATOM 3426 C C . LEU A 1 430 ? -12.618 -11.380 22.021 1.00 90.88 430 LEU A C 1
ATOM 3428 O O . LEU A 1 430 ? -12.204 -11.842 23.076 1.00 90.88 430 LEU A O 1
ATOM 3432 N N . ASN A 1 431 ? -13.135 -12.155 21.066 1.00 91.38 431 ASN A N 1
ATOM 3433 C CA . ASN A 1 431 ? -13.308 -13.601 21.225 1.00 91.38 431 ASN A CA 1
ATOM 3434 C C . ASN A 1 431 ? -11.978 -14.352 21.415 1.00 91.38 431 ASN A C 1
ATOM 3436 O O . ASN A 1 431 ? -11.936 -15.347 22.127 1.00 91.38 431 ASN A O 1
ATOM 3440 N N . LYS A 1 432 ? -10.887 -13.880 20.798 1.00 95.31 432 LYS A N 1
ATOM 3441 C CA . LYS A 1 432 ? -9.546 -14.457 20.971 1.00 95.31 432 LYS A CA 1
ATOM 3442 C C . LYS A 1 432 ? -8.933 -14.075 22.311 1.00 95.31 432 LYS A C 1
ATOM 3444 O O . LYS A 1 432 ? -8.228 -14.881 22.907 1.00 95.31 432 LYS A O 1
ATOM 3449 N N . PHE A 1 433 ? -9.211 -12.864 22.785 1.00 96.19 433 PHE A N 1
ATOM 3450 C CA . PHE A 1 433 ? -8.838 -12.448 24.133 1.00 96.19 433 PHE A CA 1
ATOM 3451 C C . PHE A 1 433 ? -9.590 -13.260 25.199 1.00 96.19 433 PHE A C 1
ATOM 3453 O O . PHE A 1 433 ? -8.981 -13.727 26.154 1.00 96.19 433 PHE A O 1
ATOM 3460 N N . GLU A 1 434 ? -10.890 -13.487 25.009 1.00 96.44 434 GLU A N 1
ATOM 3461 C CA . GLU A 1 434 ? -11.707 -14.319 25.894 1.00 96.44 434 GLU A CA 1
ATOM 3462 C C . GLU A 1 434 ? -11.222 -15.778 25.926 1.00 96.44 434 GLU A C 1
ATOM 3464 O O . GLU A 1 434 ? -11.004 -16.313 27.010 1.00 96.44 434 GLU A O 1
ATOM 3469 N N . GLU A 1 435 ? -10.971 -16.387 24.760 1.00 96.06 435 GLU A N 1
ATOM 3470 C CA . GLU A 1 435 ? -10.375 -17.730 24.637 1.00 96.06 435 GLU A CA 1
ATOM 3471 C C . GLU A 1 435 ? -9.040 -17.812 25.392 1.00 96.06 435 GLU A C 1
ATOM 3473 O O . GLU A 1 435 ? -8.832 -18.719 26.192 1.00 96.06 435 GLU A O 1
ATOM 3478 N N . PHE A 1 436 ? -8.173 -16.806 25.237 1.00 97.00 436 PHE A N 1
ATOM 3479 C CA . PHE A 1 436 ? -6.908 -16.738 25.966 1.00 97.00 436 PHE A CA 1
ATOM 3480 C C . PHE A 1 436 ? -7.101 -16.704 27.489 1.00 97.00 436 PHE A C 1
ATOM 3482 O O . PHE A 1 436 ? -6.402 -17.422 28.204 1.00 97.00 436 PHE A O 1
ATOM 3489 N N . VAL A 1 437 ? -8.034 -15.893 27.997 1.00 96.88 437 VAL A N 1
ATOM 3490 C CA . VAL A 1 437 ? -8.319 -15.809 29.439 1.00 96.88 437 VAL A CA 1
ATOM 3491 C C . VAL A 1 437 ? -8.871 -17.137 29.969 1.00 96.88 437 VAL A C 1
ATOM 3493 O O . VAL A 1 437 ? -8.483 -17.560 31.057 1.00 96.88 437 VAL A O 1
ATOM 3496 N N . GLN A 1 438 ? -9.729 -17.814 29.201 1.00 95.88 438 GLN A N 1
ATOM 3497 C CA . GLN A 1 438 ? -10.284 -19.125 29.557 1.00 95.88 438 GLN A CA 1
ATOM 3498 C C . GLN A 1 438 ? -9.211 -20.224 29.580 1.00 95.88 438 GLN A C 1
ATOM 3500 O O . GLN A 1 438 ? -9.191 -21.046 30.496 1.00 95.88 438 GLN A O 1
ATOM 3505 N N . ASP A 1 439 ? -8.283 -20.200 28.622 1.00 96.94 439 ASP A N 1
ATOM 3506 C CA . ASP A 1 439 ? -7.170 -21.152 28.533 1.00 96.94 439 ASP A CA 1
ATOM 3507 C C . ASP A 1 439 ? -6.112 -20.946 29.632 1.00 96.94 439 ASP A C 1
ATOM 3509 O O . ASP A 1 439 ? -5.291 -21.832 29.883 1.00 96.94 439 ASP A O 1
ATOM 3513 N N . HIS A 1 440 ? -6.139 -19.801 30.326 1.00 95.62 440 HIS A N 1
ATOM 3514 C CA . HIS A 1 440 ? -5.182 -19.447 31.374 1.00 95.62 440 HIS A CA 1
ATOM 3515 C C . HIS A 1 440 ? -5.892 -19.039 32.682 1.00 95.62 440 HIS A C 1
ATOM 3517 O O . HIS A 1 440 ? -5.866 -17.864 33.068 1.00 95.62 440 HIS A O 1
ATOM 3523 N N . PRO A 1 441 ? -6.444 -20.005 33.449 1.00 94.62 441 PRO A N 1
ATOM 3524 C CA . PRO A 1 441 ? -7.225 -19.738 34.665 1.00 94.62 441 PRO A CA 1
ATOM 3525 C C . PRO A 1 441 ? -6.494 -18.920 35.738 1.00 94.62 441 PRO A C 1
ATOM 3527 O O . PRO A 1 441 ? -7.123 -18.321 36.609 1.00 94.62 441 PRO A O 1
ATOM 3530 N N . ILE A 1 442 ? -5.159 -18.856 35.685 1.00 94.88 442 ILE A N 1
ATOM 3531 C CA . ILE A 1 442 ? -4.360 -18.021 36.585 1.00 94.88 442 ILE A CA 1
ATOM 3532 C C . ILE A 1 442 ? -4.762 -16.536 36.510 1.00 94.88 442 ILE A C 1
ATOM 3534 O O . ILE A 1 442 ? -4.757 -15.855 37.532 1.00 94.88 442 ILE A O 1
ATOM 3538 N N . PHE A 1 443 ? -5.205 -16.027 35.356 1.00 94.44 443 PHE A N 1
ATOM 3539 C CA . PHE A 1 443 ? -5.682 -14.642 35.243 1.00 94.44 443 PHE A CA 1
ATOM 3540 C C . PHE A 1 443 ? -7.033 -14.421 35.941 1.00 94.44 443 PHE A C 1
ATOM 3542 O O . PHE A 1 443 ? -7.282 -13.328 36.441 1.00 94.44 443 PHE A O 1
ATOM 3549 N N . GLN A 1 444 ? -7.866 -15.458 36.054 1.00 95.00 444 GLN A N 1
ATOM 3550 C CA . GLN A 1 444 ? -9.159 -15.411 36.751 1.00 95.00 444 GLN A CA 1
ATOM 3551 C C . GLN A 1 444 ? -9.036 -15.682 38.257 1.00 95.00 444 GLN A C 1
ATOM 3553 O O . GLN A 1 444 ? -9.868 -15.235 39.042 1.00 95.00 444 GLN A O 1
ATOM 3558 N N . HIS A 1 445 ? -8.003 -16.416 38.677 1.00 93.81 445 HIS A N 1
ATOM 3559 C CA . HIS A 1 445 ? -7.859 -16.906 40.052 1.00 93.81 445 HIS A CA 1
ATOM 3560 C C . HIS A 1 445 ? -6.595 -16.409 40.768 1.00 93.81 445 HIS A C 1
ATOM 3562 O O . HIS A 1 445 ? -6.215 -16.963 41.802 1.00 93.81 445 HIS A O 1
ATOM 3568 N N . ASN A 1 446 ? -5.925 -15.377 40.249 1.00 92.50 446 ASN A N 1
ATOM 3569 C CA . ASN A 1 446 ? -4.796 -14.767 40.952 1.00 92.50 446 ASN A CA 1
ATOM 3570 C C . ASN A 1 446 ? -5.283 -13.905 42.125 1.00 92.50 446 ASN A C 1
ATOM 3572 O O . ASN A 1 446 ? -6.233 -13.132 41.994 1.00 92.50 446 ASN A O 1
ATOM 3576 N N . GLN A 1 447 ? -4.603 -14.027 43.263 1.00 90.69 447 GLN A N 1
ATOM 3577 C CA . GLN A 1 447 ? -4.825 -13.196 44.448 1.00 90.69 447 GLN A CA 1
ATOM 3578 C C . GLN A 1 447 ? -4.069 -11.873 44.356 1.00 90.69 447 GLN A C 1
ATOM 3580 O O . GLN A 1 447 ? -4.570 -10.838 44.788 1.00 90.69 447 GLN A O 1
ATOM 3585 N N . MET A 1 448 ? -2.857 -11.917 43.806 1.00 88.00 448 MET A N 1
ATOM 3586 C CA . MET A 1 448 ? -1.994 -10.756 43.649 1.00 88.00 448 MET A CA 1
ATOM 3587 C C . MET A 1 448 ? -1.020 -10.960 42.493 1.00 88.00 448 MET A C 1
ATOM 3589 O O . MET A 1 448 ? -0.695 -12.092 42.118 1.00 88.00 448 MET A O 1
ATOM 3593 N N . ILE A 1 449 ? -0.513 -9.844 41.985 1.00 89.12 449 ILE A N 1
ATOM 3594 C CA . ILE A 1 449 ? 0.614 -9.791 41.067 1.00 89.12 449 ILE A CA 1
ATOM 3595 C C . ILE A 1 449 ? 1.793 -9.126 41.778 1.00 89.12 449 ILE A C 1
ATOM 3597 O O . ILE A 1 449 ? 1.664 -8.059 42.375 1.00 89.12 449 ILE A O 1
ATOM 3601 N N . ASN A 1 450 ? 2.950 -9.781 41.743 1.00 90.00 450 ASN A N 1
ATOM 3602 C CA . ASN A 1 450 ? 4.199 -9.198 42.219 1.00 90.00 450 ASN A CA 1
ATOM 3603 C C . ASN A 1 450 ? 4.975 -8.676 41.017 1.00 90.00 450 ASN A C 1
ATOM 3605 O O . ASN A 1 450 ? 5.566 -9.471 40.288 1.00 90.00 450 ASN A O 1
ATOM 3609 N N . PHE A 1 451 ? 4.958 -7.361 40.815 1.00 88.19 451 PHE A N 1
ATOM 3610 C CA . PHE A 1 451 ? 5.709 -6.710 39.746 1.00 88.19 451 PHE A CA 1
ATOM 3611 C C . PHE A 1 451 ? 7.210 -6.681 40.055 1.00 88.19 451 PHE A C 1
ATOM 3613 O O . PHE A 1 451 ? 7.643 -6.397 41.172 1.00 88.19 451 PHE A O 1
ATOM 3620 N N . THR A 1 452 ? 8.010 -6.953 39.035 1.00 86.75 452 THR A N 1
ATOM 3621 C CA . THR A 1 452 ? 9.473 -6.930 39.018 1.00 86.75 452 THR A CA 1
ATOM 3622 C C . THR A 1 452 ? 9.946 -6.305 37.702 1.00 86.75 452 THR A C 1
ATOM 3624 O O . THR A 1 452 ? 9.227 -6.324 36.714 1.00 86.75 452 THR A O 1
ATOM 3627 N N . ASN A 1 453 ? 11.148 -5.725 37.666 1.00 82.06 453 ASN A N 1
ATOM 3628 C CA . ASN A 1 453 ? 11.766 -5.213 36.431 1.00 82.06 453 ASN A CA 1
ATOM 3629 C C . ASN A 1 453 ? 10.851 -4.355 35.544 1.00 82.06 453 ASN A C 1
ATOM 3631 O O . ASN A 1 453 ? 10.639 -4.653 34.369 1.00 82.06 453 ASN A O 1
ATOM 3635 N N . LEU A 1 454 ? 10.337 -3.257 36.090 1.00 81.62 454 LEU A N 1
ATOM 3636 C CA . LEU A 1 454 ? 9.682 -2.281 35.239 1.00 81.62 454 LEU A CA 1
ATOM 3637 C C . LEU A 1 454 ? 10.722 -1.564 34.372 1.00 81.62 454 LEU A C 1
ATOM 3639 O O . LEU A 1 454 ? 11.677 -0.981 34.890 1.00 81.62 454 LEU A O 1
ATOM 3643 N N . ALA A 1 455 ? 10.525 -1.587 33.061 1.00 81.50 455 ALA A N 1
ATOM 3644 C CA . ALA A 1 455 ? 11.358 -0.873 32.110 1.00 81.50 455 ALA A CA 1
ATOM 3645 C C . ALA A 1 455 ? 10.488 -0.101 31.121 1.00 81.50 455 ALA A C 1
ATOM 3647 O O . ALA A 1 455 ? 9.494 -0.614 30.619 1.00 81.50 455 ALA A O 1
ATOM 3648 N N . PHE A 1 456 ? 10.897 1.125 30.811 1.00 77.44 456 PHE A N 1
ATOM 3649 C CA . PHE A 1 456 ? 10.306 1.919 29.743 1.00 77.44 456 PHE A CA 1
ATOM 3650 C C . PHE A 1 456 ? 11.345 2.133 28.656 1.00 77.44 456 PHE A C 1
ATOM 3652 O O . PHE A 1 456 ? 12.439 2.640 28.912 1.00 77.44 456 PHE A O 1
ATOM 3659 N N . LYS A 1 457 ? 11.007 1.741 27.430 1.00 74.19 457 LYS A N 1
ATOM 3660 C CA . LYS A 1 457 ? 11.864 1.951 26.270 1.00 74.19 457 LYS A CA 1
ATOM 3661 C C . LYS A 1 457 ? 11.019 2.299 25.056 1.00 74.19 457 LYS A C 1
ATOM 3663 O O . LYS A 1 457 ? 10.081 1.584 24.729 1.00 74.19 457 LYS A O 1
ATOM 3668 N N . ASP A 1 458 ? 11.366 3.401 24.394 1.00 76.75 458 ASP A N 1
ATOM 3669 C CA . ASP A 1 458 ? 10.742 3.842 23.140 1.00 76.75 458 ASP A CA 1
ATOM 3670 C C . ASP A 1 458 ? 9.204 3.978 23.227 1.00 76.75 458 ASP A C 1
ATOM 3672 O O . ASP A 1 458 ? 8.481 3.632 22.297 1.00 76.75 458 ASP A O 1
ATOM 3676 N N . GLY A 1 459 ? 8.694 4.464 24.368 1.00 72.25 459 GLY A N 1
ATOM 3677 C CA . GLY A 1 459 ? 7.252 4.614 24.611 1.00 72.25 459 GLY A CA 1
ATOM 3678 C C . GLY A 1 459 ? 6.520 3.305 24.932 1.00 72.25 459 GLY A C 1
ATOM 3679 O O . GLY A 1 459 ? 5.294 3.296 24.994 1.00 72.25 459 GLY A O 1
ATOM 3680 N N . VAL A 1 460 ? 7.252 2.209 25.147 1.00 75.81 460 VAL A N 1
ATOM 3681 C CA . VAL A 1 460 ? 6.715 0.914 25.571 1.00 75.81 460 VAL A CA 1
ATOM 3682 C C . VAL A 1 460 ? 7.145 0.648 27.009 1.00 75.81 460 VAL A C 1
ATOM 3684 O O . VAL A 1 460 ? 8.339 0.570 27.301 1.00 75.81 460 VAL A O 1
ATOM 3687 N N . GLY A 1 461 ? 6.165 0.526 27.905 1.00 82.31 461 GLY A N 1
ATOM 3688 C CA . GLY A 1 461 ? 6.369 -0.011 29.246 1.00 82.31 461 GLY A CA 1
ATOM 3689 C C . GLY A 1 461 ? 6.327 -1.535 29.211 1.00 82.31 461 GLY A C 1
ATOM 3690 O O . GLY A 1 461 ? 5.406 -2.114 28.639 1.00 82.31 461 GLY A O 1
ATOM 3691 N N . SER A 1 462 ? 7.319 -2.178 29.809 1.00 82.94 462 SER A N 1
ATOM 3692 C CA . SER A 1 462 ? 7.372 -3.620 30.043 1.00 82.94 462 SER A CA 1
ATOM 3693 C C . SER A 1 462 ? 7.551 -3.877 31.531 1.00 82.94 462 SER A C 1
ATOM 3695 O O . SER A 1 462 ? 8.314 -3.163 32.186 1.00 82.94 462 SER A O 1
ATOM 3697 N N . PHE A 1 463 ? 6.893 -4.902 32.053 1.00 88.19 463 PHE A N 1
ATOM 3698 C CA . PHE A 1 463 ? 7.085 -5.381 33.414 1.00 88.19 463 PHE A CA 1
ATOM 3699 C C . PHE A 1 463 ? 7.321 -6.883 33.364 1.00 88.19 463 PHE A C 1
ATOM 3701 O O . PHE A 1 463 ? 6.769 -7.563 32.514 1.00 88.19 463 PHE A O 1
ATOM 3708 N N . ASP A 1 464 ? 8.102 -7.400 34.298 1.00 88.50 464 ASP A N 1
ATOM 3709 C CA . ASP A 1 464 ? 8.074 -8.819 34.619 1.00 88.50 464 ASP A CA 1
ATOM 3710 C C . ASP A 1 464 ? 7.264 -8.990 35.902 1.00 88.50 464 ASP A C 1
ATOM 3712 O O . ASP A 1 464 ? 7.174 -8.092 36.737 1.00 88.50 464 ASP A O 1
ATOM 3716 N N . GLY A 1 465 ? 6.690 -10.151 36.145 1.00 90.62 465 GLY A N 1
ATOM 3717 C CA . GLY A 1 465 ? 6.028 -10.376 37.413 1.00 90.62 465 GLY A CA 1
ATOM 3718 C C . GLY A 1 465 ? 5.721 -11.822 37.680 1.00 90.62 465 GLY A C 1
ATOM 3719 O O . GLY A 1 465 ? 6.019 -12.711 36.890 1.00 90.62 465 GLY A O 1
ATOM 3720 N N . ASN A 1 466 ? 5.114 -12.049 38.833 1.00 93.06 466 ASN A N 1
ATOM 3721 C CA . ASN A 1 466 ? 4.582 -13.345 39.200 1.00 93.06 466 ASN A CA 1
ATOM 3722 C C . ASN A 1 466 ? 3.116 -13.193 39.579 1.00 93.06 466 ASN A C 1
ATOM 3724 O O . ASN A 1 466 ? 2.798 -12.477 40.533 1.00 93.06 466 ASN A O 1
ATOM 3728 N N . LEU A 1 467 ? 2.240 -13.885 38.854 1.00 93.56 467 LEU A N 1
ATOM 3729 C CA . LEU A 1 467 ? 0.862 -14.085 39.281 1.00 93.56 467 LEU A CA 1
ATOM 3730 C C . LEU A 1 467 ? 0.839 -15.176 40.347 1.00 93.56 467 LEU A C 1
ATOM 3732 O O . LEU A 1 467 ? 1.331 -16.280 40.110 1.00 93.56 467 LEU A O 1
ATOM 3736 N N . VAL A 1 468 ? 0.263 -14.867 41.508 1.00 92.88 468 VAL A N 1
ATOM 3737 C CA . VAL A 1 468 ? 0.125 -15.820 42.615 1.00 92.88 468 VAL A CA 1
ATOM 3738 C C . VAL A 1 468 ? -1.317 -16.312 42.673 1.00 92.88 468 VAL A C 1
ATOM 3740 O O . VAL A 1 468 ? -2.237 -15.532 42.930 1.00 92.88 468 VAL A O 1
ATOM 3743 N N . GLY A 1 469 ? -1.516 -17.601 42.402 1.00 91.25 469 GLY A N 1
ATOM 3744 C CA . GLY A 1 469 ? -2.810 -18.280 42.473 1.00 91.25 469 GLY A CA 1
ATOM 3745 C C . GLY A 1 469 ? -3.275 -18.552 43.907 1.00 91.25 469 GLY A C 1
ATOM 3746 O O . GLY A 1 469 ? -2.516 -18.426 44.867 1.00 91.25 469 GLY A O 1
ATOM 3747 N N . VAL A 1 470 ? -4.538 -18.963 44.058 1.00 86.69 470 VAL A N 1
ATOM 3748 C CA . VAL A 1 470 ? -5.156 -19.277 45.367 1.00 86.69 470 VAL A CA 1
ATOM 3749 C C . VAL A 1 470 ? -4.466 -20.442 46.093 1.00 86.69 470 VAL A C 1
ATOM 3751 O O . VAL A 1 470 ? -4.480 -20.509 47.320 1.00 86.69 470 VAL A O 1
ATOM 3754 N N . ASP A 1 471 ? -3.834 -21.346 45.351 1.00 90.25 471 ASP A N 1
ATOM 3755 C CA . ASP A 1 471 ? -3.046 -22.471 45.861 1.00 90.25 471 ASP A CA 1
ATOM 3756 C C . ASP A 1 471 ? -1.572 -22.110 46.129 1.00 90.25 471 ASP A C 1
ATOM 3758 O O . ASP A 1 471 ? -0.748 -22.990 46.387 1.00 90.25 471 ASP A O 1
ATOM 3762 N N . ASN A 1 472 ? -1.245 -20.814 46.096 1.00 86.88 472 ASN A N 1
ATOM 3763 C CA . ASN A 1 472 ? 0.097 -20.270 46.265 1.00 86.88 472 ASN A CA 1
ATOM 3764 C C . ASN A 1 472 ? 1.081 -20.696 45.153 1.00 86.88 472 ASN A C 1
ATOM 3766 O O . ASN A 1 472 ? 2.298 -20.594 45.335 1.00 86.88 472 ASN A O 1
ATOM 3770 N N . GLN A 1 473 ? 0.581 -21.166 43.999 1.00 89.94 473 GLN A N 1
ATOM 3771 C CA . GLN A 1 473 ? 1.404 -21.343 42.804 1.00 89.94 473 GLN A CA 1
ATOM 3772 C C . GLN A 1 473 ? 1.739 -19.988 42.185 1.00 89.94 473 GLN A C 1
ATOM 3774 O O . GLN A 1 473 ? 0.880 -19.123 42.027 1.00 89.94 473 GLN A O 1
ATOM 3779 N N . SER A 1 474 ? 3.009 -19.822 41.825 1.00 89.81 474 SER A N 1
ATOM 3780 C CA . SER A 1 474 ? 3.543 -18.613 41.207 1.00 89.81 474 SER A CA 1
ATOM 3781 C C . SER A 1 474 ? 3.824 -18.883 39.735 1.00 89.81 474 SER A C 1
ATOM 3783 O O . SER A 1 474 ? 4.624 -19.765 39.421 1.00 89.81 474 SER A O 1
ATOM 3785 N N . VAL A 1 475 ? 3.200 -18.115 38.843 1.00 91.19 475 VAL A N 1
ATOM 3786 C CA . VAL A 1 475 ? 3.428 -18.197 37.395 1.00 91.19 475 VAL A CA 1
ATOM 3787 C C . VAL A 1 475 ? 4.116 -16.914 36.927 1.00 91.19 475 VAL A C 1
ATOM 3789 O O . VAL A 1 475 ? 3.547 -15.836 37.122 1.00 91.19 475 VAL A O 1
ATOM 3792 N N . PRO A 1 476 ? 5.318 -16.999 36.328 1.00 90.69 476 PRO A N 1
ATOM 3793 C CA . PRO A 1 476 ? 5.988 -15.826 35.791 1.00 90.69 476 PRO A CA 1
ATOM 3794 C C . PRO A 1 476 ? 5.220 -15.280 34.582 1.00 90.69 476 PRO A C 1
ATOM 3796 O O . PRO A 1 476 ? 4.761 -16.047 33.733 1.00 90.69 476 PRO A O 1
ATOM 3799 N N . VAL A 1 477 ? 5.103 -13.959 34.509 1.00 88.00 477 VAL A N 1
ATOM 3800 C CA . VAL A 1 477 ? 4.458 -13.218 33.420 1.00 88.00 477 VAL A CA 1
ATOM 3801 C C . VAL A 1 477 ? 5.350 -12.063 32.971 1.00 88.00 477 VAL A C 1
ATOM 3803 O O . VAL A 1 477 ? 6.094 -11.518 33.787 1.00 88.00 477 VAL A O 1
ATOM 3806 N N . THR A 1 478 ? 5.258 -11.706 31.692 1.00 85.69 478 THR A N 1
ATOM 3807 C CA . THR A 1 478 ? 5.919 -10.549 31.072 1.00 85.69 478 THR A CA 1
ATOM 3808 C C . THR A 1 478 ? 4.915 -9.818 30.194 1.00 85.69 478 THR A C 1
ATOM 3810 O O . THR A 1 478 ? 4.114 -10.527 29.537 1.00 85.69 478 THR A O 1
#

Sequence (478 aa):
MAEYGSIYPKEQKCLPFWAKVAIWLAVLAACAAGIAYFFTQGMVDTAREQLDALKNGNFPRAYYEFTSRDFQASTTLDDFQNFIRSQPSLYANKSASFSDRTIQNDLGSLHGTLVADDQTITPIEYQFVKEGGRWKILTMRLVPTGMLASNGPISTRVPESLERPVEQFFSALRDEDVARAYFGSTSKAFQNTTSLKTFREFISQHPELTQYEKLQFGKQTVNPPKGTITLTVSSKNAPLTVECQLVKEDERWKIWNLKVEVPPPSQSVAVVDQDKEAIKQLIDSQLAHLRAGEISRAYYDETSGDFKDTTSLAAFKDYISQYPDLTEEKNFTTGEPEIRGDKATLKGYLGSDPEKGTKIAFQLSREKGLWRIWGFQVEPQPVANEMIPEFSAEELADLIQNQLDAIRSEDISKAYYVYTSSAFRKYTPLNKFEEFVQDHPIFQHNQMINFTNLAFKDGVGSFDGNLVGVDNQSVPVT